Protein AF-A0A512AXD7-F1 (afdb_monomer_lite)

pLDDT: mean 88.67, std 12.05, range [33.72, 98.62]

Radius of gyration: 40.45 Å; chains: 1; bounding box: 97×64×118 Å

Foldseek 3Di:
DADDQDADQDPDDPPDDDDPVNVLRNVSNVLSVQLNVQLVPDDLQQWWFEFDPDDPDFQWDWDWDADPQQKIKIKTQHHFTAFNNRDTDGHHVQDDIAMDIDHLVVPPAQKKWKKKFWASSDWDAHAAFDPPDVPTGRPDIDTDIHIDIGHPPDDDDPVRRRRMWGDWMWGDDPSDIDTPPLFDTRYSALNSGPVSVVLLVLLLVLLVLLLVLLVLLLVVLVPDPDHDLLSVLSNLLSVLSNVLCVVPNCCSVPPRRGHGVVVVLVSLLVNLVSNVVSLVPRDPVSSVVNQVVLCVQLVQHSVNSVVLSVCSPPDDARSSRNSVSSVSSSVSSVSSSVSSNSSSPDDDPPDPDPPQPFQFWKWWQAPPDDTDIDTRRDFKWFEFDDDDPDQLTRHHDPDFPQTHRRAKIWGWDCPPVDIKIKMAGCVGQQAKDWPLDLDGQPHRDIDIDDAQIWMDGRQIIIGIHGPVNDPDPVRVSVVSVPDDGHHRRDRDGPPD

Structure (mmCIF, N/CA/C/O backbone):
data_AF-A0A512AXD7-F1
#
_entry.id   AF-A0A512AXD7-F1
#
loop_
_atom_site.group_PDB
_atom_site.id
_atom_site.type_symbol
_atom_site.label_atom_id
_atom_site.label_alt_id
_atom_site.label_comp_id
_atom_site.label_asym_id
_atom_site.label_entity_id
_atom_site.label_seq_id
_atom_site.pdbx_PDB_ins_code
_atom_site.Cartn_x
_atom_site.Cartn_y
_atom_site.Cartn_z
_atom_site.occupancy
_atom_site.B_iso_or_equiv
_atom_site.auth_seq_id
_atom_site.auth_comp_id
_atom_site.auth_asym_id
_atom_site.auth_atom_id
_atom_site.pdbx_PDB_model_num
ATOM 1 N N . MET A 1 1 ? -20.561 3.925 4.580 1.00 61.31 1 MET A N 1
ATOM 2 C CA . MET A 1 1 ? -21.852 4.645 4.592 1.00 61.31 1 MET A CA 1
ATOM 3 C C . MET A 1 1 ? -22.059 5.139 6.011 1.00 61.31 1 MET A C 1
ATOM 5 O O . MET A 1 1 ? -21.901 4.333 6.920 1.00 61.31 1 MET A O 1
ATOM 9 N N . LEU A 1 2 ? -22.296 6.437 6.208 1.00 80.25 2 LEU A N 1
ATOM 10 C CA . LEU A 1 2 ? -22.497 7.000 7.546 1.00 80.25 2 LEU A CA 1
ATOM 11 C C . LEU A 1 2 ? -23.827 6.469 8.116 1.00 80.25 2 LEU A C 1
ATOM 13 O O . LEU A 1 2 ? -24.845 6.591 7.430 1.00 80.25 2 LEU A O 1
ATOM 17 N N . PRO A 1 3 ? -23.845 5.834 9.302 1.00 84.19 3 PRO A N 1
ATOM 18 C CA . PRO A 1 3 ? -25.083 5.328 9.882 1.00 84.19 3 PRO A CA 1
ATOM 19 C C . PRO A 1 3 ? -26.011 6.475 10.299 1.00 84.19 3 PRO A C 1
ATOM 21 O O . PRO A 1 3 ? -25.555 7.503 10.793 1.00 84.19 3 PRO A O 1
ATOM 24 N N . HIS A 1 4 ? -27.324 6.275 10.158 1.00 89.12 4 HIS A N 1
ATOM 25 C CA . HIS A 1 4 ? -28.316 7.221 10.674 1.00 89.12 4 HIS A CA 1
ATOM 26 C C . HIS A 1 4 ? -28.171 7.420 12.188 1.00 89.12 4 HIS A C 1
ATOM 28 O O . HIS A 1 4 ? -27.853 6.477 12.920 1.00 89.12 4 HIS A O 1
ATOM 34 N N . LEU A 1 5 ? -28.473 8.634 12.653 1.00 92.38 5 LEU A N 1
ATOM 35 C CA . LEU A 1 5 ? -28.642 8.920 14.075 1.00 92.38 5 LEU A CA 1
ATOM 36 C C . LEU A 1 5 ? -29.781 8.065 14.648 1.00 92.38 5 LEU A C 1
ATOM 38 O O . LEU A 1 5 ? -30.867 7.977 14.070 1.00 92.38 5 LEU A O 1
ATOM 42 N N . LYS A 1 6 ? -29.517 7.435 15.789 1.00 92.31 6 LYS A N 1
ATOM 43 C CA . LYS A 1 6 ? -30.456 6.596 16.544 1.00 92.31 6 LYS A CA 1
ATOM 44 C C . LYS A 1 6 ? -30.822 7.212 17.894 1.00 92.31 6 LYS A C 1
ATOM 46 O O . LYS A 1 6 ? -31.881 6.891 18.431 1.00 92.31 6 LYS A O 1
ATOM 51 N N . HIS A 1 7 ? -29.978 8.083 18.443 1.00 94.69 7 HIS A N 1
ATOM 52 C CA . HIS A 1 7 ? -30.179 8.715 19.741 1.00 94.69 7 HIS A CA 1
ATOM 53 C C . HIS A 1 7 ? -30.354 10.229 19.598 1.00 94.69 7 HIS A C 1
ATOM 55 O O . HIS A 1 7 ? -29.548 10.910 18.971 1.00 94.69 7 HIS A O 1
ATOM 61 N N . PHE A 1 8 ? -31.412 10.760 20.218 1.00 96.88 8 PHE A N 1
ATOM 62 C CA . PHE A 1 8 ? -31.794 12.170 20.125 1.00 96.88 8 PHE A CA 1
ATOM 63 C C . PHE A 1 8 ? -31.766 12.854 21.495 1.00 96.88 8 PHE A C 1
ATOM 65 O O . PHE A 1 8 ? -32.092 12.197 22.495 1.00 96.88 8 PHE A O 1
ATOM 72 N N . PRO A 1 9 ? -31.409 14.154 21.549 1.00 97.25 9 PRO A N 1
ATOM 73 C CA . PRO A 1 9 ? -31.379 14.914 22.792 1.00 97.25 9 PRO A CA 1
ATOM 74 C C . PRO A 1 9 ? -32.709 14.858 23.544 1.00 97.25 9 PRO A C 1
ATOM 76 O O . PRO A 1 9 ? -33.785 14.781 22.946 1.00 97.25 9 PRO A O 1
ATOM 79 N N . VAL A 1 10 ? -32.632 14.927 24.870 1.00 97.44 10 VAL A N 1
ATOM 80 C CA . VAL A 1 10 ? -33.811 15.040 25.727 1.00 97.44 10 VAL A CA 1
ATOM 81 C C . VAL A 1 10 ? -34.444 16.414 25.522 1.00 97.44 10 VAL A C 1
ATOM 83 O O . VAL A 1 10 ? -33.772 17.441 25.600 1.00 97.44 10 VAL A O 1
ATOM 86 N N . ASN A 1 11 ? -35.755 16.431 25.294 1.00 97.12 11 ASN A N 1
ATOM 87 C CA . ASN A 1 11 ? -36.539 17.659 25.269 1.00 97.12 11 ASN A CA 1
ATOM 88 C C . ASN A 1 11 ? -36.861 18.100 26.707 1.00 97.12 11 ASN A C 1
ATOM 90 O O . ASN A 1 11 ? -37.827 17.621 27.303 1.00 97.12 11 ASN A O 1
ATOM 94 N N . TRP A 1 12 ? -36.026 18.967 27.277 1.00 96.88 12 TRP A N 1
ATOM 95 C CA . TRP A 1 12 ? -36.195 19.476 28.638 1.00 96.88 12 TRP A CA 1
ATOM 96 C C . TRP A 1 12 ? -37.320 20.512 28.712 1.00 96.88 12 TRP A C 1
ATOM 98 O O . TRP A 1 12 ? -37.347 21.458 27.929 1.00 96.88 12 TRP A O 1
ATOM 108 N N . ILE A 1 13 ? -38.220 20.351 29.684 1.00 96.69 13 ILE A N 1
ATOM 109 C CA . ILE A 1 13 ? -39.308 21.295 29.969 1.00 96.69 13 ILE A CA 1
ATOM 110 C C . ILE A 1 13 ? -39.348 21.624 31.464 1.00 96.69 13 ILE A C 1
ATOM 112 O O . ILE A 1 13 ? -39.035 20.775 32.305 1.00 96.69 13 ILE A O 1
ATOM 116 N N . ASP A 1 14 ? -39.754 22.8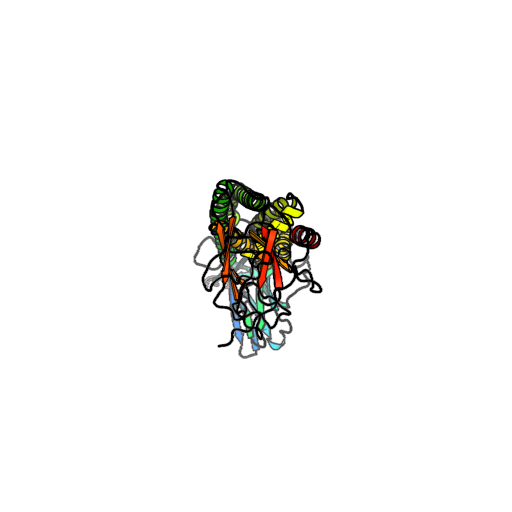46 31.804 1.00 95.75 14 ASP A N 1
ATOM 117 C CA . ASP A 1 14 ? -39.869 23.275 33.198 1.00 95.75 14 ASP A CA 1
ATOM 118 C C . ASP A 1 14 ? -40.850 22.387 33.979 1.00 95.75 14 ASP A C 1
ATOM 120 O O . ASP A 1 14 ? -41.923 22.018 33.498 1.00 95.75 14 ASP A O 1
ATOM 124 N N . GLY A 1 15 ? -40.469 22.015 35.204 1.00 94.50 15 GLY A N 1
ATOM 125 C CA . GLY A 1 15 ? -41.264 21.132 36.066 1.00 94.50 15 GLY A CA 1
ATOM 126 C C . GLY A 1 15 ? -41.181 19.635 35.726 1.00 94.50 15 GLY A C 1
ATOM 127 O O . GLY A 1 15 ? -41.822 18.823 36.399 1.00 94.50 15 GLY A O 1
ATOM 128 N N . MET A 1 16 ? -40.383 19.235 34.729 1.00 96.00 16 MET A N 1
ATOM 129 C CA . MET A 1 16 ? -40.157 17.828 34.383 1.00 96.00 16 MET A CA 1
ATOM 130 C C . MET A 1 16 ? -39.444 17.060 35.509 1.00 96.00 16 MET A C 1
ATOM 132 O O . MET A 1 16 ? -38.424 17.496 36.041 1.00 96.00 16 MET A O 1
ATOM 136 N N . LYS A 1 17 ? -39.936 15.858 35.845 1.00 96.19 17 LYS A N 1
ATOM 137 C CA . LYS A 1 17 ? -39.259 14.960 36.797 1.00 96.19 17 LYS A CA 1
ATOM 138 C C . LYS A 1 17 ? -38.036 14.307 36.146 1.00 96.19 17 LYS A C 1
ATOM 140 O O . LYS A 1 17 ? -38.161 13.564 35.173 1.00 96.19 17 LYS A O 1
ATOM 145 N N . ILE A 1 18 ? -36.857 14.547 36.714 1.00 96.44 18 ILE A N 1
ATOM 146 C CA . ILE A 1 18 ? -35.578 14.052 36.191 1.00 96.44 18 ILE A CA 1
ATOM 147 C C . ILE A 1 18 ? -35.299 12.633 36.706 1.00 96.44 18 ILE A C 1
ATOM 149 O O . ILE A 1 18 ? -35.611 12.295 37.846 1.00 96.44 18 ILE A O 1
ATOM 153 N N . SER A 1 19 ? -34.709 11.787 35.859 1.00 96.88 19 SER A N 1
ATOM 154 C CA . SER A 1 19 ? -34.346 10.408 36.193 1.00 96.88 19 SER A CA 1
ATOM 155 C C . SER A 1 19 ? -33.035 10.018 35.512 1.00 96.88 19 SER A C 1
ATOM 157 O O . SER A 1 19 ? -32.609 10.670 34.556 1.00 96.88 19 SER A O 1
ATOM 159 N N . LYS A 1 20 ? -32.426 8.910 35.955 1.00 95.56 20 LYS A N 1
ATOM 160 C CA . LYS A 1 20 ? -31.241 8.311 35.315 1.00 95.56 20 LYS A CA 1
ATOM 161 C C . LYS A 1 20 ? -31.429 8.108 33.804 1.00 95.56 20 LYS A C 1
ATOM 163 O O . LYS A 1 20 ? -30.480 8.288 33.049 1.00 95.56 20 LYS A O 1
ATOM 168 N N . ALA A 1 21 ? -32.639 7.754 33.366 1.00 96.25 21 ALA A N 1
ATOM 169 C CA . ALA A 1 21 ? -32.921 7.495 31.957 1.00 96.25 21 ALA A CA 1
ATOM 170 C C . ALA A 1 21 ? -32.713 8.743 31.085 1.00 96.25 21 ALA A C 1
ATOM 172 O O . ALA A 1 21 ? -32.139 8.627 30.007 1.00 96.25 21 ALA A O 1
ATOM 173 N N . HIS A 1 22 ? -33.088 9.931 31.575 1.00 97.44 22 HIS A N 1
ATOM 174 C CA . HIS A 1 22 ? -32.878 11.182 30.839 1.00 97.44 22 HIS A CA 1
ATOM 175 C C . HIS A 1 22 ? -31.386 11.491 30.666 1.00 97.44 22 HIS A C 1
ATOM 177 O O . HIS A 1 22 ? -30.959 11.867 29.579 1.00 97.44 22 HIS A O 1
ATOM 183 N N . PHE A 1 23 ? -30.567 11.259 31.696 1.00 96.50 23 PHE A N 1
ATOM 184 C CA . PHE A 1 23 ? -29.117 11.444 31.583 1.00 96.50 23 PHE A CA 1
ATOM 185 C C . PHE A 1 23 ? -28.489 10.471 30.581 1.00 96.50 23 PHE A C 1
ATOM 187 O O . PHE A 1 23 ? -27.745 10.903 29.708 1.00 96.50 23 PHE A O 1
ATOM 194 N N . LEU A 1 24 ? -28.851 9.184 30.641 1.00 95.62 24 LEU A N 1
ATOM 195 C CA . LEU A 1 24 ? -28.360 8.184 29.687 1.00 95.62 24 LEU A CA 1
ATOM 196 C C . LEU A 1 24 ? -28.785 8.494 28.247 1.00 95.62 24 LEU A C 1
ATOM 198 O O . LEU A 1 24 ? -27.988 8.336 27.327 1.00 95.62 24 LEU A O 1
ATOM 202 N N . GLN A 1 25 ? -30.027 8.942 28.042 1.00 96.75 25 GLN A N 1
ATOM 203 C CA . GLN A 1 25 ? -30.511 9.339 26.723 1.00 96.75 25 GLN A CA 1
ATOM 204 C C . GLN A 1 25 ? -29.730 10.541 26.187 1.00 96.75 25 GLN A C 1
ATOM 206 O O . GLN A 1 25 ? -29.267 10.498 25.049 1.00 96.75 25 GLN A O 1
ATOM 211 N N . GLN A 1 26 ? -29.568 11.588 27.001 1.00 97.38 26 GLN A N 1
ATOM 212 C CA . GLN A 1 26 ? -28.834 12.786 26.605 1.00 97.38 26 GLN A CA 1
ATOM 213 C C . GLN A 1 26 ? -27.373 12.463 26.275 1.00 97.38 26 GLN A C 1
ATOM 215 O O . GLN A 1 26 ? -26.835 12.960 25.290 1.00 97.38 26 GLN A O 1
ATOM 220 N N . GLU A 1 27 ? -26.738 11.607 27.073 1.00 95.69 27 GLU A N 1
ATOM 221 C CA . GLU A 1 27 ? -25.357 11.192 26.857 1.00 95.69 27 GLU A CA 1
ATOM 222 C C . GLU A 1 27 ? -25.215 10.311 25.608 1.00 95.69 27 GLU A C 1
ATOM 224 O O . GLU A 1 27 ? -24.300 10.517 24.820 1.00 95.69 27 GLU A O 1
ATOM 229 N N . ASN A 1 28 ? -26.143 9.378 25.364 1.00 96.38 28 ASN A N 1
ATOM 230 C CA . ASN A 1 28 ? -26.153 8.595 24.125 1.00 96.38 28 ASN A CA 1
ATOM 231 C C . ASN A 1 28 ? -26.373 9.477 22.892 1.00 96.38 28 ASN A C 1
ATOM 233 O O . ASN A 1 28 ? -25.729 9.244 21.877 1.00 96.38 28 ASN A O 1
ATOM 237 N N . ALA A 1 29 ? -27.238 10.492 22.977 1.00 97.31 29 ALA A N 1
ATOM 238 C CA . ALA A 1 29 ? -27.436 11.454 21.896 1.00 97.31 29 ALA A CA 1
ATOM 239 C C . ALA A 1 29 ? -26.158 12.252 21.605 1.00 97.31 29 ALA A C 1
ATOM 241 O O . ALA A 1 29 ? -25.799 12.431 20.444 1.00 97.31 29 ALA A O 1
ATOM 242 N N . LEU A 1 30 ? -25.437 12.672 22.650 1.00 95.75 30 LEU A N 1
ATOM 243 C CA . LEU A 1 30 ? -24.142 13.333 22.505 1.00 95.75 30 LEU A CA 1
ATOM 244 C C . LEU A 1 30 ? -23.094 12.399 21.876 1.00 95.75 30 LEU A C 1
ATOM 246 O O . LEU A 1 30 ? -22.414 12.803 20.935 1.00 95.75 30 LEU A O 1
ATOM 250 N N . SER A 1 31 ? -22.982 11.150 22.344 1.00 94.06 31 SER A N 1
ATOM 251 C CA . SER A 1 31 ? -22.078 10.152 21.751 1.00 94.06 31 SER A CA 1
ATOM 252 C C . SER A 1 31 ? -22.400 9.889 20.279 1.00 94.06 31 SER A C 1
ATOM 254 O O . SER A 1 31 ? -21.484 9.807 19.461 1.00 94.06 31 SER A O 1
ATOM 256 N N . ASP A 1 32 ? -23.687 9.788 19.931 1.00 94.94 32 ASP A N 1
ATOM 257 C CA . ASP A 1 32 ? -24.149 9.585 18.556 1.00 94.94 32 ASP A CA 1
ATOM 258 C C . ASP A 1 32 ? -23.757 10.772 17.668 1.00 94.94 32 ASP A C 1
ATOM 260 O O . ASP A 1 32 ? -23.173 10.571 16.609 1.00 94.94 32 ASP A O 1
ATOM 264 N N . GLN A 1 33 ? -23.961 12.007 18.143 1.00 95.19 33 GLN A N 1
ATOM 265 C CA . GLN A 1 33 ? -23.557 13.232 17.444 1.00 95.19 33 GLN A CA 1
ATOM 266 C C . GLN A 1 33 ? -22.036 13.348 17.265 1.00 95.19 33 GLN A C 1
ATOM 268 O O . GLN A 1 33 ? -21.578 13.678 16.174 1.00 95.19 33 GLN A O 1
ATOM 273 N N . ILE A 1 34 ? -21.237 13.064 18.301 1.00 93.69 34 ILE A N 1
ATOM 274 C CA . ILE A 1 34 ? -19.765 13.109 18.214 1.00 93.69 34 ILE A CA 1
ATOM 275 C C . ILE A 1 34 ? -19.264 12.092 17.188 1.00 93.69 34 ILE A C 1
ATOM 277 O O . ILE A 1 34 ? -18.444 12.421 16.327 1.00 93.69 34 ILE A O 1
ATOM 281 N N . ARG A 1 35 ? -19.782 10.863 17.262 1.00 93.12 35 ARG A N 1
ATOM 282 C CA . ARG A 1 35 ? -19.491 9.811 16.292 1.00 93.12 35 ARG A CA 1
ATOM 283 C C . ARG A 1 35 ? -19.891 10.242 14.881 1.00 93.12 35 ARG A C 1
ATOM 285 O O . ARG A 1 35 ? -19.129 10.027 13.945 1.00 93.12 35 ARG A O 1
ATOM 292 N N . ASP A 1 36 ? -21.067 10.841 14.722 1.00 94.06 36 ASP A N 1
ATOM 293 C CA . ASP A 1 36 ? -21.571 11.319 13.435 1.00 94.06 36 ASP A CA 1
ATOM 294 C C . ASP A 1 36 ? -20.646 12.368 12.812 1.00 94.06 36 ASP A C 1
ATOM 296 O O . ASP A 1 36 ? -20.211 12.196 11.678 1.00 94.06 36 ASP A O 1
ATOM 300 N N . VAL A 1 37 ? -20.240 13.385 13.580 1.00 94.06 37 VAL A N 1
ATOM 301 C CA . VAL A 1 37 ? -19.286 14.415 13.133 1.00 94.06 37 VAL A CA 1
ATOM 302 C C . VAL A 1 37 ? -17.955 13.796 12.700 1.00 94.06 37 VAL A C 1
ATOM 304 O O . VAL A 1 37 ? -17.414 14.174 11.660 1.00 94.06 37 VAL A O 1
ATOM 307 N N . ALA A 1 38 ? -17.431 12.829 13.460 1.00 92.50 38 ALA A N 1
ATOM 308 C CA . ALA A 1 38 ? -16.214 12.115 13.083 1.00 92.50 38 ALA A CA 1
ATOM 309 C C . ALA A 1 38 ? -16.408 11.309 11.788 1.00 92.50 38 ALA A C 1
ATOM 311 O O . ALA A 1 38 ? -15.573 11.379 10.887 1.00 92.50 38 ALA A O 1
ATOM 312 N N . GLY A 1 39 ? -17.525 10.589 11.667 1.00 91.00 39 GLY A N 1
ATOM 313 C CA . GLY A 1 39 ? -17.859 9.795 10.490 1.00 91.00 39 GLY A CA 1
ATOM 314 C C . GLY A 1 39 ? -18.123 10.634 9.234 1.00 91.00 39 GLY A C 1
ATOM 315 O O . GLY A 1 39 ? -17.824 10.175 8.135 1.00 91.00 39 GLY A O 1
ATOM 316 N N . MET A 1 40 ? -18.620 11.872 9.358 1.00 90.69 40 MET A N 1
ATOM 317 C CA . MET A 1 40 ? -18.810 12.787 8.219 1.00 90.69 40 MET A CA 1
ATOM 318 C C . MET A 1 40 ? -17.498 13.121 7.500 1.00 90.69 40 MET A C 1
ATOM 320 O O . MET A 1 40 ? -17.506 13.390 6.302 1.00 90.69 40 MET A O 1
ATOM 324 N N . GLN A 1 41 ? -16.374 13.107 8.220 1.00 87.94 41 GLN A N 1
ATOM 325 C CA . GLN A 1 41 ? -15.044 13.356 7.655 1.00 87.94 41 GLN A CA 1
ATOM 326 C C . GLN A 1 41 ? -14.403 12.084 7.076 1.00 87.94 41 GLN A C 1
ATOM 328 O O . GLN A 1 41 ? -13.290 12.124 6.544 1.00 87.94 41 GLN A O 1
ATOM 333 N N . MET A 1 42 ? -15.086 10.940 7.179 1.00 88.75 42 MET A N 1
ATOM 334 C CA . MET A 1 42 ? -14.576 9.657 6.720 1.00 88.75 42 MET A CA 1
ATOM 335 C C . MET A 1 42 ? -15.075 9.291 5.333 1.00 88.75 42 MET A C 1
ATOM 337 O O . MET A 1 42 ? -16.210 9.548 4.941 1.00 88.75 42 MET A O 1
ATOM 341 N N . ASN A 1 43 ? -14.213 8.601 4.601 1.00 88.44 43 ASN A N 1
ATOM 342 C CA . ASN A 1 43 ? -14.538 7.913 3.367 1.00 88.44 43 ASN A CA 1
ATOM 343 C C . ASN A 1 43 ? -14.112 6.440 3.478 1.00 88.44 43 ASN A C 1
ATOM 345 O O . ASN A 1 43 ? -13.685 5.975 4.535 1.00 88.44 43 ASN A O 1
ATOM 349 N N . ALA A 1 44 ? -14.225 5.692 2.380 1.00 89.12 44 ALA A N 1
ATOM 350 C CA . ALA A 1 44 ? -13.900 4.264 2.341 1.00 89.12 44 ALA A CA 1
ATOM 351 C C . ALA A 1 44 ? -12.430 3.925 2.680 1.00 89.12 44 ALA A C 1
ATOM 353 O O . ALA A 1 44 ? -12.098 2.750 2.809 1.00 89.12 44 ALA A O 1
ATOM 354 N N . TYR A 1 45 ? -11.556 4.926 2.816 1.00 91.06 45 TYR A N 1
ATOM 355 C CA . TYR A 1 45 ? -10.110 4.759 2.946 1.00 91.06 45 TYR A CA 1
ATOM 356 C C . TYR A 1 45 ? -9.487 5.618 4.059 1.00 91.06 45 TYR A C 1
ATOM 358 O O . TYR A 1 45 ? -8.266 5.644 4.173 1.00 91.06 45 TYR A O 1
ATOM 366 N N . SER A 1 46 ? -10.286 6.345 4.849 1.00 90.81 46 SER A N 1
ATOM 367 C CA . SER A 1 46 ? -9.802 7.256 5.902 1.00 90.81 46 SER A CA 1
ATOM 368 C C . SER A 1 46 ? -10.239 6.842 7.312 1.00 90.81 46 SER A C 1
ATOM 370 O O . SER A 1 46 ? -10.490 7.689 8.170 1.00 90.81 46 SER A O 1
ATOM 372 N N . TYR A 1 47 ? -10.308 5.531 7.557 1.00 94.62 47 TYR A N 1
ATOM 373 C CA . TYR A 1 47 ? -10.558 4.931 8.871 1.00 94.62 47 TYR A CA 1
ATOM 374 C C . TYR A 1 47 ? -9.399 4.011 9.284 1.00 94.62 47 TYR A C 1
ATOM 376 O O . TYR A 1 47 ? -8.461 3.786 8.526 1.00 94.62 47 TYR A O 1
ATOM 384 N N . GLY A 1 48 ? -9.451 3.462 10.495 1.00 95.88 48 GLY A N 1
ATOM 385 C CA . GLY A 1 48 ? -8.469 2.505 10.993 1.00 95.88 48 GLY A CA 1
ATOM 386 C C . GLY A 1 48 ? -7.521 3.093 12.025 1.00 95.88 48 GLY A C 1
ATOM 387 O O . GLY A 1 48 ? -7.907 3.969 12.800 1.00 95.88 48 GLY A O 1
ATOM 388 N N . LEU A 1 49 ? -6.299 2.563 12.086 1.00 96.81 49 LEU A N 1
ATOM 389 C CA . LEU A 1 49 ? -5.285 2.989 13.051 1.00 96.81 49 LEU A CA 1
ATOM 390 C C . LEU A 1 49 ? -4.976 4.481 12.891 1.00 96.81 49 LEU A C 1
ATOM 392 O O . LEU A 1 49 ? -4.928 4.991 11.769 1.00 96.81 49 LEU A O 1
ATOM 396 N N . LEU A 1 50 ? -4.771 5.164 14.018 1.00 94.56 50 LEU A N 1
ATOM 397 C CA . LEU A 1 50 ? -4.447 6.589 14.065 1.00 94.56 50 LEU A CA 1
ATOM 398 C C . LEU A 1 50 ? -2.934 6.833 14.171 1.00 94.56 50 LEU A C 1
ATOM 400 O O . LEU A 1 50 ? -2.219 6.008 14.748 1.00 94.56 50 LEU A O 1
ATOM 404 N N . PRO A 1 51 ? -2.437 7.988 13.685 1.00 90.31 51 PRO A N 1
ATOM 405 C CA . PRO A 1 51 ? -1.045 8.375 13.875 1.00 90.31 51 PRO A CA 1
ATOM 406 C C . PRO A 1 51 ? -0.735 8.558 15.361 1.00 90.31 51 PRO A C 1
ATOM 408 O O . PRO A 1 51 ? -1.566 9.011 16.155 1.00 90.31 51 PRO A O 1
ATOM 411 N N . GLN A 1 52 ? 0.490 8.222 15.746 1.00 77.56 52 GLN A N 1
ATOM 412 C CA . GLN A 1 52 ? 0.932 8.358 17.125 1.00 77.56 52 GLN A CA 1
ATOM 413 C C . GLN A 1 52 ? 1.620 9.693 17.367 1.00 77.56 52 GLN A C 1
ATOM 415 O O . GLN A 1 52 ? 2.369 10.190 16.533 1.00 77.56 52 GLN A O 1
ATOM 420 N N . SER A 1 53 ? 1.414 10.241 18.562 1.00 64.81 53 SER A N 1
ATOM 421 C CA . SER A 1 53 ? 2.096 11.448 19.030 1.00 64.81 53 SER A CA 1
ATOM 422 C C . SER A 1 53 ? 3.504 11.184 19.582 1.00 64.81 53 SER A C 1
ATOM 424 O O . SER A 1 53 ? 4.253 12.130 19.805 1.00 64.81 53 SER A O 1
ATOM 426 N N . SER A 1 54 ? 3.876 9.922 19.827 1.00 62.41 54 SER A N 1
ATOM 427 C CA . SER A 1 54 ? 5.163 9.525 20.409 1.00 62.41 54 SER A CA 1
ATOM 428 C C . SER A 1 54 ? 5.706 8.280 19.712 1.00 62.41 54 SER A C 1
ATOM 430 O O . SER A 1 54 ? 4.969 7.323 19.495 1.00 62.41 54 SER A O 1
ATOM 432 N N . SER A 1 55 ? 6.998 8.292 19.383 1.00 57.38 55 SER A N 1
ATOM 433 C CA . SER A 1 55 ? 7.684 7.274 18.579 1.00 57.38 55 SER A CA 1
ATOM 434 C C . SER A 1 55 ? 7.969 5.947 19.297 1.00 57.38 55 SER A C 1
ATOM 436 O O . SER A 1 55 ? 8.497 5.031 18.672 1.00 57.38 55 SER A O 1
ATOM 438 N N . THR A 1 56 ? 7.672 5.822 20.596 1.00 56.53 56 THR A N 1
ATOM 439 C CA . THR A 1 56 ? 8.145 4.694 21.424 1.00 56.53 56 THR A CA 1
ATOM 440 C C . THR A 1 56 ? 7.117 3.598 21.696 1.00 56.53 56 THR A C 1
ATOM 442 O O . THR A 1 56 ? 7.493 2.549 22.213 1.00 56.53 56 THR A O 1
ATOM 445 N N . LYS A 1 57 ? 5.836 3.789 21.366 1.00 68.31 57 LYS A N 1
ATOM 446 C CA . LYS A 1 57 ? 4.782 2.778 21.584 1.00 68.31 57 LYS A CA 1
ATOM 447 C C . LYS A 1 57 ? 4.254 2.289 20.246 1.00 68.31 57 LYS A C 1
ATOM 449 O O . LYS A 1 57 ? 4.218 3.078 19.324 1.00 68.31 57 LYS A O 1
ATOM 454 N N . GLN A 1 58 ? 3.815 1.040 20.107 1.00 81.56 58 GLN A N 1
ATOM 455 C CA . GLN A 1 58 ? 3.152 0.590 18.872 1.00 81.56 58 GLN A CA 1
ATOM 456 C C . GLN A 1 58 ? 1.661 0.985 18.883 1.00 81.56 58 GLN A C 1
ATOM 458 O O . GLN A 1 58 ? 1.059 0.991 19.951 1.00 81.56 58 GLN A O 1
ATOM 463 N N . PRO A 1 59 ? 1.048 1.359 17.742 1.00 87.06 59 PRO A N 1
ATOM 464 C CA . PRO A 1 59 ? -0.349 1.835 17.688 1.00 87.06 59 PRO A CA 1
ATOM 465 C C . PRO A 1 59 ? -1.370 0.708 17.870 1.00 87.06 59 PRO A C 1
ATOM 467 O O . PRO A 1 59 ? -2.561 0.959 18.075 1.00 87.06 59 PRO A O 1
ATOM 470 N N . LEU A 1 60 ? -0.879 -0.523 17.769 1.00 94.56 60 LEU A N 1
ATOM 471 C CA . LEU A 1 60 ? -1.602 -1.761 17.926 1.00 94.56 60 LEU A CA 1
ATOM 472 C C . LEU A 1 60 ? -0.648 -2.792 18.544 1.00 94.56 60 LEU A C 1
ATOM 474 O O . LEU A 1 60 ? 0.420 -3.030 17.982 1.00 94.56 60 LEU A O 1
ATOM 478 N N . ASP A 1 61 ? -1.050 -3.400 19.656 1.00 94.44 61 ASP A N 1
ATOM 479 C CA . ASP A 1 61 ? -0.353 -4.509 20.316 1.00 94.44 61 ASP A CA 1
ATOM 480 C C . ASP A 1 61 ? -1.339 -5.664 20.541 1.00 94.44 61 ASP A C 1
ATOM 482 O O . ASP A 1 61 ? -2.335 -5.523 21.264 1.00 94.44 61 ASP A O 1
ATOM 486 N N . ILE A 1 62 ? -1.067 -6.791 19.878 1.00 96.56 62 ILE A N 1
ATOM 487 C CA . ILE A 1 62 ? -1.859 -8.021 19.934 1.00 96.56 62 ILE A CA 1
ATOM 488 C C . ILE A 1 62 ? -0.965 -9.147 20.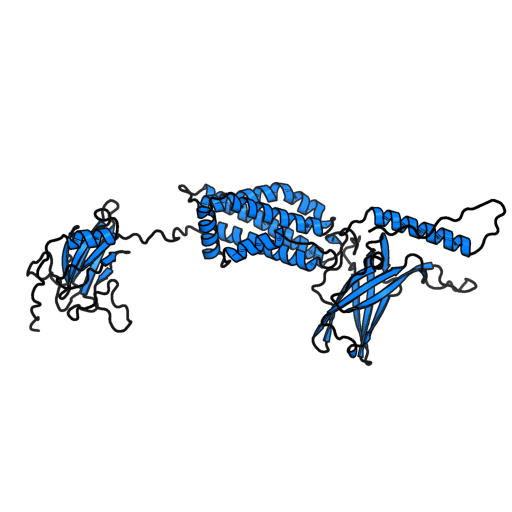446 1.00 96.56 62 ILE A C 1
ATOM 490 O O . ILE A 1 62 ? 0.025 -9.509 19.812 1.00 96.56 62 ILE A O 1
ATOM 494 N N . GLN A 1 63 ? -1.374 -9.763 21.551 1.00 95.81 63 GLN A N 1
ATOM 495 C CA . GLN A 1 63 ? -0.717 -10.924 22.133 1.00 95.81 63 GLN A CA 1
ATOM 496 C C . GLN A 1 63 ? -1.511 -12.199 21.861 1.00 95.81 63 GLN A C 1
ATOM 498 O O . GLN A 1 63 ? -2.731 -12.246 22.032 1.00 95.81 63 GLN A O 1
ATOM 503 N N . LEU A 1 64 ? -0.793 -13.249 21.469 1.00 95.31 64 LEU A N 1
ATOM 504 C CA . LEU A 1 64 ? -1.310 -14.604 21.304 1.00 95.31 64 LEU A CA 1
ATOM 505 C C . LEU A 1 64 ? -0.785 -15.484 22.432 1.00 95.31 64 LEU A C 1
ATOM 507 O O . LEU A 1 64 ? 0.424 -15.613 22.601 1.00 95.31 64 LEU A O 1
ATOM 511 N N . ASN A 1 65 ? -1.699 -16.117 23.160 1.00 94.00 65 ASN A N 1
ATOM 512 C CA . ASN A 1 65 ? -1.397 -17.083 24.208 1.00 94.00 65 ASN A CA 1
ATOM 513 C C . ASN A 1 65 ? -2.110 -18.406 23.925 1.00 94.00 65 ASN A C 1
ATOM 515 O O . ASN A 1 65 ? -3.227 -18.425 23.408 1.00 94.00 65 ASN A O 1
ATOM 519 N N . PHE A 1 66 ? -1.481 -19.509 24.317 1.00 91.25 66 PHE A N 1
ATOM 520 C CA . PHE A 1 66 ? -2.031 -20.853 24.175 1.00 91.25 66 PHE A CA 1
ATOM 521 C C . PHE A 1 66 ? -2.318 -21.436 25.550 1.00 91.25 66 PHE A C 1
ATOM 523 O O . PHE A 1 66 ? -1.490 -21.374 26.457 1.00 91.25 66 PHE A O 1
ATOM 530 N N . ASP A 1 67 ? -3.516 -21.976 25.703 1.00 84.38 67 ASP A N 1
ATOM 531 C CA . ASP A 1 67 ? -3.983 -22.637 26.915 1.00 84.38 67 ASP A CA 1
ATOM 532 C C . ASP A 1 67 ? -3.711 -24.150 26.822 1.00 84.38 67 ASP A C 1
ATOM 534 O O . ASP A 1 67 ? -3.874 -24.739 25.752 1.00 84.38 67 ASP A O 1
ATOM 538 N N . HIS A 1 68 ? -3.360 -24.799 27.939 1.00 80.12 68 HIS A N 1
ATOM 539 C CA . HIS A 1 68 ? -3.205 -26.261 28.032 1.00 80.12 68 HIS A CA 1
ATOM 540 C C . HIS A 1 68 ? -4.461 -27.057 27.615 1.00 80.12 68 HIS A C 1
ATOM 542 O O . HIS A 1 68 ? -4.370 -28.242 27.313 1.00 80.12 68 HIS A O 1
ATOM 548 N N . SER A 1 69 ? -5.618 -26.402 27.563 1.00 84.12 69 SER A N 1
ATOM 549 C CA . SER A 1 69 ? -6.927 -26.922 27.159 1.00 84.12 69 SER A CA 1
ATOM 550 C C . SER A 1 69 ? -7.183 -26.815 25.647 1.00 84.12 69 SER A C 1
ATOM 552 O O . SER A 1 69 ? -8.302 -27.058 25.204 1.00 84.12 69 SER A O 1
ATOM 554 N N . GLY A 1 70 ? -6.187 -26.412 24.845 1.00 88.69 70 GLY A N 1
ATOM 555 C CA . GLY A 1 70 ? -6.293 -26.359 23.379 1.00 88.69 70 GLY A CA 1
ATOM 556 C C . GLY A 1 70 ? -6.993 -25.113 22.824 1.00 88.69 70 GLY A C 1
ATOM 557 O O . GLY A 1 70 ? -7.496 -25.139 21.700 1.00 88.69 70 GLY A O 1
ATOM 558 N N . TYR A 1 71 ? -7.033 -24.022 23.593 1.00 92.81 71 TYR A N 1
ATOM 559 C CA . TYR A 1 71 ? -7.551 -22.732 23.130 1.00 92.81 71 TYR A CA 1
ATOM 560 C C . TYR A 1 71 ? -6.424 -21.815 22.671 1.00 92.81 71 TYR A C 1
ATOM 562 O O . TYR A 1 71 ? -5.401 -21.680 23.348 1.00 92.81 71 TYR A O 1
ATOM 570 N N . VAL A 1 72 ? -6.674 -21.102 21.575 1.00 94.12 72 VAL A N 1
ATOM 571 C CA . VAL A 1 72 ? -5.943 -19.881 21.246 1.00 94.12 72 VAL A CA 1
ATOM 572 C C . VAL A 1 72 ? -6.640 -18.703 21.926 1.00 94.12 72 VAL A C 1
ATOM 574 O O . VAL A 1 72 ? -7.839 -18.499 21.743 1.00 94.12 72 VAL A O 1
ATOM 577 N N . LYS A 1 73 ? -5.904 -17.944 22.742 1.00 96.00 73 LYS A N 1
ATOM 578 C CA . LYS A 1 73 ? -6.362 -16.713 23.399 1.00 96.00 73 LYS A CA 1
ATOM 579 C C . LYS A 1 73 ? -5.669 -15.523 22.754 1.00 96.00 73 LYS A C 1
ATOM 581 O O . LYS A 1 73 ? -4.443 -15.438 22.754 1.00 96.00 73 LYS A O 1
ATOM 586 N N . VAL A 1 74 ? -6.460 -14.603 22.223 1.00 97.25 74 VAL A N 1
ATOM 587 C CA . VAL A 1 74 ? -5.987 -13.356 21.623 1.00 97.25 74 VAL A CA 1
ATOM 588 C C . VAL A 1 74 ? -6.307 -12.219 22.579 1.00 97.25 74 VAL A C 1
ATOM 590 O O . VAL A 1 74 ? -7.447 -12.094 23.019 1.00 97.25 74 VAL A O 1
ATOM 593 N N . LYS A 1 75 ? -5.310 -11.391 22.889 1.00 97.31 75 LYS A N 1
ATOM 594 C CA . LYS A 1 75 ? -5.433 -10.217 23.754 1.00 97.31 75 LYS A CA 1
ATOM 595 C C . LYS A 1 75 ? -4.985 -8.964 23.007 1.00 97.31 75 LYS A C 1
ATOM 597 O O . LYS A 1 75 ? -3.868 -8.923 22.506 1.00 97.31 75 LYS A O 1
ATOM 602 N N . VAL A 1 76 ? -5.820 -7.931 22.991 1.00 97.50 76 VAL A N 1
ATOM 603 C CA . VAL A 1 76 ? -5.485 -6.591 22.487 1.00 97.50 76 VAL A CA 1
ATOM 604 C C . VAL A 1 76 ? -5.158 -5.698 23.678 1.00 97.50 76 VAL A C 1
ATOM 606 O O . VAL A 1 76 ? -6.012 -5.488 24.541 1.00 97.50 76 VAL A O 1
ATOM 609 N N . ILE A 1 77 ? -3.924 -5.198 23.739 1.00 95.62 77 ILE A N 1
ATOM 610 C CA . ILE A 1 77 ? -3.410 -4.408 24.876 1.00 95.62 77 ILE A CA 1
ATOM 611 C C . ILE A 1 77 ? -3.358 -2.922 24.552 1.00 95.62 77 ILE A C 1
ATOM 613 O O . ILE A 1 77 ? -3.630 -2.082 25.406 1.00 95.62 77 ILE A O 1
ATOM 617 N N . GLU A 1 78 ? -3.026 -2.607 23.310 1.00 94.44 78 GLU A N 1
ATOM 618 C CA . GLU A 1 78 ? -2.988 -1.250 22.796 1.00 94.44 78 GLU A CA 1
ATOM 619 C C . GLU A 1 78 ? -3.692 -1.271 21.440 1.00 94.44 78 GLU A C 1
ATOM 621 O O . GLU A 1 78 ? -3.427 -2.134 20.605 1.00 94.44 78 GLU A O 1
ATOM 626 N N . CYS A 1 79 ? -4.629 -0.358 21.226 1.00 95.75 79 CYS A N 1
ATOM 627 C CA . CYS A 1 79 ? -5.243 -0.113 19.932 1.00 95.75 79 CYS A CA 1
ATOM 628 C C . CYS A 1 79 ? -5.821 1.295 19.943 1.00 95.75 79 CYS A C 1
ATOM 630 O O . CYS A 1 79 ? -6.773 1.591 20.672 1.00 95.75 79 CYS A O 1
ATOM 632 N N . ARG A 1 80 ? -5.246 2.167 19.117 1.00 94.88 80 ARG A N 1
ATOM 633 C CA . ARG A 1 80 ? -5.744 3.527 18.921 1.00 94.88 80 ARG A CA 1
ATOM 634 C C . ARG A 1 80 ? -6.193 3.668 17.483 1.00 94.88 80 ARG A C 1
ATOM 636 O O . ARG A 1 80 ? -5.382 3.785 16.567 1.00 94.88 80 ARG A O 1
ATOM 643 N N . ALA A 1 81 ? -7.502 3.630 17.297 1.00 95.75 81 ALA A N 1
ATOM 644 C CA . ALA A 1 81 ? -8.096 3.587 15.976 1.00 95.75 81 ALA A CA 1
ATOM 645 C C . ALA A 1 81 ? -9.401 4.374 15.918 1.00 95.75 81 ALA A C 1
ATOM 647 O O . ALA A 1 81 ? -9.887 4.907 16.924 1.00 95.75 81 ALA A O 1
ATOM 648 N N . VAL A 1 82 ? -9.973 4.423 14.725 1.00 95.38 82 VAL A N 1
ATOM 649 C CA . VAL A 1 82 ? -11.329 4.885 14.494 1.00 95.38 82 VAL A CA 1
ATOM 650 C C . VAL A 1 82 ? -12.029 3.955 13.502 1.00 95.38 82 VAL A C 1
ATOM 652 O O . VAL A 1 82 ? -11.437 3.531 12.509 1.00 95.38 82 VAL A O 1
ATOM 655 N N . THR A 1 83 ? -13.264 3.566 13.798 1.00 94.38 83 THR A N 1
ATOM 656 C CA . THR A 1 83 ? -14.048 2.667 12.935 1.00 94.38 83 THR A CA 1
ATOM 657 C C . THR A 1 83 ? -14.603 3.414 11.714 1.00 94.38 83 THR A C 1
ATOM 659 O O . THR A 1 83 ? -14.678 4.644 11.751 1.00 94.38 83 THR A O 1
ATOM 662 N N . PRO A 1 84 ? -15.058 2.720 10.648 1.00 91.69 84 PRO A N 1
ATOM 663 C CA . PRO A 1 84 ? -15.668 3.367 9.477 1.00 91.69 84 PRO A CA 1
ATOM 664 C C . PRO A 1 84 ? -16.888 4.246 9.792 1.00 91.69 84 PRO A C 1
ATOM 666 O O . PRO A 1 84 ? -17.246 5.125 9.014 1.00 91.69 84 PRO A O 1
ATOM 669 N N . GLY A 1 85 ? -17.564 3.977 10.909 1.00 91.12 85 GLY A N 1
ATOM 670 C CA . GLY A 1 85 ? -18.714 4.724 11.399 1.00 91.12 85 GLY A CA 1
ATOM 671 C C . GLY A 1 85 ? -18.359 5.907 12.293 1.00 91.12 85 GLY A C 1
ATOM 672 O O . GLY A 1 85 ? -19.283 6.518 12.813 1.00 91.12 85 GLY A O 1
ATOM 673 N N . GLY A 1 86 ? -17.073 6.211 12.511 1.00 93.31 86 GLY A N 1
ATOM 674 C CA . GLY A 1 86 ? -16.626 7.354 13.315 1.00 93.31 86 GLY A CA 1
ATOM 675 C C . GLY A 1 86 ? -16.452 7.078 14.812 1.00 93.31 86 GLY A C 1
ATOM 676 O O . GLY A 1 86 ? -16.274 8.017 15.585 1.00 93.31 86 GLY A O 1
ATOM 677 N N . VAL A 1 87 ? -16.495 5.816 15.260 1.00 94.19 87 VAL A N 1
ATOM 678 C CA . VAL A 1 87 ? -16.293 5.482 16.683 1.00 94.19 87 VAL A CA 1
ATOM 679 C C . VAL A 1 87 ? -14.802 5.462 17.000 1.00 94.19 87 VAL A C 1
ATOM 681 O O . VAL A 1 87 ? -14.043 4.703 16.398 1.00 94.19 87 VAL A O 1
ATOM 684 N N . ARG A 1 88 ? -14.380 6.269 17.978 1.00 93.88 88 ARG A N 1
ATOM 685 C CA . ARG A 1 88 ? -13.008 6.263 18.496 1.00 93.88 88 ARG A CA 1
ATOM 686 C C . ARG A 1 88 ? -12.766 5.014 19.345 1.00 93.88 88 ARG A C 1
ATOM 688 O O . ARG A 1 88 ? -13.494 4.764 20.301 1.00 93.88 88 ARG A O 1
ATOM 695 N N . ILE A 1 89 ? -11.710 4.278 19.019 1.00 95.25 89 ILE A N 1
ATOM 696 C CA . ILE A 1 89 ? -11.186 3.165 19.812 1.00 95.25 89 ILE A CA 1
ATOM 697 C C . ILE A 1 89 ? -9.958 3.660 20.570 1.00 95.25 89 ILE A C 1
ATOM 699 O O . ILE A 1 89 ? -8.979 4.074 19.950 1.00 95.25 89 ILE A O 1
ATOM 703 N N . GLU A 1 90 ? -10.014 3.602 21.894 1.00 93.31 90 GLU A N 1
ATOM 704 C CA . GLU A 1 90 ? -8.908 3.937 22.793 1.00 93.31 90 GLU A CA 1
ATOM 705 C C . GLU A 1 90 ? -8.705 2.787 23.785 1.00 93.31 90 GLU A C 1
ATOM 707 O O . GLU A 1 90 ? -9.272 2.778 24.879 1.00 93.31 90 GLU A O 1
ATOM 712 N N . ILE A 1 91 ? -7.924 1.793 23.362 1.00 94.50 91 ILE A N 1
ATOM 713 C CA . ILE A 1 91 ? -7.426 0.708 24.210 1.00 94.50 91 ILE A CA 1
ATOM 714 C C . ILE A 1 91 ? -5.959 1.017 24.484 1.00 94.50 91 ILE A C 1
ATOM 716 O O . ILE A 1 91 ? -5.178 1.191 23.550 1.00 94.50 91 ILE A O 1
ATOM 720 N N . THR A 1 92 ? -5.597 1.104 25.757 1.00 91.06 92 THR A N 1
ATOM 721 C CA . THR A 1 92 ? -4.227 1.370 26.207 1.00 91.06 92 THR A CA 1
ATOM 722 C C . THR A 1 92 ? -3.849 0.445 27.358 1.00 91.06 92 THR A C 1
ATOM 724 O O . THR A 1 92 ? -4.718 -0.148 27.998 1.00 91.06 92 THR A O 1
ATOM 727 N N . HIS A 1 93 ? -2.570 0.420 27.735 1.00 87.38 93 HIS A N 1
ATOM 728 C CA . HIS A 1 93 ? -2.112 -0.285 28.943 1.00 87.38 93 HIS A CA 1
ATOM 729 C C . HIS A 1 93 ? -2.814 0.134 30.256 1.00 87.38 93 HIS A C 1
ATOM 731 O O . HIS A 1 93 ? -2.694 -0.571 31.255 1.00 87.38 93 HIS A O 1
ATOM 737 N N . GLN A 1 94 ? -3.508 1.280 30.292 1.00 85.25 94 GLN A N 1
ATOM 738 C CA . GLN A 1 94 ? -4.292 1.727 31.455 1.00 85.25 94 GLN A CA 1
ATOM 739 C C . GLN A 1 94 ? -5.728 1.176 31.455 1.00 85.25 94 GLN A C 1
ATOM 741 O O . GLN A 1 94 ? -6.407 1.216 32.480 1.00 85.25 94 GLN A O 1
ATOM 746 N N . THR A 1 95 ? -6.199 0.679 30.312 1.00 87.69 95 THR A N 1
ATOM 747 C CA . THR A 1 95 ? -7.516 0.052 30.160 1.00 87.69 95 THR A CA 1
ATOM 748 C C . THR A 1 95 ? -7.417 -1.463 30.321 1.00 87.69 95 THR A C 1
ATOM 750 O O . THR A 1 95 ? -6.342 -2.045 30.182 1.00 87.69 95 THR A O 1
ATOM 753 N N . GLN A 1 96 ? -8.541 -2.122 30.611 1.00 88.44 96 GLN A N 1
ATOM 754 C CA . GLN A 1 96 ? -8.574 -3.583 30.589 1.00 88.44 96 GLN A CA 1
ATOM 755 C C . GLN A 1 96 ? -8.360 -4.083 29.150 1.00 88.44 96 GLN A C 1
ATOM 757 O O . GLN A 1 96 ? -9.005 -3.558 28.239 1.00 88.44 96 GLN A O 1
ATOM 762 N N . PRO A 1 97 ? -7.484 -5.080 28.930 1.00 93.25 97 PRO A N 1
ATOM 763 C CA . PRO A 1 97 ? -7.293 -5.655 27.607 1.00 93.25 97 PRO A CA 1
ATOM 764 C C . PRO A 1 97 ? -8.577 -6.293 27.073 1.00 93.25 97 PRO A C 1
ATOM 766 O O . PRO A 1 97 ? -9.362 -6.857 27.836 1.00 93.25 97 PRO A O 1
ATOM 769 N N . VAL A 1 98 ? -8.753 -6.259 25.754 1.00 96.44 98 VAL A N 1
ATOM 770 C CA . VAL A 1 98 ? -9.890 -6.904 25.084 1.00 96.44 98 VAL A CA 1
ATOM 771 C C . VAL A 1 98 ? -9.454 -8.284 24.616 1.00 96.44 98 VAL A C 1
ATOM 773 O O . VAL A 1 98 ? -8.444 -8.411 23.923 1.00 96.44 98 VAL A O 1
ATOM 776 N N . GLU A 1 99 ? -10.190 -9.320 25.005 1.00 96.94 99 GLU A N 1
ATOM 777 C CA . GLU A 1 99 ? -9.792 -10.710 24.791 1.00 96.94 99 GLU A CA 1
ATOM 778 C C . GLU A 1 99 ? -10.853 -11.501 24.018 1.00 96.94 99 GLU A C 1
ATOM 780 O O . GLU A 1 99 ? -12.052 -11.254 24.145 1.00 96.94 99 GLU A O 1
ATOM 785 N N . ALA A 1 100 ? -10.400 -12.482 23.240 1.00 96.69 100 ALA A N 1
ATOM 786 C CA . ALA A 1 100 ? -11.234 -13.510 22.629 1.00 96.69 100 ALA A CA 1
ATOM 787 C C . ALA A 1 100 ? -10.494 -14.847 22.645 1.00 96.69 100 ALA A C 1
ATOM 789 O O . ALA A 1 100 ? -9.262 -14.890 22.599 1.00 96.69 100 ALA A O 1
ATOM 790 N N . SER A 1 101 ? -11.242 -15.945 22.683 1.00 95.88 101 SER A N 1
ATOM 791 C CA . SER A 1 101 ? -10.677 -17.290 22.640 1.00 95.88 101 SER A CA 1
ATOM 792 C C . SER A 1 101 ? -11.451 -18.188 21.693 1.00 95.88 101 SER A C 1
ATOM 794 O O . SER A 1 101 ? -12.678 -18.123 21.664 1.00 95.88 101 SER A O 1
ATOM 796 N N . LEU A 1 102 ? -10.741 -19.058 20.982 1.00 94.56 102 LEU A N 1
ATOM 797 C CA . LEU A 1 102 ? -11.314 -20.056 20.081 1.00 94.56 102 LEU A CA 1
ATOM 798 C C . LEU A 1 102 ? -10.608 -21.397 20.309 1.00 94.56 102 LEU A C 1
ATOM 800 O O . LEU A 1 102 ? -9.400 -21.420 20.563 1.00 94.56 102 LEU A O 1
ATOM 804 N N . GLN A 1 103 ? -11.337 -22.512 20.248 1.00 93.00 103 GLN A N 1
ATOM 805 C CA . GLN A 1 103 ? -10.700 -23.828 20.302 1.00 93.00 103 GLN A CA 1
ATOM 806 C C . GLN A 1 103 ? -9.946 -24.090 19.001 1.00 93.00 103 GLN A C 1
ATOM 808 O O . GLN A 1 103 ? -10.508 -23.946 17.918 1.00 93.00 103 GLN A O 1
ATOM 813 N N . ILE A 1 104 ? -8.698 -24.550 19.091 1.00 90.06 104 ILE A N 1
ATOM 814 C CA . ILE A 1 104 ? -7.881 -24.861 17.906 1.00 90.06 104 ILE A CA 1
ATOM 815 C C . ILE A 1 104 ? -8.561 -25.943 17.048 1.00 90.06 104 ILE A C 1
ATOM 817 O O . ILE A 1 104 ? -8.527 -25.875 15.825 1.00 90.06 104 ILE A O 1
ATOM 821 N N . GLN A 1 105 ? -9.269 -26.891 17.668 1.00 88.75 105 GLN A N 1
ATOM 822 C CA . GLN A 1 105 ? -10.018 -27.942 16.962 1.00 88.75 105 GLN A CA 1
ATOM 823 C C . GLN A 1 105 ? -11.216 -27.410 16.154 1.00 88.75 105 GLN A C 1
ATOM 825 O O . GLN A 1 105 ? -11.631 -28.027 15.172 1.00 88.75 105 GLN A O 1
ATOM 830 N N . GLU A 1 106 ? -11.774 -26.259 16.537 1.00 89.69 106 GLU A N 1
ATOM 831 C CA . GLU A 1 106 ? -12.840 -25.588 15.784 1.00 89.69 106 GLU A CA 1
ATOM 832 C C . GLU A 1 106 ? -12.278 -24.800 14.591 1.00 89.69 106 GLU A C 1
ATOM 834 O O . GLU A 1 106 ? -13.034 -24.396 13.701 1.00 89.69 106 GLU A O 1
ATOM 839 N N . MET A 1 107 ? -10.952 -24.619 14.521 1.00 90.62 107 MET A N 1
ATOM 840 C CA . MET A 1 107 ? -10.304 -23.844 13.472 1.00 90.62 107 MET A CA 1
ATOM 841 C C . MET A 1 107 ? -10.190 -24.633 12.157 1.00 90.62 107 MET A C 1
ATOM 843 O O . MET A 1 107 ? -9.157 -25.207 11.836 1.00 90.62 107 MET A O 1
ATOM 847 N N . ARG A 1 108 ? -11.259 -24.623 11.350 1.00 90.75 108 ARG A N 1
ATOM 848 C CA . ARG A 1 108 ? -11.330 -25.326 10.050 1.00 90.75 108 ARG A CA 1
ATOM 849 C C . ARG A 1 108 ? -10.766 -24.552 8.850 1.00 90.75 108 ARG A C 1
ATOM 851 O O . ARG A 1 108 ? -10.373 -25.169 7.865 1.00 90.75 108 ARG A O 1
ATOM 858 N N . ALA A 1 109 ? -10.767 -23.220 8.892 1.00 91.62 109 ALA A N 1
ATOM 859 C CA . ALA A 1 109 ? -10.188 -22.377 7.846 1.00 91.62 109 ALA A CA 1
ATOM 860 C C . ALA A 1 109 ? -8.659 -22.238 7.973 1.00 91.62 109 ALA A C 1
ATOM 862 O O . ALA A 1 109 ? -8.101 -22.337 9.062 1.00 91.62 109 ALA A O 1
ATOM 863 N N . GLN A 1 110 ? -7.989 -21.934 6.858 1.00 92.50 110 GLN A N 1
ATOM 864 C CA . GLN A 1 110 ? -6.538 -21.681 6.828 1.00 92.50 110 GLN A CA 1
ATOM 865 C C . GLN A 1 110 ? -6.151 -20.332 7.456 1.00 92.50 110 GLN A C 1
ATOM 867 O O . GLN A 1 110 ? -5.001 -20.120 7.841 1.00 92.50 110 GLN A O 1
ATOM 872 N N . ALA A 1 111 ? -7.104 -19.403 7.552 1.00 94.50 111 ALA A N 1
ATOM 873 C CA . ALA A 1 111 ? -6.899 -18.087 8.131 1.00 94.50 111 ALA A CA 1
ATOM 874 C C . ALA A 1 111 ? -8.144 -17.617 8.889 1.00 94.50 111 ALA A C 1
ATOM 876 O O . ALA A 1 111 ? -9.271 -17.969 8.534 1.00 94.50 111 ALA A O 1
ATOM 877 N N . TYR A 1 112 ? -7.917 -16.798 9.915 1.00 95.38 112 TYR A N 1
ATOM 878 C CA . TYR A 1 112 ? -8.959 -16.147 10.708 1.00 95.38 112 TYR A CA 1
ATOM 879 C C . TYR A 1 112 ? -8.668 -14.659 10.816 1.00 95.38 112 TYR A C 1
ATOM 881 O O . TYR A 1 112 ? -7.515 -14.249 10.914 1.00 95.38 112 TYR A O 1
ATOM 889 N N . GLU A 1 113 ? -9.703 -13.844 10.815 1.00 94.56 113 GLU A N 1
ATOM 890 C CA . GLU A 1 113 ? -9.620 -12.406 10.990 1.00 94.56 113 GLU A CA 1
ATOM 891 C C . GLU A 1 113 ? -9.943 -12.027 12.433 1.00 94.56 113 GLU A C 1
ATOM 893 O O . GLU A 1 113 ? -10.832 -12.602 13.064 1.00 94.56 113 GLU A O 1
ATOM 898 N N . LEU A 1 114 ? -9.190 -11.061 12.951 1.00 96.31 114 LEU A N 1
ATOM 899 C CA . LEU A 1 114 ? -9.403 -10.465 14.260 1.00 96.31 114 LEU A CA 1
ATOM 900 C C . LEU A 1 114 ? -10.193 -9.174 14.074 1.00 96.31 114 LEU A C 1
ATOM 902 O O . LEU A 1 114 ? -9.651 -8.186 13.569 1.00 96.31 114 LEU A O 1
ATOM 906 N N . ILE A 1 115 ? -11.461 -9.184 14.479 1.00 95.44 115 ILE A N 1
ATOM 907 C CA . ILE A 1 115 ? -12.359 -8.036 14.357 1.00 95.44 115 ILE A CA 1
ATOM 908 C C . ILE A 1 115 ? -12.595 -7.424 15.730 1.00 95.44 115 ILE A C 1
ATOM 910 O O . ILE A 1 115 ? -13.113 -8.070 16.638 1.00 95.44 115 ILE A O 1
ATOM 914 N N . LEU A 1 116 ? -12.236 -6.152 15.869 1.00 96.69 116 LEU A N 1
ATOM 915 C CA . LEU A 1 116 ? -12.540 -5.354 17.042 1.00 96.69 116 LEU A CA 1
ATOM 916 C C . LEU A 1 116 ? -13.849 -4.596 16.823 1.00 96.69 116 LEU A C 1
ATOM 918 O O . LEU A 1 116 ? -13.969 -3.804 15.889 1.00 96.69 116 LEU A O 1
ATOM 922 N N . VAL A 1 117 ? -14.821 -4.829 17.696 1.00 95.31 117 VAL A N 1
ATOM 923 C CA . VAL A 1 117 ? -16.128 -4.170 17.703 1.00 95.31 117 VAL A CA 1
ATOM 924 C C . VAL A 1 117 ? -16.149 -3.133 18.820 1.00 95.31 117 VAL A C 1
ATOM 926 O O . VAL A 1 117 ? -15.828 -3.457 19.963 1.00 95.31 117 VAL A O 1
ATOM 929 N N . ALA A 1 118 ? -16.541 -1.901 18.504 1.00 94.69 118 ALA A N 1
ATOM 930 C CA . ALA A 1 118 ? -16.665 -0.811 19.467 1.00 94.69 118 ALA A CA 1
ATOM 931 C C . ALA A 1 118 ? -18.113 -0.323 19.543 1.00 94.69 118 ALA A C 1
ATOM 933 O O . ALA A 1 118 ? -18.607 0.290 18.601 1.00 94.69 118 ALA A O 1
ATOM 934 N N . ASP A 1 119 ? -18.790 -0.572 20.661 1.00 92.88 119 ASP A N 1
ATOM 935 C CA . ASP A 1 119 ? -20.164 -0.115 20.877 1.00 92.88 119 ASP A CA 1
ATOM 936 C C . ASP A 1 119 ? -20.179 1.233 21.622 1.00 92.88 119 ASP A C 1
ATOM 938 O O . ASP A 1 119 ? -19.960 1.252 22.837 1.00 92.88 119 ASP A O 1
ATOM 942 N N . PRO A 1 120 ? -20.459 2.361 20.934 1.00 91.25 120 PRO A N 1
ATOM 943 C CA . PRO A 1 120 ? -20.404 3.699 21.528 1.00 91.25 120 PRO A CA 1
ATOM 944 C C . PRO A 1 120 ? -21.536 3.984 22.529 1.00 91.25 120 PRO A C 1
ATOM 946 O O . PRO A 1 120 ? -21.510 5.024 23.190 1.00 91.25 120 PRO A O 1
ATOM 949 N N . PHE A 1 121 ? -22.539 3.107 22.635 1.00 93.12 121 PHE A N 1
ATOM 950 C CA . PHE A 1 121 ? -23.727 3.325 23.467 1.00 93.12 121 PHE A CA 1
ATOM 951 C C . PHE A 1 121 ? -23.733 2.474 24.739 1.00 93.12 121 PHE A C 1
ATOM 953 O O . PHE A 1 121 ? -24.473 2.777 25.683 1.00 93.12 121 PHE A O 1
ATOM 960 N N . THR A 1 122 ? -22.877 1.450 24.798 1.00 93.25 122 THR A N 1
ATOM 961 C CA . THR A 1 122 ? -22.685 0.608 25.982 1.00 93.25 122 THR A CA 1
ATOM 962 C C . THR A 1 122 ? -21.429 1.027 26.736 1.00 93.25 122 THR A C 1
ATOM 964 O O . THR A 1 122 ? -20.332 1.081 26.184 1.00 93.25 122 THR A O 1
ATOM 967 N N . ARG A 1 123 ? -21.593 1.303 28.033 1.00 90.31 123 ARG A N 1
ATOM 968 C CA . ARG A 1 123 ? -20.527 1.778 28.920 1.00 90.31 123 ARG A CA 1
ATOM 969 C C . ARG A 1 123 ? -20.071 0.665 29.852 1.00 90.31 123 ARG A C 1
ATOM 971 O O . ARG A 1 123 ? -20.903 0.010 30.478 1.00 90.31 123 ARG A O 1
ATOM 978 N N . VAL A 1 124 ? -18.762 0.510 29.996 1.00 92.88 124 VAL A N 1
ATOM 979 C CA . VAL A 1 124 ? -18.131 -0.425 30.933 1.00 92.88 124 VAL A CA 1
ATOM 980 C C . VAL A 1 124 ? -17.463 0.372 32.060 1.00 92.88 124 VAL A C 1
ATOM 982 O O . VAL A 1 124 ? -16.722 1.310 31.761 1.00 92.88 124 VAL A O 1
ATOM 985 N N . PRO A 1 125 ? -17.712 0.055 33.346 1.00 92.62 125 PRO A N 1
ATOM 986 C CA . PRO A 1 125 ? -17.048 0.714 34.473 1.00 92.62 125 PRO A CA 1
ATOM 987 C C . PRO A 1 125 ? -15.520 0.570 34.421 1.00 92.62 125 PRO A C 1
ATOM 989 O O . PRO A 1 125 ? -15.005 -0.503 34.119 1.00 92.62 125 PRO A O 1
ATOM 992 N N . MET A 1 126 ? -14.793 1.638 34.749 1.00 91.31 126 MET A N 1
ATOM 993 C CA . MET A 1 126 ? -13.331 1.695 34.696 1.00 91.31 126 MET A CA 1
ATOM 994 C C . MET A 1 126 ? -12.760 2.542 35.841 1.00 91.31 126 MET A C 1
ATOM 996 O O . MET A 1 126 ? -13.399 3.473 36.334 1.00 91.31 126 MET A O 1
ATOM 1000 N N . GLY A 1 127 ? -11.538 2.211 36.252 1.00 88.62 127 GLY A N 1
ATOM 1001 C CA . GLY A 1 127 ? -10.804 2.899 37.310 1.00 88.62 127 GLY A CA 1
ATOM 1002 C C . GLY A 1 127 ? -10.878 2.169 38.649 1.00 88.62 127 GLY A C 1
ATOM 1003 O O . GLY A 1 127 ? -11.773 1.359 38.893 1.00 88.62 127 GLY A O 1
ATOM 1004 N N . GLN A 1 128 ? -9.903 2.442 39.513 1.00 89.50 128 GLN A N 1
ATOM 1005 C CA . GLN A 1 128 ? -9.883 1.886 40.862 1.00 89.50 128 GLN A CA 1
ATOM 1006 C C . GLN A 1 128 ? -10.948 2.589 41.718 1.00 89.50 128 GLN A C 1
ATOM 1008 O O . GLN A 1 128 ? -10.977 3.820 41.718 1.00 89.50 128 GLN A O 1
ATOM 1013 N N . PRO A 1 129 ? -11.828 1.847 42.417 1.00 91.88 129 PRO A N 1
ATOM 1014 C CA . PRO A 1 129 ? -12.790 2.449 43.331 1.00 91.88 129 PRO A CA 1
ATOM 1015 C C . PRO A 1 129 ? -12.098 3.240 44.437 1.00 91.88 129 PRO A C 1
ATOM 1017 O O . PRO A 1 129 ? -11.155 2.737 45.051 1.00 91.88 129 PRO A O 1
ATOM 1020 N N . ASP A 1 130 ? -12.595 4.443 44.714 1.00 91.69 130 ASP A N 1
ATOM 1021 C CA . ASP A 1 130 ? -12.120 5.251 45.834 1.00 91.69 130 ASP A CA 1
ATOM 1022 C C . ASP A 1 130 ? -12.501 4.558 47.161 1.00 91.69 130 ASP A C 1
ATOM 1024 O O . ASP A 1 130 ? -13.685 4.264 47.376 1.00 91.69 130 ASP A O 1
ATOM 1028 N N . PRO A 1 131 ? -11.534 4.239 48.047 1.00 91.25 131 PRO A N 1
ATOM 1029 C CA . PRO A 1 131 ? -11.820 3.635 49.344 1.00 91.25 131 PRO A CA 1
ATOM 1030 C C . PRO A 1 131 ? -12.770 4.455 50.223 1.00 91.25 131 PRO A C 1
ATOM 1032 O O . PRO A 1 131 ? -13.479 3.839 51.024 1.00 91.25 131 PRO A O 1
ATOM 1035 N N . GLU A 1 132 ? -12.796 5.782 50.053 1.00 94.56 132 GLU A N 1
ATOM 1036 C CA . GLU A 1 132 ? -13.623 6.723 50.817 1.00 94.56 132 GLU A CA 1
ATOM 1037 C C . GLU A 1 132 ? -15.024 6.922 50.204 1.00 94.56 132 GLU A C 1
ATOM 1039 O O . GLU A 1 132 ? -15.937 7.419 50.867 1.00 94.56 132 GLU A O 1
ATOM 1044 N N . GLU A 1 133 ? -15.247 6.506 48.950 1.00 93.44 133 GLU A N 1
ATOM 1045 C CA . GLU A 1 133 ? -16.561 6.604 48.307 1.00 93.44 133 GLU A CA 1
ATOM 1046 C C . GLU A 1 133 ? -17.516 5.513 48.822 1.00 93.44 133 GLU A C 1
ATOM 1048 O O . GLU A 1 133 ? -17.182 4.328 48.895 1.00 93.44 133 GLU A O 1
ATOM 1053 N N . THR A 1 134 ? -18.755 5.900 49.146 1.00 90.81 134 THR A N 1
ATOM 1054 C CA . THR A 1 134 ? -19.821 4.968 49.542 1.00 90.81 134 THR A CA 1
ATOM 1055 C C . THR A 1 134 ? -21.087 5.196 48.701 1.00 90.81 134 THR A C 1
ATOM 1057 O O . THR A 1 134 ? -21.662 6.282 48.772 1.00 90.81 134 THR A O 1
ATOM 1060 N N . PRO A 1 135 ? -21.578 4.189 47.947 1.00 90.69 135 PRO A N 1
ATOM 1061 C CA . PRO A 1 135 ? -20.993 2.860 47.767 1.00 90.69 135 PRO A CA 1
ATOM 1062 C C . PRO A 1 135 ? -19.738 2.901 46.884 1.00 90.69 135 PRO A C 1
ATOM 1064 O O . PRO A 1 135 ? -19.682 3.650 45.912 1.00 90.69 135 PRO A O 1
ATOM 1067 N N . LYS A 1 136 ? -18.767 2.032 47.184 1.00 91.56 136 LYS A N 1
ATOM 1068 C CA . LYS A 1 136 ? -17.555 1.884 46.369 1.00 91.56 136 LYS A CA 1
ATOM 1069 C C . LYS A 1 136 ? -17.927 1.509 44.939 1.00 91.56 136 LYS A C 1
ATOM 1071 O O . LYS A 1 136 ? -18.593 0.496 44.715 1.00 91.56 136 LYS A O 1
ATOM 1076 N N . ARG A 1 137 ? -17.465 2.293 43.970 1.00 91.06 137 ARG A N 1
ATOM 1077 C CA . ARG A 1 137 ? -17.665 2.035 42.540 1.00 91.06 137 ARG A CA 1
ATOM 1078 C C . ARG A 1 137 ? -16.464 2.515 41.731 1.00 91.06 137 ARG A C 1
ATOM 1080 O O . ARG A 1 137 ? -15.744 3.398 42.185 1.00 91.06 137 ARG A O 1
ATOM 1087 N N . PRO A 1 138 ? -16.252 1.982 40.520 1.00 91.38 138 PRO A N 1
ATOM 1088 C CA . PRO A 1 138 ? -15.307 2.578 39.589 1.00 91.38 138 PRO A CA 1
ATOM 1089 C C . PRO A 1 138 ? -15.725 4.025 39.245 1.00 91.38 138 PRO A C 1
ATOM 1091 O O . PRO A 1 138 ? -16.910 4.267 38.973 1.00 91.38 138 PRO A O 1
ATOM 1094 N N . PRO A 1 139 ? -14.790 4.992 39.257 1.00 92.19 139 PRO A N 1
ATOM 1095 C CA . PRO A 1 139 ? -15.100 6.409 39.060 1.00 92.19 139 PRO A CA 1
ATOM 1096 C C . PRO A 1 139 ? -15.392 6.780 37.599 1.00 92.19 139 PRO A C 1
ATOM 1098 O O . PRO A 1 139 ? -16.019 7.810 37.344 1.00 92.19 139 PRO A O 1
ATOM 1101 N N . HIS A 1 140 ? -14.958 5.965 36.635 1.00 92.50 140 HIS A N 1
ATOM 1102 C CA . HIS A 1 140 ? -15.038 6.265 35.207 1.00 92.50 140 HIS A CA 1
ATOM 1103 C C . HIS A 1 140 ? -15.801 5.187 34.436 1.00 92.50 140 HIS A C 1
ATOM 1105 O O . HIS A 1 140 ? -16.118 4.114 34.953 1.00 92.50 140 HIS A O 1
ATOM 1111 N N . THR A 1 141 ? -16.089 5.471 33.168 1.00 92.44 141 THR A N 1
ATOM 1112 C CA . THR A 1 141 ? -16.570 4.471 32.213 1.00 92.44 141 THR A CA 1
ATOM 1113 C C . THR A 1 141 ? -15.803 4.582 30.903 1.00 92.44 141 THR A C 1
ATOM 1115 O O . THR A 1 141 ? -15.247 5.637 30.596 1.00 92.44 141 THR A O 1
ATOM 1118 N N . ILE A 1 142 ? -15.764 3.489 30.148 1.00 92.12 142 ILE A N 1
ATOM 1119 C CA . ILE A 1 142 ? -15.218 3.423 28.792 1.00 92.12 142 ILE A CA 1
ATOM 1120 C C . ILE A 1 142 ? -16.236 2.783 27.846 1.00 92.12 142 ILE A C 1
ATOM 1122 O O . ILE A 1 142 ? -17.180 2.122 28.286 1.00 92.12 142 ILE A O 1
ATOM 1126 N N . THR A 1 143 ? -16.024 2.960 26.546 1.00 92.19 143 THR A N 1
ATOM 1127 C CA . THR A 1 143 ? -16.742 2.246 25.484 1.00 92.19 143 THR A CA 1
ATOM 1128 C C . THR A 1 143 ? -16.604 0.734 25.661 1.00 92.19 143 THR A C 1
ATOM 1130 O O . THR A 1 143 ? -15.525 0.238 25.986 1.00 92.19 143 THR A O 1
ATOM 1133 N N . ASN A 1 144 ? -17.683 -0.008 25.423 1.00 94.12 144 ASN A N 1
ATOM 1134 C CA . ASN A 1 144 ? -17.630 -1.462 25.390 1.00 94.12 144 ASN A CA 1
ATOM 1135 C C . ASN A 1 144 ? -16.924 -1.949 24.117 1.00 94.12 144 ASN A C 1
ATOM 1137 O O . ASN A 1 144 ? -17.389 -1.695 23.002 1.00 94.12 144 ASN A O 1
ATOM 1141 N N . TYR A 1 145 ? -15.827 -2.682 24.292 1.00 96.06 145 TYR A N 1
ATOM 1142 C CA . TYR A 1 145 ? -15.082 -3.299 23.202 1.00 96.06 145 TYR A CA 1
ATOM 1143 C C . TYR A 1 145 ? -15.234 -4.817 23.246 1.00 96.06 145 TYR A C 1
ATOM 1145 O O . TYR A 1 145 ? -15.133 -5.429 24.309 1.00 96.06 145 TYR A O 1
ATOM 1153 N N . ARG A 1 146 ? -15.422 -5.434 22.080 1.00 95.69 146 ARG A N 1
ATOM 1154 C CA . ARG A 1 146 ? -15.455 -6.891 21.921 1.00 95.69 146 ARG A CA 1
ATOM 1155 C C . ARG A 1 146 ? -14.505 -7.308 20.813 1.00 95.69 146 ARG A C 1
ATOM 1157 O O . ARG A 1 146 ? -14.480 -6.680 19.760 1.00 95.69 146 ARG A O 1
ATOM 1164 N N . LEU A 1 147 ? -13.750 -8.375 21.046 1.00 97.25 147 LEU A N 1
ATOM 1165 C CA . LEU A 1 147 ? -12.920 -9.001 20.027 1.00 97.25 147 LEU A CA 1
ATOM 1166 C C . LEU A 1 147 ? -13.627 -10.246 19.488 1.00 97.25 147 LEU A C 1
ATOM 1168 O O . LEU A 1 147 ? -14.176 -11.038 20.252 1.00 97.25 147 LEU A O 1
ATOM 1172 N N . GLU A 1 148 ? -13.603 -10.415 18.173 1.00 95.31 148 GLU A N 1
ATOM 1173 C CA . GLU A 1 148 ? -14.151 -11.573 17.475 1.00 95.31 148 GLU A CA 1
ATOM 1174 C C . GLU A 1 148 ? -13.055 -12.230 16.630 1.00 95.31 148 GLU A C 1
ATOM 1176 O O . GLU A 1 148 ? -12.237 -11.546 16.011 1.00 95.31 148 GLU A O 1
ATOM 1181 N N . ILE A 1 149 ? -13.033 -13.566 16.628 1.00 95.31 149 ILE A N 1
ATOM 1182 C CA . ILE A 1 149 ? -12.133 -14.387 15.811 1.00 95.31 149 ILE A CA 1
ATOM 1183 C C . ILE A 1 149 ? -13.010 -15.121 14.804 1.00 95.31 149 ILE A C 1
ATOM 1185 O O . ILE A 1 149 ? -13.760 -16.020 15.182 1.00 95.31 149 ILE A O 1
ATOM 1189 N N . LEU A 1 150 ? -12.939 -14.731 13.536 1.00 93.56 150 LEU A N 1
ATOM 1190 C CA . LEU A 1 150 ? -13.860 -15.211 12.504 1.00 93.56 150 LEU A CA 1
ATOM 1191 C C . LEU A 1 150 ? -13.097 -15.821 11.316 1.00 93.56 150 LEU A C 1
ATOM 1193 O O . LEU A 1 150 ? -12.024 -15.322 10.980 1.00 93.56 150 LEU A O 1
ATOM 1197 N N . PRO A 1 151 ? -13.594 -16.896 10.674 1.00 93.44 151 PRO A N 1
ATOM 1198 C CA . PRO A 1 151 ? -12.936 -17.497 9.510 1.00 93.44 151 PRO A CA 1
ATOM 1199 C C . PRO A 1 151 ? -12.751 -16.499 8.359 1.00 93.44 151 PRO A C 1
ATOM 1201 O O . PRO A 1 151 ? -13.634 -15.689 8.106 1.00 93.44 151 PRO A O 1
ATOM 1204 N N . TYR A 1 152 ? -11.642 -16.591 7.624 1.00 90.44 152 TYR A N 1
ATOM 1205 C CA . TYR A 1 152 ? -11.372 -15.771 6.437 1.00 90.44 152 TYR A CA 1
ATOM 1206 C C . TYR A 1 152 ? -11.381 -16.624 5.150 1.00 90.44 152 TYR A C 1
ATOM 1208 O O . TYR A 1 152 ? -10.789 -17.710 5.161 1.00 90.44 152 TYR A O 1
ATOM 1216 N N . PRO A 1 153 ? -11.970 -16.151 4.027 1.00 84.38 153 PRO A N 1
ATOM 1217 C CA . PRO A 1 153 ? -12.635 -14.854 3.830 1.00 84.38 153 PRO A CA 1
ATOM 1218 C C . PRO A 1 153 ? -14.064 -14.807 4.395 1.00 84.38 153 PRO A C 1
ATOM 1220 O O . PRO A 1 153 ? -14.769 -15.814 4.401 1.00 84.38 153 PRO A O 1
ATOM 1223 N N . GLN A 1 154 ? -14.508 -13.621 4.825 1.00 73.69 154 GLN A N 1
ATOM 1224 C CA . GLN A 1 154 ? -15.876 -13.394 5.307 1.00 73.69 154 GLN A CA 1
ATOM 1225 C C . GLN A 1 154 ? -16.789 -12.801 4.234 1.00 73.69 154 GLN A C 1
ATOM 1227 O O . GLN A 1 154 ? -16.362 -12.016 3.388 1.00 73.69 154 GLN A O 1
ATOM 1232 N N . THR A 1 155 ? -18.084 -13.110 4.319 1.00 61.28 155 THR A N 1
ATOM 1233 C CA . THR A 1 155 ? -19.126 -12.364 3.607 1.00 61.28 155 THR A CA 1
ATOM 1234 C C . THR A 1 155 ? -19.455 -11.107 4.415 1.00 61.28 155 THR A C 1
ATOM 1236 O O . THR A 1 155 ? -20.151 -11.178 5.425 1.00 61.28 155 THR A O 1
ATOM 1239 N N . TYR A 1 156 ? -18.921 -9.951 4.014 1.00 58.66 156 TYR A N 1
ATOM 1240 C CA . TYR A 1 156 ? -19.190 -8.687 4.705 1.00 58.66 156 TYR A CA 1
ATOM 1241 C C . TYR A 1 156 ? -20.678 -8.315 4.627 1.00 58.66 156 TYR A C 1
ATOM 1243 O O . TYR A 1 156 ? -21.237 -8.198 3.537 1.00 58.66 156 TYR A O 1
ATOM 1251 N N . HIS A 1 157 ? -21.296 -8.049 5.781 1.00 55.28 157 HIS A N 1
ATOM 1252 C CA . HIS A 1 157 ? -22.605 -7.400 5.867 1.00 55.28 157 HIS A CA 1
ATOM 1253 C C . HIS A 1 157 ? -22.417 -5.895 6.142 1.00 55.28 157 HIS A C 1
ATOM 1255 O O . HIS A 1 157 ? -22.022 -5.529 7.253 1.00 55.28 157 HIS A O 1
ATOM 1261 N N . PRO A 1 158 ? -22.709 -5.005 5.171 1.00 54.91 158 PRO A N 1
ATOM 1262 C CA . PRO A 1 158 ? -22.417 -3.569 5.277 1.00 54.91 158 PRO A CA 1
ATOM 1263 C C . PRO A 1 158 ? -23.092 -2.855 6.459 1.00 54.91 158 PRO A C 1
ATOM 1265 O O . PRO A 1 158 ? -22.587 -1.844 6.940 1.00 54.91 158 PRO A O 1
ATOM 1268 N N . GLU A 1 159 ? -24.233 -3.361 6.935 1.00 49.44 159 GLU A N 1
ATOM 1269 C CA . GLU A 1 159 ? -25.010 -2.728 8.011 1.00 49.44 159 GLU A CA 1
ATOM 1270 C C . GLU A 1 159 ? -24.401 -2.923 9.408 1.00 49.44 159 GLU A C 1
ATOM 1272 O O . GLU A 1 159 ? -24.603 -2.089 10.290 1.00 49.44 159 GLU A O 1
ATOM 1277 N N . PHE A 1 160 ? -23.613 -3.986 9.608 1.00 54.38 160 PHE A N 1
ATOM 1278 C CA . PHE A 1 160 ? -22.965 -4.294 10.889 1.00 54.38 160 PHE A CA 1
ATOM 1279 C C . PHE A 1 160 ? -21.489 -3.877 10.928 1.00 54.38 160 PHE A C 1
ATOM 1281 O O . PHE A 1 160 ? -20.890 -3.832 12.000 1.00 54.38 160 PHE A O 1
ATOM 1288 N N . SER A 1 161 ? -20.909 -3.498 9.784 1.00 68.81 161 SER A N 1
ATOM 1289 C CA . SER A 1 161 ? -19.471 -3.238 9.653 1.00 68.81 161 SER A CA 1
ATOM 1290 C C . SER A 1 161 ? -19.027 -1.843 10.108 1.00 68.81 161 SER A C 1
ATOM 1292 O O . SER A 1 161 ? -17.831 -1.586 10.212 1.00 68.81 161 SER A O 1
ATOM 1294 N N . VAL A 1 162 ? -19.948 -0.906 10.365 1.00 86.62 162 VAL A N 1
ATOM 1295 C CA . VAL A 1 162 ? -19.583 0.498 10.649 1.00 86.62 162 VAL A CA 1
ATOM 1296 C C . VAL A 1 162 ? -18.899 0.684 12.006 1.00 86.62 162 VAL A C 1
ATOM 1298 O O . VAL A 1 162 ? -18.111 1.607 12.174 1.00 86.62 162 VAL A O 1
ATOM 1301 N N . PHE A 1 163 ? -19.149 -0.195 12.976 1.00 91.25 163 PHE A N 1
ATOM 1302 C CA . PHE A 1 163 ? -18.535 -0.146 14.313 1.00 91.25 163 PHE A CA 1
ATOM 1303 C C . PHE A 1 163 ? -17.455 -1.207 14.519 1.00 91.25 163 PHE A C 1
ATOM 1305 O O . PHE A 1 163 ? -17.045 -1.477 15.647 1.00 91.25 163 PHE A O 1
ATOM 1312 N N . GLN A 1 164 ? -17.001 -1.810 13.426 1.00 92.12 164 GLN A N 1
ATOM 1313 C CA . GLN A 1 164 ? -16.053 -2.908 13.429 1.00 92.12 164 GLN A CA 1
ATOM 1314 C C . GLN A 1 164 ? -14.761 -2.482 12.736 1.00 92.12 164 GLN A C 1
ATOM 1316 O O . GLN A 1 164 ? -14.772 -1.653 11.824 1.00 92.12 164 GLN A O 1
ATOM 1321 N N . LEU A 1 165 ? -13.644 -3.055 13.170 1.00 94.06 165 LEU A N 1
ATOM 1322 C CA . LEU A 1 165 ? -12.340 -2.837 12.568 1.00 94.06 165 LEU A CA 1
ATOM 1323 C C . LEU A 1 165 ? -11.536 -4.135 12.547 1.00 94.06 165 LEU A C 1
ATOM 1325 O O . LEU A 1 165 ? -11.309 -4.748 13.588 1.00 94.06 165 LEU A O 1
ATOM 1329 N N . SER A 1 166 ? -11.053 -4.515 11.368 1.00 94.50 166 SER A N 1
ATOM 1330 C CA . SER A 1 166 ? -10.138 -5.643 11.200 1.00 94.50 166 SER A CA 1
ATOM 1331 C C . SER A 1 166 ? -8.734 -5.264 11.664 1.00 94.50 166 SER A C 1
ATOM 1333 O O . SER A 1 166 ? -8.023 -4.517 10.990 1.00 94.50 166 SER A O 1
ATOM 1335 N N . ILE A 1 167 ? -8.308 -5.779 12.813 1.00 96.44 167 ILE A N 1
ATOM 1336 C CA . ILE A 1 167 ? -7.036 -5.397 13.445 1.00 96.44 167 ILE A CA 1
ATOM 1337 C C . ILE A 1 167 ? -5.922 -6.427 13.249 1.00 96.44 167 ILE A C 1
ATOM 1339 O O . ILE A 1 167 ? -4.761 -6.123 13.487 1.00 96.44 167 ILE A O 1
ATOM 1343 N N . GLY A 1 168 ? -6.226 -7.635 12.781 1.00 95.69 168 GLY A N 1
ATOM 1344 C CA . GLY A 1 168 ? -5.210 -8.668 12.599 1.00 95.69 168 GLY A CA 1
ATOM 1345 C C . GLY A 1 168 ? -5.710 -9.872 11.816 1.00 95.69 168 GLY A C 1
ATOM 1346 O O . GLY A 1 168 ? -6.908 -10.036 11.596 1.00 95.69 168 GLY A O 1
ATOM 1347 N N . ARG A 1 169 ? -4.779 -10.747 11.428 1.00 95.75 169 ARG A N 1
ATOM 1348 C CA . ARG A 1 169 ? -5.080 -12.030 10.782 1.00 95.75 169 ARG A CA 1
ATOM 1349 C C . ARG A 1 169 ? -4.273 -13.138 11.437 1.00 95.75 169 ARG A C 1
ATOM 1351 O O . ARG A 1 169 ? -3.062 -13.005 11.568 1.00 95.75 169 ARG A O 1
ATOM 1358 N N . LEU A 1 170 ? -4.925 -14.225 11.819 1.00 96.38 170 LEU A N 1
ATOM 1359 C CA . LEU A 1 170 ? -4.282 -15.468 12.221 1.00 96.38 170 LEU A CA 1
ATOM 1360 C C . LEU A 1 170 ? -4.106 -16.374 10.999 1.00 96.38 170 LEU A C 1
ATOM 1362 O O . LEU A 1 170 ? -4.976 -16.416 10.127 1.00 96.38 170 LEU A O 1
ATOM 1366 N N . ARG A 1 171 ? -3.003 -17.118 10.952 1.00 95.56 171 ARG A N 1
ATOM 1367 C CA . ARG A 1 171 ? -2.766 -18.218 10.009 1.00 95.56 171 ARG A CA 1
ATOM 1368 C C . ARG A 1 171 ? -2.705 -19.533 10.763 1.00 95.56 171 ARG A C 1
ATOM 1370 O O . ARG A 1 171 ? -2.146 -19.579 11.858 1.00 95.56 171 ARG A O 1
ATOM 1377 N N . VAL A 1 172 ? -3.274 -20.567 10.157 1.00 93.00 172 VAL A N 1
ATOM 1378 C CA . VAL A 1 172 ? -3.290 -21.934 10.676 1.00 93.00 172 VAL A CA 1
ATOM 1379 C C . VAL A 1 172 ? -2.415 -22.797 9.770 1.00 93.00 172 VAL A C 1
ATOM 1381 O O . VAL A 1 172 ? -2.727 -22.999 8.598 1.00 93.00 172 VAL A O 1
ATOM 1384 N N . GLU A 1 173 ? -1.300 -23.281 10.309 1.00 89.12 173 GLU A N 1
ATOM 1385 C CA . GLU A 1 173 ? -0.315 -24.127 9.630 1.00 89.12 173 GLU A CA 1
ATOM 1386 C C . GLU A 1 173 ? -0.251 -25.481 10.354 1.00 89.12 173 GLU A C 1
ATOM 1388 O O . GLU A 1 173 ? 0.533 -25.681 11.284 1.00 89.12 173 GLU A O 1
ATOM 1393 N N . GLY A 1 174 ? -1.128 -26.414 9.971 1.00 81.94 174 GLY A N 1
ATOM 1394 C CA . GLY A 1 174 ? -1.335 -27.648 10.736 1.00 81.94 174 GLY A CA 1
ATOM 1395 C C . GLY A 1 174 ? -1.980 -27.339 12.090 1.00 81.94 174 GLY A C 1
ATOM 1396 O O . GLY A 1 174 ? -3.057 -26.755 12.130 1.00 81.94 174 GLY A O 1
ATOM 1397 N N . GLU A 1 175 ? -1.318 -27.700 13.191 1.00 78.62 175 GLU A N 1
ATOM 1398 C CA . GLU A 1 175 ? -1.763 -27.361 14.557 1.00 78.62 175 GLU A CA 1
ATOM 1399 C C . GLU A 1 175 ? -1.221 -26.008 15.053 1.00 78.62 175 GLU A C 1
ATOM 1401 O O . GLU A 1 175 ? -1.570 -25.543 16.139 1.00 78.62 175 GLU A O 1
ATOM 1406 N N . LEU A 1 176 ? -0.354 -25.360 14.271 1.00 87.69 176 LEU A N 1
ATOM 1407 C CA . LEU A 1 176 ? 0.302 -24.122 14.662 1.00 87.69 176 LEU A CA 1
ATOM 1408 C C . LEU A 1 176 ? -0.529 -22.912 14.231 1.00 87.69 176 LEU A C 1
ATOM 1410 O O . LEU A 1 176 ? -0.747 -22.686 13.042 1.00 87.69 176 LEU A O 1
ATOM 1414 N N . VAL A 1 177 ? -0.946 -22.096 15.199 1.00 93.75 177 VAL A N 1
ATOM 1415 C CA . VAL A 1 177 ? -1.640 -20.826 14.947 1.00 93.75 177 VAL A CA 1
ATOM 1416 C C . VAL A 1 177 ? -0.667 -19.672 15.172 1.00 93.75 177 VAL A C 1
ATOM 1418 O O . VAL A 1 177 ? 0.011 -19.620 16.195 1.00 93.75 177 VAL A O 1
ATOM 1421 N N . LYS A 1 178 ? -0.580 -18.728 14.233 1.00 95.19 178 LYS A N 1
ATOM 1422 C CA . LYS A 1 178 ? 0.305 -17.553 14.338 1.00 95.19 178 LYS A CA 1
ATOM 1423 C C . LYS A 1 178 ? -0.386 -16.281 13.883 1.00 95.19 178 LYS A C 1
ATOM 1425 O O . LYS A 1 178 ? -1.233 -16.322 12.993 1.00 95.19 178 LYS A O 1
ATOM 1430 N N . LEU A 1 179 ? 0.027 -15.140 14.434 1.00 95.38 179 LEU A N 1
ATOM 1431 C CA . LEU A 1 179 ? -0.335 -13.840 13.876 1.00 95.38 179 LEU A CA 1
ATOM 1432 C C . LEU A 1 179 ? 0.401 -13.649 12.543 1.00 95.38 179 LEU A C 1
ATOM 1434 O O . LEU A 1 179 ? 1.606 -13.868 12.442 1.00 95.38 179 LEU A O 1
ATOM 1438 N N . SER A 1 180 ? -0.327 -13.252 11.508 1.00 94.00 180 SER A N 1
ATOM 1439 C CA . SER A 1 180 ? 0.221 -12.975 10.187 1.00 94.00 180 SER A CA 1
ATOM 1440 C C . SER A 1 180 ? 0.999 -11.668 10.214 1.00 94.00 180 SER A C 1
ATOM 1442 O O . SER A 1 180 ? 0.405 -10.595 10.135 1.00 94.00 180 SER A O 1
ATOM 1444 N N . GLU A 1 181 ? 2.326 -11.748 10.196 1.00 90.19 181 GLU A N 1
ATOM 1445 C CA . GLU A 1 181 ? 3.191 -10.567 10.093 1.00 90.19 181 GLU A CA 1
ATOM 1446 C C . GLU A 1 181 ? 2.931 -9.759 8.816 1.00 90.19 181 GLU A C 1
ATOM 1448 O O . GLU A 1 181 ? 3.141 -8.549 8.793 1.00 90.19 181 GLU A O 1
ATOM 1453 N N . HIS A 1 182 ? 2.451 -10.418 7.754 1.00 90.44 182 HIS A N 1
ATOM 1454 C CA . HIS A 1 182 ? 2.135 -9.798 6.465 1.00 90.44 182 HIS A CA 1
ATOM 1455 C C . HIS A 1 182 ? 0.856 -8.965 6.456 1.00 90.44 182 HIS A C 1
ATOM 1457 O O . HIS A 1 182 ? 0.632 -8.232 5.498 1.00 90.44 182 HIS A O 1
ATOM 1463 N N . TYR A 1 183 ? -0.003 -9.106 7.464 1.00 93.94 183 TYR A N 1
ATOM 1464 C CA . TYR A 1 183 ? -1.255 -8.366 7.485 1.00 93.94 183 TYR A CA 1
ATOM 1465 C C . TYR A 1 183 ? -0.988 -6.912 7.879 1.00 93.94 183 TYR A C 1
ATOM 1467 O O . TYR A 1 183 ? -0.297 -6.648 8.861 1.00 93.94 183 TYR A O 1
ATOM 1475 N N . ILE A 1 184 ? -1.545 -5.974 7.112 1.00 95.38 184 ILE A N 1
ATOM 1476 C CA . ILE A 1 184 ? -1.533 -4.552 7.452 1.00 95.38 184 ILE A CA 1
ATOM 1477 C C . ILE A 1 184 ? -2.974 -4.130 7.749 1.00 95.38 184 ILE A C 1
ATOM 1479 O O . ILE A 1 184 ? -3.793 -4.149 6.826 1.00 95.38 184 ILE A O 1
ATOM 1483 N N . PRO A 1 185 ? -3.289 -3.740 8.998 1.00 95.56 185 PRO A N 1
ATOM 1484 C CA . PRO A 1 185 ? -4.604 -3.214 9.339 1.00 95.56 185 PRO A CA 1
ATOM 1485 C C . PRO A 1 185 ? -4.943 -1.948 8.535 1.00 95.56 185 PRO A C 1
ATOM 1487 O O . PRO A 1 185 ? -4.030 -1.237 8.096 1.00 95.56 185 PRO A O 1
ATOM 1490 N N . PRO A 1 186 ? -6.233 -1.595 8.400 1.00 96.00 186 PRO A N 1
ATOM 1491 C CA . PRO A 1 186 ? -6.642 -0.284 7.911 1.00 96.00 186 PRO A CA 1
ATOM 1492 C C . PRO A 1 186 ? -5.933 0.824 8.687 1.00 96.00 186 PRO A C 1
ATOM 1494 O O . PRO A 1 186 ? -5.828 0.772 9.916 1.00 96.00 186 PRO A O 1
ATOM 1497 N N . CYS A 1 187 ? -5.446 1.824 7.969 1.00 96.25 187 CYS A N 1
ATOM 1498 C CA . CYS A 1 187 ? -4.677 2.930 8.520 1.00 96.25 187 CYS A CA 1
ATOM 1499 C C . CYS A 1 187 ? -5.258 4.237 8.001 1.00 96.25 187 CYS A C 1
ATOM 1501 O O . CYS A 1 187 ? -5.308 4.440 6.788 1.00 96.25 187 CYS A O 1
ATOM 1503 N N . MET A 1 188 ? -5.601 5.152 8.908 1.00 95.31 188 MET A N 1
ATOM 1504 C CA . MET A 1 188 ? -6.098 6.471 8.521 1.00 95.31 188 MET A CA 1
ATOM 1505 C C . MET A 1 188 ? -5.015 7.275 7.790 1.00 95.31 188 MET A C 1
ATOM 1507 O O . MET A 1 188 ? -5.311 8.038 6.871 1.00 95.31 188 MET A O 1
ATOM 1511 N N . GLN A 1 189 ? -3.755 7.084 8.190 1.00 95.75 189 GLN A N 1
ATOM 1512 C CA . GLN A 1 189 ? -2.585 7.676 7.550 1.00 95.75 189 GLN A CA 1
ATOM 1513 C C . GLN A 1 189 ? -1.495 6.626 7.339 1.00 95.75 189 GLN A C 1
ATOM 1515 O O . GLN A 1 189 ? -1.361 5.696 8.132 1.00 95.75 189 GLN A O 1
ATOM 1520 N N . VAL A 1 190 ? -0.645 6.807 6.331 1.00 96.50 190 VAL A N 1
ATOM 1521 C CA . VAL A 1 190 ? 0.531 5.949 6.089 1.00 96.50 190 VAL A CA 1
ATOM 1522 C C . VAL A 1 190 ? 1.426 5.812 7.333 1.00 96.50 190 VAL A C 1
ATOM 1524 O O . VAL A 1 190 ? 1.916 4.727 7.635 1.00 96.50 190 VAL A O 1
ATOM 1527 N N . SER A 1 191 ? 1.592 6.888 8.104 1.00 94.56 191 SER A N 1
ATOM 1528 C CA . SER A 1 191 ? 2.365 6.906 9.355 1.00 94.56 191 SER A CA 1
ATOM 1529 C C . SER A 1 191 ? 1.677 6.234 10.552 1.00 94.56 191 SER A C 1
ATOM 1531 O O . SER A 1 191 ? 2.290 6.103 11.609 1.00 94.56 191 SER A O 1
ATOM 1533 N N . SER A 1 192 ? 0.426 5.781 10.414 1.00 94.62 192 SER A N 1
ATOM 1534 C CA . SER A 1 192 ? -0.349 5.192 11.519 1.00 94.62 192 SER A CA 1
ATOM 1535 C C . SER A 1 192 ? 0.068 3.771 11.892 1.00 94.62 192 SER A C 1
ATOM 1537 O O . SER A 1 192 ? -0.403 3.256 12.900 1.00 94.62 192 SER A O 1
ATOM 1539 N N . TYR A 1 193 ? 0.930 3.120 11.105 1.00 94.31 193 TYR A N 1
ATOM 1540 C CA . TYR A 1 193 ? 1.418 1.774 11.401 1.00 94.31 193 TYR A CA 1
ATOM 1541 C C . TYR A 1 193 ? 2.881 1.598 10.961 1.00 94.31 193 TYR A C 1
ATOM 1543 O O . TYR A 1 193 ? 3.206 1.929 9.817 1.00 94.31 193 TYR A O 1
ATOM 1551 N N . PRO A 1 194 ? 3.779 1.043 11.804 1.00 92.31 194 PRO A N 1
ATOM 1552 C CA . PRO A 1 194 ? 5.211 0.972 11.498 1.00 92.31 194 PRO A CA 1
ATOM 1553 C C . PRO A 1 194 ? 5.546 0.274 10.175 1.00 92.31 194 PRO A C 1
ATOM 1555 O O . PRO A 1 194 ? 6.387 0.753 9.419 1.00 92.31 194 PRO A O 1
ATOM 1558 N N . ARG A 1 195 ? 4.862 -0.833 9.854 1.00 92.94 195 ARG A N 1
ATOM 1559 C CA . ARG A 1 195 ? 5.073 -1.565 8.594 1.00 92.94 195 ARG A CA 1
ATOM 1560 C C . ARG A 1 195 ? 4.654 -0.740 7.373 1.00 92.94 195 ARG A C 1
ATOM 1562 O O . ARG A 1 195 ? 5.355 -0.756 6.367 1.00 92.94 195 ARG A O 1
ATOM 1569 N N . MET A 1 196 ? 3.553 0.006 7.476 1.00 94.62 196 MET A N 1
ATOM 1570 C CA . MET A 1 196 ? 3.086 0.907 6.417 1.00 94.62 196 MET A CA 1
ATOM 1571 C C . MET A 1 196 ? 4.094 2.042 6.184 1.00 94.62 196 MET A C 1
ATOM 1573 O O . MET A 1 196 ? 4.472 2.318 5.046 1.00 94.62 196 MET A O 1
ATOM 1577 N N . LEU A 1 197 ? 4.609 2.634 7.266 1.00 94.81 197 LEU A N 1
ATOM 1578 C CA . LEU A 1 197 ? 5.647 3.662 7.201 1.00 94.81 197 LEU A CA 1
ATOM 1579 C C . LEU A 1 197 ? 6.966 3.123 6.619 1.00 94.81 197 LEU A C 1
ATOM 1581 O O . LEU A 1 197 ? 7.632 3.814 5.850 1.00 94.81 197 LEU A O 1
ATOM 1585 N N . ALA A 1 198 ? 7.339 1.882 6.939 1.00 95.38 198 ALA A N 1
ATOM 1586 C CA . ALA A 1 198 ? 8.513 1.233 6.360 1.00 95.38 198 ALA A CA 1
ATOM 1587 C C . ALA A 1 198 ? 8.376 1.038 4.839 1.00 95.38 198 ALA A C 1
ATOM 1589 O O . ALA A 1 198 ? 9.330 1.307 4.107 1.00 95.38 198 ALA A O 1
ATOM 1590 N N . ILE A 1 199 ? 7.194 0.630 4.359 1.00 97.44 199 ILE A N 1
ATOM 1591 C CA . ILE A 1 199 ? 6.899 0.532 2.920 1.00 97.44 199 ILE A CA 1
ATOM 1592 C C . ILE A 1 199 ? 6.995 1.912 2.266 1.00 97.44 199 ILE A C 1
ATOM 1594 O O . ILE A 1 199 ? 7.675 2.054 1.254 1.00 97.44 199 ILE A O 1
ATOM 1598 N N . TYR A 1 200 ? 6.403 2.947 2.868 1.00 98.12 200 TYR A N 1
ATOM 1599 C CA . TYR A 1 200 ? 6.530 4.324 2.383 1.00 98.12 200 TYR A CA 1
ATOM 1600 C C . TYR A 1 200 ? 7.991 4.768 2.238 1.00 98.12 200 TYR A C 1
ATOM 1602 O O . TYR A 1 200 ? 8.372 5.280 1.188 1.00 98.12 200 TYR A O 1
ATOM 1610 N N . ASN A 1 201 ? 8.827 4.528 3.251 1.00 97.88 201 ASN A N 1
ATOM 1611 C CA . ASN A 1 201 ? 10.242 4.903 3.209 1.00 97.88 201 ASN A CA 1
ATOM 1612 C C . ASN A 1 201 ? 11.001 4.153 2.105 1.00 97.88 201 ASN A C 1
ATOM 1614 O O . ASN A 1 201 ? 11.815 4.750 1.401 1.00 97.88 201 ASN A O 1
ATOM 1618 N N . ARG A 1 202 ? 10.706 2.861 1.912 1.00 98.25 202 ARG A N 1
ATOM 1619 C CA . ARG A 1 202 ? 11.270 2.065 0.814 1.00 98.25 202 ARG A CA 1
ATOM 1620 C C . ARG A 1 202 ? 10.841 2.613 -0.544 1.00 98.25 202 ARG A C 1
ATOM 1622 O O . ARG A 1 202 ? 11.676 2.767 -1.426 1.00 98.25 202 ARG A O 1
ATOM 1629 N N . LEU A 1 203 ? 9.563 2.936 -0.709 1.00 98.62 203 LEU A N 1
ATOM 1630 C CA . LEU A 1 203 ? 9.029 3.510 -1.940 1.00 98.62 203 LEU A CA 1
ATOM 1631 C C . LEU A 1 203 ? 9.633 4.887 -2.234 1.00 98.62 203 LEU A C 1
ATOM 1633 O O . LEU A 1 203 ? 10.026 5.139 -3.367 1.00 98.62 203 LEU A O 1
ATOM 1637 N N . LEU A 1 204 ? 9.799 5.742 -1.222 1.00 98.31 204 LEU A N 1
ATOM 1638 C CA . LEU A 1 204 ? 10.496 7.022 -1.361 1.00 98.31 204 LEU A CA 1
ATOM 1639 C C . LEU A 1 204 ? 11.947 6.825 -1.824 1.00 98.31 204 LEU A C 1
ATOM 1641 O O . LEU A 1 204 ? 12.414 7.532 -2.714 1.00 98.31 204 LEU A O 1
ATOM 1645 N N . GLN A 1 205 ? 12.653 5.840 -1.262 1.00 98.06 205 GLN A N 1
ATOM 1646 C CA . GLN A 1 205 ? 13.994 5.479 -1.718 1.00 98.06 205 GLN A CA 1
ATOM 1647 C C . GLN A 1 205 ? 13.990 5.019 -3.183 1.00 98.06 205 GLN A C 1
ATOM 1649 O O . GLN A 1 205 ? 14.849 5.448 -3.948 1.00 98.06 205 GLN A O 1
ATOM 1654 N N . GLN A 1 206 ? 13.015 4.203 -3.597 1.00 98.31 206 GLN A N 1
ATOM 1655 C CA . GLN A 1 206 ? 12.883 3.791 -4.998 1.00 98.31 206 GLN A CA 1
ATOM 1656 C C . GLN A 1 206 ? 12.621 4.984 -5.927 1.00 98.31 206 GLN A C 1
ATOM 1658 O O . GLN A 1 206 ? 13.203 5.044 -7.003 1.00 98.31 206 GLN A O 1
ATOM 1663 N N . LEU A 1 207 ? 11.819 5.970 -5.514 1.00 98.44 207 LEU A N 1
ATOM 1664 C CA . LEU A 1 207 ? 11.608 7.191 -6.302 1.00 98.44 207 LEU A CA 1
ATOM 1665 C C . LEU A 1 207 ? 12.902 8.006 -6.464 1.00 98.44 207 LEU A C 1
ATOM 1667 O O . LEU A 1 207 ? 13.205 8.426 -7.577 1.00 98.44 207 LEU A O 1
ATOM 1671 N N . ASN A 1 208 ? 13.700 8.158 -5.400 1.00 97.75 208 ASN A N 1
ATOM 1672 C CA . ASN A 1 208 ? 15.020 8.802 -5.490 1.00 97.75 208 ASN A CA 1
ATOM 1673 C C . ASN A 1 208 ? 15.956 8.038 -6.444 1.00 97.75 208 ASN A C 1
ATOM 1675 O O . ASN A 1 208 ? 16.627 8.633 -7.285 1.00 97.75 208 ASN A O 1
ATOM 1679 N N . ASN A 1 209 ? 15.984 6.706 -6.344 1.00 97.88 209 ASN A N 1
ATOM 1680 C CA . ASN A 1 209 ? 16.794 5.870 -7.231 1.00 97.88 209 ASN A CA 1
ATOM 1681 C C . ASN A 1 209 ? 16.330 5.981 -8.691 1.00 97.88 209 ASN A C 1
ATOM 1683 O O . ASN A 1 209 ? 17.162 6.012 -9.596 1.00 97.88 209 ASN A O 1
ATOM 1687 N N . ALA A 1 210 ? 15.016 6.065 -8.926 1.00 98.06 210 ALA A N 1
ATOM 1688 C CA . ALA A 1 210 ? 14.443 6.266 -10.251 1.00 98.06 210 ALA A CA 1
ATOM 1689 C C . ALA A 1 210 ? 14.860 7.615 -10.850 1.00 98.06 210 ALA A C 1
ATOM 1691 O O . ALA A 1 210 ? 15.150 7.674 -12.040 1.00 98.06 210 ALA A O 1
ATOM 1692 N N . GLU A 1 211 ? 14.914 8.681 -10.047 1.00 96.88 211 GLU A N 1
ATOM 1693 C CA . GLU A 1 211 ? 15.346 10.013 -10.487 1.00 96.88 211 GLU A CA 1
ATOM 1694 C C . GLU A 1 211 ? 16.806 10.010 -10.963 1.00 96.88 211 GLU A C 1
ATOM 1696 O O . GLU A 1 211 ? 17.107 10.480 -12.065 1.00 96.88 211 GLU A O 1
ATOM 1701 N N . ILE A 1 212 ? 17.701 9.413 -10.169 1.00 96.50 212 ILE A N 1
ATOM 1702 C CA . ILE A 1 212 ? 19.121 9.267 -10.513 1.00 96.50 212 ILE A CA 1
ATOM 1703 C C . ILE A 1 212 ? 19.264 8.430 -11.790 1.00 96.50 212 ILE A C 1
ATOM 1705 O O . ILE A 1 212 ? 19.848 8.888 -12.773 1.00 96.50 212 ILE A O 1
ATOM 1709 N N . ALA A 1 213 ? 18.655 7.241 -11.817 1.00 96.75 213 ALA A N 1
ATOM 1710 C CA . ALA A 1 213 ? 18.767 6.323 -12.944 1.00 96.75 213 ALA A CA 1
ATOM 1711 C C . ALA A 1 213 ? 18.164 6.902 -14.238 1.00 96.75 213 ALA A C 1
ATOM 1713 O O . ALA A 1 213 ? 18.759 6.791 -15.308 1.00 96.75 213 ALA A O 1
ATOM 1714 N N . ALA A 1 214 ? 17.012 7.578 -14.164 1.00 97.56 214 ALA A N 1
ATOM 1715 C CA . ALA A 1 214 ? 16.419 8.246 -15.322 1.00 97.56 214 ALA A CA 1
ATOM 1716 C C . ALA A 1 214 ? 17.328 9.361 -15.860 1.00 97.56 214 ALA A C 1
ATOM 1718 O O . ALA A 1 214 ? 17.453 9.508 -17.076 1.00 97.56 214 ALA A O 1
ATOM 1719 N N . THR A 1 215 ? 17.997 10.114 -14.982 1.00 96.44 215 THR A N 1
ATOM 1720 C CA . THR A 1 215 ? 18.952 11.160 -15.381 1.00 96.44 215 THR A CA 1
ATOM 1721 C C . THR A 1 215 ? 20.127 10.581 -16.161 1.00 96.44 215 THR A C 1
ATOM 1723 O O . THR A 1 215 ? 20.450 11.078 -17.242 1.00 96.44 215 THR A O 1
ATOM 1726 N N . GLU A 1 216 ? 20.728 9.504 -15.658 1.00 95.69 216 GLU A N 1
ATOM 1727 C CA . GLU A 1 216 ? 21.834 8.810 -16.324 1.00 95.69 216 GLU A CA 1
ATOM 1728 C C . GLU A 1 216 ? 21.416 8.269 -17.696 1.00 95.69 216 GLU A C 1
ATOM 1730 O O . GLU A 1 216 ? 22.113 8.481 -18.693 1.00 95.69 216 GLU A O 1
ATOM 1735 N N . VAL A 1 217 ? 20.239 7.637 -17.779 1.00 95.62 217 VAL A N 1
ATOM 1736 C CA . VAL A 1 217 ? 19.679 7.145 -19.046 1.00 95.62 217 VAL A CA 1
ATOM 1737 C C . VAL A 1 217 ? 19.487 8.286 -20.044 1.00 95.62 217 VAL A C 1
ATOM 1739 O O . VAL A 1 217 ? 19.888 8.153 -21.200 1.00 95.62 217 VAL A O 1
ATOM 1742 N N . ILE A 1 218 ? 18.920 9.420 -19.622 1.00 97.00 218 ILE A N 1
ATOM 1743 C CA . ILE A 1 218 ? 18.689 10.574 -20.503 1.00 97.00 218 ILE A CA 1
ATOM 1744 C C . ILE A 1 218 ? 20.012 11.137 -21.027 1.00 97.00 218 ILE A C 1
ATOM 1746 O O . ILE A 1 218 ? 20.163 11.287 -22.239 1.00 97.00 218 ILE A O 1
ATOM 1750 N N . GLN A 1 219 ? 20.983 11.416 -20.151 1.00 95.06 219 GLN A N 1
ATOM 1751 C CA . GLN A 1 219 ? 22.297 11.943 -20.554 1.00 95.06 219 GLN A CA 1
ATOM 1752 C C . GLN A 1 219 ? 22.987 11.016 -21.560 1.00 95.06 219 GLN A C 1
ATOM 1754 O O . GLN A 1 219 ? 23.558 11.450 -22.564 1.00 95.06 219 GLN A O 1
ATOM 1759 N N . LYS A 1 220 ? 22.878 9.711 -21.325 1.00 91.88 220 LYS A N 1
ATOM 1760 C CA . LYS A 1 220 ? 23.439 8.691 -22.197 1.00 91.88 220 LYS A CA 1
ATOM 1761 C C . LYS A 1 220 ? 22.739 8.618 -23.549 1.00 91.88 220 LYS A C 1
ATOM 1763 O O . LYS A 1 220 ? 23.418 8.541 -24.565 1.00 91.88 220 LYS A O 1
ATOM 1768 N N . MET A 1 221 ? 21.409 8.650 -23.595 1.00 93.44 221 MET A N 1
ATOM 1769 C CA . MET A 1 221 ? 20.685 8.619 -24.870 1.00 93.44 221 MET A CA 1
ATOM 1770 C C . MET A 1 221 ? 20.923 9.896 -25.683 1.00 93.44 221 MET A C 1
ATOM 1772 O O . MET A 1 221 ? 21.121 9.811 -26.891 1.00 93.44 221 MET A O 1
ATOM 1776 N N . LEU A 1 222 ? 20.997 11.061 -25.031 1.00 93.38 222 LEU A N 1
ATOM 1777 C CA . LEU A 1 222 ? 21.276 12.340 -25.696 1.00 93.38 222 LEU A CA 1
ATOM 1778 C C . LEU A 1 222 ? 22.713 12.464 -26.224 1.00 93.38 222 LEU A C 1
ATOM 1780 O O . LEU A 1 222 ? 22.952 13.230 -27.153 1.00 93.38 222 LEU A O 1
ATOM 1784 N N . SER A 1 223 ? 23.673 11.728 -25.658 1.00 90.94 223 SER A N 1
ATOM 1785 C CA . SER A 1 223 ? 25.067 11.735 -26.131 1.00 90.94 223 SER A CA 1
ATOM 1786 C C . SER A 1 223 ? 25.325 10.802 -27.323 1.00 90.94 223 SER A C 1
ATOM 1788 O O . SER A 1 223 ? 26.425 10.813 -27.878 1.00 90.94 223 SER A O 1
ATOM 1790 N N . LYS A 1 224 ? 24.331 10.012 -27.759 1.00 88.19 224 LYS A N 1
ATOM 1791 C CA . LYS A 1 224 ? 24.464 9.136 -28.931 1.00 88.19 224 LYS A CA 1
ATOM 1792 C C . LYS A 1 224 ? 24.379 9.949 -30.235 1.00 88.19 224 LYS A C 1
ATOM 1794 O O . LYS A 1 224 ? 23.364 10.600 -30.463 1.00 88.19 224 LYS A O 1
ATOM 1799 N N . PRO A 1 225 ? 25.381 9.867 -31.136 1.00 86.00 225 PRO A N 1
ATOM 1800 C CA . PRO A 1 225 ? 25.382 10.648 -32.376 1.00 86.00 225 PRO A CA 1
ATOM 1801 C C . PRO A 1 225 ? 24.311 10.197 -33.381 1.00 86.00 225 PRO A C 1
ATOM 1803 O O . PRO A 1 225 ? 23.801 11.023 -34.129 1.00 86.00 225 PRO A O 1
ATOM 1806 N N . ASN A 1 226 ? 23.956 8.907 -33.389 1.00 88.19 226 ASN A N 1
ATOM 1807 C CA . ASN A 1 226 ? 22.959 8.321 -34.290 1.00 88.19 226 ASN A CA 1
ATOM 1808 C C . ASN A 1 226 ? 21.975 7.449 -33.483 1.00 88.19 226 ASN A C 1
ATOM 1810 O O . ASN A 1 226 ? 22.174 6.235 -33.402 1.00 88.19 226 ASN A O 1
ATOM 1814 N N . PRO A 1 227 ? 20.962 8.040 -32.822 1.00 88.25 227 PRO A N 1
ATOM 1815 C CA . PRO A 1 227 ? 20.019 7.286 -32.002 1.00 88.25 227 PRO A CA 1
ATOM 1816 C C . PRO A 1 227 ? 19.098 6.418 -32.868 1.00 88.25 227 PRO A C 1
ATOM 1818 O O . PRO A 1 227 ? 18.522 6.876 -33.855 1.00 88.25 227 PRO A O 1
ATOM 1821 N N . THR A 1 228 ? 18.935 5.158 -32.475 1.00 90.56 228 THR A N 1
ATOM 1822 C CA . THR A 1 228 ? 17.961 4.237 -33.078 1.00 90.56 228 THR A CA 1
ATOM 1823 C C . THR A 1 228 ? 16.533 4.536 -32.599 1.00 90.56 228 THR A C 1
ATOM 1825 O O . THR A 1 228 ? 16.325 5.256 -31.621 1.00 90.56 228 THR A O 1
ATOM 1828 N N . ASN A 1 229 ? 15.517 3.935 -33.229 1.00 91.00 229 ASN A N 1
ATOM 1829 C CA . ASN A 1 229 ? 14.133 4.036 -32.741 1.00 91.00 229 ASN A CA 1
ATOM 1830 C C . ASN A 1 229 ? 13.975 3.483 -31.313 1.00 91.00 229 ASN A C 1
ATOM 1832 O O . ASN A 1 229 ? 13.216 4.039 -30.520 1.00 91.00 229 ASN A O 1
ATOM 1836 N N . VAL A 1 230 ? 14.731 2.437 -30.962 1.00 91.00 230 VAL A N 1
ATOM 1837 C CA . VAL A 1 230 ? 14.767 1.881 -29.601 1.00 91.00 230 VAL A CA 1
ATOM 1838 C C . VAL A 1 230 ? 15.384 2.882 -28.624 1.00 91.00 230 VAL A C 1
ATOM 1840 O O . VAL A 1 230 ? 14.819 3.103 -27.556 1.00 91.00 230 VAL A O 1
ATOM 1843 N N . ASP A 1 231 ? 16.480 3.548 -29.002 1.00 92.00 231 ASP A N 1
ATOM 1844 C CA . ASP A 1 231 ? 17.095 4.601 -28.179 1.00 92.00 231 ASP A CA 1
ATOM 1845 C C . ASP A 1 231 ? 16.128 5.760 -27.927 1.00 92.00 231 ASP A C 1
ATOM 1847 O O . ASP A 1 231 ? 16.003 6.234 -26.798 1.00 92.00 231 ASP A O 1
ATOM 1851 N N . ASN A 1 232 ? 15.392 6.176 -28.960 1.00 93.25 232 ASN A N 1
ATOM 1852 C CA . ASN A 1 232 ? 14.365 7.208 -28.840 1.00 93.25 232 ASN A CA 1
ATOM 1853 C C . ASN A 1 232 ? 13.207 6.760 -27.932 1.00 93.25 232 ASN A C 1
ATOM 1855 O O . ASN A 1 232 ? 12.703 7.557 -27.143 1.00 93.25 232 ASN A O 1
ATOM 1859 N N . GLY A 1 233 ? 12.813 5.484 -27.988 1.00 94.19 233 GLY A N 1
ATOM 1860 C CA . GLY A 1 233 ? 11.819 4.902 -27.083 1.00 94.19 233 GLY A CA 1
ATOM 1861 C C . GLY A 1 233 ? 12.284 4.868 -25.622 1.00 94.19 233 GLY A C 1
ATOM 1862 O O . GLY A 1 233 ? 11.532 5.254 -24.726 1.00 94.19 233 GLY A O 1
ATOM 1863 N N . ILE A 1 234 ? 13.540 4.479 -25.376 1.00 94.94 234 ILE A N 1
ATOM 1864 C CA . ILE A 1 234 ? 14.169 4.512 -24.045 1.00 94.94 234 ILE A CA 1
ATOM 1865 C C . ILE A 1 234 ? 14.228 5.947 -23.516 1.00 94.94 234 ILE A C 1
ATOM 1867 O O . ILE A 1 234 ? 13.835 6.203 -22.375 1.00 94.94 234 ILE A O 1
ATOM 1871 N N . LEU A 1 235 ? 14.682 6.888 -24.349 1.00 95.94 235 LEU A N 1
ATOM 1872 C CA . LEU A 1 235 ? 14.746 8.304 -24.005 1.00 95.94 235 LEU A CA 1
ATOM 1873 C C . LEU A 1 235 ? 13.360 8.841 -23.632 1.00 95.94 235 LEU A C 1
ATOM 1875 O O . LEU A 1 235 ? 13.228 9.492 -22.598 1.00 95.94 235 LEU A O 1
ATOM 1879 N N . ALA A 1 236 ? 12.326 8.522 -24.417 1.00 96.75 236 ALA A N 1
ATOM 1880 C CA . ALA A 1 236 ? 10.956 8.941 -24.137 1.00 96.75 236 ALA A CA 1
ATOM 1881 C C . ALA A 1 236 ? 10.465 8.417 -22.777 1.00 96.75 236 ALA A C 1
ATOM 1883 O O . ALA A 1 236 ? 9.941 9.187 -21.973 1.00 96.75 236 ALA A O 1
ATOM 1884 N N . VAL A 1 237 ? 10.684 7.132 -22.477 1.00 96.56 237 VAL A N 1
ATOM 1885 C CA . VAL A 1 237 ? 10.322 6.524 -21.184 1.00 96.56 237 VAL A CA 1
ATOM 1886 C C . VAL A 1 237 ? 11.042 7.202 -20.013 1.00 96.56 237 VAL A C 1
ATOM 1888 O O . VAL A 1 237 ? 10.411 7.522 -19.000 1.00 96.56 237 VAL A O 1
ATOM 1891 N N . ALA A 1 238 ? 12.346 7.456 -20.145 1.00 97.75 238 ALA A N 1
ATOM 1892 C CA . ALA A 1 238 ? 13.139 8.084 -19.093 1.00 97.75 238 ALA A CA 1
ATOM 1893 C C . ALA A 1 238 ? 12.742 9.555 -18.873 1.00 97.75 238 ALA A C 1
ATOM 1895 O O . ALA A 1 238 ? 12.542 9.972 -17.732 1.00 97.75 238 ALA A O 1
ATOM 1896 N N . GLN A 1 239 ? 12.535 10.324 -19.946 1.00 98.06 239 GLN A N 1
ATOM 1897 C CA . GLN A 1 239 ? 12.076 11.715 -19.866 1.00 98.06 239 GLN A CA 1
ATOM 1898 C C . GLN A 1 239 ? 10.689 11.827 -19.230 1.00 98.06 239 GLN A C 1
ATOM 1900 O O . GLN A 1 239 ? 10.485 12.651 -18.341 1.00 98.06 239 GLN A O 1
ATOM 1905 N N . GLN A 1 240 ? 9.739 10.982 -19.638 1.00 98.06 240 GLN A N 1
ATOM 1906 C CA . GLN A 1 240 ? 8.394 10.992 -19.059 1.00 98.06 240 GLN A CA 1
ATOM 1907 C C . GLN A 1 240 ? 8.401 10.561 -17.587 1.00 98.06 240 GLN A C 1
ATOM 1909 O O . GLN A 1 240 ? 7.658 11.120 -16.781 1.00 98.06 240 GLN A O 1
ATOM 1914 N N . THR A 1 241 ? 9.292 9.641 -17.207 1.00 98.06 241 THR A N 1
ATOM 1915 C CA . THR A 1 241 ? 9.536 9.311 -15.795 1.00 98.06 241 THR A CA 1
ATOM 1916 C C . THR A 1 241 ? 10.063 10.518 -15.023 1.00 98.06 241 THR A C 1
ATOM 1918 O O . THR A 1 241 ? 9.507 10.857 -13.984 1.00 98.06 241 THR A O 1
ATOM 1921 N N . MET A 1 242 ? 11.081 11.212 -15.536 1.00 97.88 242 MET A N 1
ATOM 1922 C CA . MET A 1 242 ? 11.652 12.395 -14.886 1.00 97.88 242 MET A CA 1
ATOM 1923 C C . MET A 1 242 ? 10.617 13.514 -14.705 1.00 97.88 242 MET A C 1
ATOM 1925 O O . MET A 1 242 ? 10.515 14.086 -13.622 1.00 97.88 242 MET A O 1
ATOM 1929 N N . ILE A 1 243 ? 9.799 13.789 -15.726 1.00 97.88 243 ILE A N 1
ATOM 1930 C CA . ILE A 1 243 ? 8.714 14.781 -15.645 1.00 97.88 243 ILE A CA 1
ATOM 1931 C C . ILE A 1 243 ? 7.671 14.364 -14.602 1.00 97.88 243 ILE A C 1
ATOM 1933 O O . ILE A 1 243 ? 7.202 15.193 -13.822 1.00 97.88 243 ILE A O 1
ATOM 1937 N N . PHE A 1 244 ? 7.294 13.083 -14.570 1.00 98.19 244 PHE A N 1
ATOM 1938 C CA . PHE A 1 244 ? 6.379 12.562 -13.558 1.00 98.19 244 PHE A CA 1
ATOM 1939 C C . PHE A 1 244 ? 6.930 12.770 -12.139 1.00 98.19 244 PHE A C 1
ATOM 1941 O O . PHE A 1 244 ? 6.213 13.298 -11.287 1.00 98.19 244 PHE A O 1
ATOM 1948 N N . LEU A 1 245 ? 8.197 12.410 -11.905 1.00 97.81 245 LEU A N 1
ATOM 1949 C CA . LEU A 1 245 ? 8.858 12.564 -10.608 1.00 97.81 245 LEU A CA 1
ATOM 1950 C C . LEU A 1 245 ? 8.916 14.038 -10.188 1.00 97.81 245 LEU A C 1
ATOM 1952 O O . LEU A 1 245 ? 8.461 14.368 -9.095 1.00 97.81 245 LEU A O 1
ATOM 1956 N N . ALA A 1 246 ? 9.358 14.935 -11.074 1.00 96.88 246 ALA A N 1
ATOM 1957 C CA . ALA A 1 246 ? 9.451 16.370 -10.793 1.00 96.88 246 ALA A CA 1
ATOM 1958 C C . ALA A 1 246 ? 8.109 16.992 -10.359 1.00 96.88 246 ALA A C 1
ATOM 1960 O O . ALA A 1 246 ? 8.074 17.867 -9.499 1.00 96.88 246 ALA A O 1
ATOM 1961 N N . ASN A 1 247 ? 6.990 16.516 -10.912 1.00 96.62 247 ASN A N 1
ATOM 1962 C CA . ASN A 1 247 ? 5.657 17.028 -10.585 1.00 96.62 247 ASN A CA 1
ATOM 1963 C C . ASN A 1 247 ? 5.081 16.490 -9.266 1.00 96.62 247 ASN A C 1
ATOM 1965 O O . ASN A 1 247 ? 4.087 17.021 -8.769 1.00 96.62 247 ASN A O 1
ATOM 1969 N N . GLY A 1 248 ? 5.630 15.397 -8.735 1.00 95.50 248 GLY A N 1
ATOM 1970 C CA . GLY A 1 248 ? 4.985 14.614 -7.683 1.00 95.50 248 GLY A CA 1
ATOM 1971 C C . GLY A 1 248 ? 5.828 14.369 -6.433 1.00 95.50 248 GLY A C 1
ATOM 1972 O O . GLY A 1 248 ? 5.266 14.163 -5.353 1.00 95.50 248 GLY A O 1
ATOM 1973 N N . MET A 1 249 ? 7.154 14.422 -6.553 1.00 95.75 249 MET A N 1
ATOM 1974 C CA . MET A 1 249 ? 8.084 13.951 -5.528 1.00 95.75 249 MET A CA 1
ATOM 1975 C C . MET A 1 249 ? 7.963 14.717 -4.208 1.00 95.75 249 MET A C 1
ATOM 1977 O O . MET A 1 249 ? 7.924 14.109 -3.138 1.00 95.75 249 MET A O 1
ATOM 1981 N N . ASP A 1 250 ? 7.822 16.043 -4.257 1.00 96.94 250 ASP A N 1
ATOM 1982 C CA . ASP A 1 250 ? 7.658 16.846 -3.041 1.00 96.94 250 ASP A CA 1
ATOM 1983 C C . ASP A 1 250 ? 6.333 16.571 -2.332 1.00 96.94 250 ASP A C 1
ATOM 1985 O O . ASP A 1 250 ? 6.298 16.487 -1.106 1.00 96.94 250 ASP A O 1
ATOM 1989 N N . THR A 1 251 ? 5.249 16.357 -3.083 1.00 97.50 251 THR A N 1
ATOM 1990 C CA . THR A 1 251 ? 3.961 15.963 -2.494 1.00 97.50 251 THR A CA 1
ATOM 1991 C C . THR A 1 251 ? 4.089 14.597 -1.824 1.00 97.50 251 THR A C 1
ATOM 1993 O O . THR A 1 251 ? 3.655 14.426 -0.683 1.00 97.50 251 THR A O 1
ATOM 1996 N N . PHE A 1 252 ? 4.743 13.641 -2.491 1.00 97.81 252 PHE A N 1
ATOM 1997 C CA . PHE A 1 252 ? 4.999 12.321 -1.925 1.00 97.81 252 PHE A CA 1
ATOM 1998 C C . PHE A 1 252 ? 5.767 12.431 -0.602 1.00 97.81 252 PHE A C 1
ATOM 2000 O O . PHE A 1 252 ? 5.301 11.940 0.425 1.00 97.81 252 PHE A O 1
ATOM 2007 N N . ARG A 1 253 ? 6.895 13.151 -0.611 1.00 97.12 253 ARG A N 1
ATOM 2008 C CA . ARG A 1 253 ? 7.807 13.309 0.529 1.00 97.12 253 ARG A CA 1
ATOM 2009 C C . ARG A 1 253 ? 7.195 14.080 1.700 1.00 97.12 253 ARG A C 1
ATOM 2011 O O . ARG A 1 253 ? 7.399 13.709 2.856 1.00 97.12 253 ARG A O 1
ATOM 2018 N N . LEU A 1 254 ? 6.492 15.174 1.419 1.00 96.81 254 LEU A N 1
ATOM 2019 C CA . LEU A 1 254 ? 6.027 16.114 2.441 1.00 96.81 254 LEU A CA 1
ATOM 2020 C C . LEU A 1 254 ? 4.626 15.790 2.959 1.00 96.81 254 LEU A C 1
ATOM 2022 O O . LEU A 1 254 ? 4.320 16.139 4.094 1.00 96.81 254 LEU A O 1
ATOM 2026 N N . ILE A 1 255 ? 3.780 15.137 2.155 1.00 97.25 255 ILE A N 1
ATOM 2027 C CA . ILE A 1 255 ? 2.345 15.032 2.447 1.00 97.25 255 ILE A CA 1
ATOM 2028 C C . ILE A 1 255 ? 1.906 13.581 2.654 1.00 97.25 255 ILE A C 1
ATOM 2030 O O . ILE A 1 255 ? 1.191 13.302 3.616 1.00 97.25 255 ILE A O 1
ATOM 2034 N N . TYR A 1 256 ? 2.319 12.632 1.809 1.00 97.00 256 TYR A N 1
ATOM 2035 C CA . TYR A 1 256 ? 1.667 11.311 1.779 1.00 97.00 256 TYR A CA 1
ATOM 2036 C C . TYR A 1 256 ? 1.837 10.460 3.036 1.00 97.00 256 TYR A C 1
ATOM 2038 O O . TYR A 1 256 ? 0.959 9.651 3.329 1.00 97.00 256 TYR A O 1
ATOM 2046 N N . HIS A 1 257 ? 2.875 10.686 3.843 1.00 95.44 257 HIS A N 1
ATOM 2047 C CA . HIS A 1 257 ? 3.000 10.022 5.144 1.00 95.44 257 HIS A CA 1
ATOM 2048 C C . HIS A 1 257 ? 1.839 10.357 6.114 1.00 95.44 257 HIS A C 1
ATOM 2050 O O . HIS A 1 257 ? 1.560 9.584 7.032 1.00 95.44 257 HIS A O 1
ATOM 2056 N N . GLN A 1 258 ? 1.134 11.474 5.900 1.00 95.69 258 GLN A N 1
ATOM 2057 C CA . GLN A 1 258 ? -0.030 11.920 6.684 1.00 95.69 258 GLN A CA 1
ATOM 2058 C C . GLN A 1 258 ? -1.364 11.693 5.962 1.00 95.69 258 GLN A C 1
ATOM 2060 O O . GLN A 1 258 ? -2.408 12.142 6.430 1.00 95.69 258 GLN A O 1
ATOM 2065 N N . GLN A 1 259 ? -1.345 11.024 4.811 1.00 96.44 259 GLN A N 1
ATOM 2066 C CA . GLN A 1 259 ? -2.531 10.768 3.998 1.00 96.44 259 GLN A CA 1
ATOM 2067 C C . GLN A 1 259 ? -2.938 9.294 4.044 1.00 96.44 259 GLN A C 1
ATOM 2069 O O . GLN A 1 259 ? -2.110 8.442 4.389 1.00 96.44 259 GLN A O 1
ATOM 2074 N N . PRO A 1 260 ? -4.186 8.970 3.656 1.00 96.38 260 PRO A N 1
ATOM 2075 C CA . PRO A 1 260 ? -4.612 7.598 3.426 1.00 96.38 260 PRO A CA 1
ATOM 2076 C C . PRO A 1 260 ? -3.655 6.825 2.505 1.00 96.38 260 PRO A C 1
ATOM 2078 O O . PRO A 1 260 ? -3.234 7.371 1.478 1.00 96.38 260 PRO A O 1
ATOM 2081 N N . PRO A 1 261 ? -3.374 5.534 2.777 1.00 97.19 261 PRO A N 1
ATOM 2082 C CA . PRO A 1 261 ? -2.470 4.732 1.948 1.00 97.19 261 PRO A CA 1
ATOM 2083 C C . PRO A 1 261 ? -2.901 4.614 0.479 1.00 97.19 261 PRO A C 1
ATOM 2085 O O . PRO A 1 261 ? -2.054 4.411 -0.388 1.00 97.19 261 PRO A O 1
ATOM 2088 N N . LEU A 1 262 ? -4.192 4.805 0.175 1.00 97.44 262 LEU A N 1
ATOM 2089 C CA . LEU A 1 262 ? -4.687 4.867 -1.202 1.00 97.44 262 LEU A CA 1
ATOM 2090 C C . LEU A 1 262 ? -3.961 5.937 -2.029 1.00 97.44 262 LEU A C 1
ATOM 2092 O O . LEU A 1 262 ? -3.615 5.660 -3.170 1.00 97.44 262 LEU A O 1
ATOM 2096 N N . LEU A 1 263 ? -3.712 7.134 -1.484 1.00 97.50 263 LEU A N 1
ATOM 2097 C CA . LEU A 1 263 ? -3.057 8.206 -2.248 1.00 97.50 263 LEU A CA 1
ATOM 2098 C C . LEU A 1 263 ? -1.594 7.869 -2.554 1.00 97.50 263 LEU A C 1
ATOM 2100 O O . LEU A 1 263 ? -1.094 8.176 -3.633 1.00 97.50 263 LEU A O 1
ATOM 2104 N N . MET A 1 264 ? -0.929 7.164 -1.637 1.00 97.44 264 MET A N 1
ATOM 2105 C CA . MET A 1 264 ? 0.403 6.621 -1.885 1.00 97.44 264 MET A CA 1
ATOM 2106 C C . MET A 1 264 ? 0.378 5.566 -3.001 1.00 97.44 264 MET A C 1
ATOM 2108 O O . MET A 1 264 ? 1.229 5.605 -3.881 1.00 97.44 264 MET A O 1
ATOM 2112 N N . VAL A 1 265 ? -0.598 4.649 -3.001 1.00 98.44 265 VAL A N 1
ATOM 2113 C CA . VAL A 1 265 ? -0.775 3.647 -4.072 1.00 98.44 265 VAL A CA 1
ATOM 2114 C C . VAL A 1 265 ? -1.078 4.319 -5.417 1.00 98.44 265 VAL A C 1
ATOM 2116 O O . VAL A 1 265 ? -0.475 3.979 -6.434 1.00 98.44 265 VAL A O 1
ATOM 2119 N N . GLU A 1 266 ? -1.978 5.302 -5.418 1.00 97.94 266 GLU A N 1
ATOM 2120 C CA . GLU A 1 266 ? -2.419 6.055 -6.597 1.00 97.94 266 GLU A CA 1
ATOM 2121 C C . GLU A 1 266 ? -1.252 6.735 -7.321 1.00 97.94 266 GLU A C 1
ATOM 2123 O O . GLU A 1 266 ? -1.178 6.681 -8.549 1.00 97.94 266 GLU A O 1
ATOM 2128 N N . TYR A 1 267 ? -0.279 7.260 -6.575 1.00 98.56 267 TYR A N 1
ATOM 2129 C CA . TYR A 1 267 ? 0.941 7.836 -7.136 1.00 98.56 267 TYR A CA 1
ATOM 2130 C C . TYR A 1 267 ? 1.685 6.867 -8.065 1.00 98.56 267 TYR A C 1
ATOM 2132 O O . TYR A 1 267 ? 2.072 7.222 -9.179 1.00 98.56 267 TYR A O 1
ATOM 2140 N N . PHE A 1 268 ? 1.839 5.609 -7.650 1.00 98.62 268 PHE A N 1
ATOM 2141 C CA . PHE A 1 268 ? 2.499 4.586 -8.463 1.00 98.62 268 PHE A CA 1
ATOM 2142 C C . PHE A 1 268 ? 1.610 4.086 -9.603 1.00 98.62 268 PHE A C 1
ATOM 2144 O O . PHE A 1 268 ? 2.118 3.782 -10.682 1.00 98.62 268 PHE A O 1
ATOM 2151 N N . VAL A 1 269 ? 0.285 4.079 -9.425 1.00 98.56 269 VAL A N 1
ATOM 2152 C CA . VAL A 1 269 ? -0.658 3.833 -10.529 1.00 98.56 269 VAL A CA 1
ATOM 2153 C C . VAL A 1 269 ? -0.522 4.916 -11.606 1.00 98.56 269 VAL A C 1
ATOM 2155 O O . VAL A 1 269 ? -0.521 4.599 -12.799 1.00 98.56 269 VAL A O 1
ATOM 2158 N N . ARG A 1 270 ? -0.348 6.188 -11.223 1.00 98.44 270 ARG A N 1
ATOM 2159 C CA . ARG A 1 270 ? -0.060 7.282 -12.165 1.00 98.44 270 ARG A CA 1
ATOM 2160 C C . ARG A 1 270 ? 1.268 7.082 -12.875 1.00 98.44 270 ARG A C 1
ATOM 2162 O O . ARG A 1 270 ? 1.309 7.261 -14.090 1.00 98.44 270 ARG A O 1
ATOM 2169 N N . TRP A 1 271 ? 2.316 6.664 -12.167 1.00 98.38 271 TRP A N 1
ATOM 2170 C CA . TRP A 1 271 ? 3.597 6.362 -12.804 1.00 98.38 271 TRP A CA 1
ATOM 2171 C C . TRP A 1 271 ? 3.454 5.244 -13.846 1.00 98.38 271 TRP A C 1
ATOM 2173 O O . TRP A 1 271 ? 3.809 5.441 -15.008 1.00 98.38 271 TRP A O 1
ATOM 2183 N N . ALA A 1 272 ? 2.834 4.116 -13.485 1.00 98.50 272 ALA A N 1
ATOM 2184 C CA . ALA A 1 272 ? 2.562 3.017 -14.413 1.00 98.50 272 ALA A CA 1
ATOM 2185 C C . ALA A 1 272 ? 1.740 3.476 -15.632 1.00 98.50 272 ALA A C 1
ATOM 2187 O O . ALA A 1 272 ? 1.994 3.047 -16.759 1.00 98.50 272 ALA A O 1
ATOM 2188 N N . ARG A 1 273 ? 0.787 4.396 -15.431 1.00 98.31 273 ARG A N 1
ATOM 2189 C CA . ARG A 1 273 ? -0.007 4.999 -16.511 1.00 98.31 273 ARG A CA 1
ATOM 2190 C C . ARG A 1 273 ? 0.838 5.848 -17.450 1.00 98.31 273 ARG A C 1
ATOM 2192 O O . ARG A 1 273 ? 0.675 5.712 -18.659 1.00 98.31 273 ARG A O 1
ATOM 2199 N N . VAL A 1 274 ? 1.743 6.675 -16.927 1.00 98.31 274 VAL A N 1
ATOM 2200 C CA . VAL A 1 274 ? 2.682 7.465 -17.740 1.00 98.31 274 VAL A CA 1
ATOM 2201 C C . VAL A 1 274 ? 3.525 6.543 -18.621 1.00 98.31 274 VAL A C 1
ATOM 2203 O O . VAL A 1 274 ? 3.584 6.750 -19.833 1.00 98.31 274 VAL A O 1
ATOM 2206 N N . ILE A 1 275 ? 4.092 5.477 -18.049 1.00 97.81 275 ILE A N 1
ATOM 2207 C CA . ILE A 1 275 ? 4.872 4.488 -18.808 1.00 97.81 275 ILE A CA 1
ATOM 2208 C C . ILE A 1 275 ? 4.014 3.811 -19.879 1.00 97.81 275 ILE A C 1
ATOM 2210 O O . ILE A 1 275 ? 4.387 3.784 -21.049 1.00 97.81 275 ILE A O 1
ATOM 2214 N N . SER A 1 276 ? 2.836 3.308 -19.504 1.00 97.19 276 SER A N 1
ATOM 2215 C CA . SER A 1 276 ? 1.938 2.619 -20.433 1.00 97.19 276 SER A CA 1
ATOM 2216 C C . SER A 1 276 ? 1.526 3.508 -21.608 1.00 97.19 276 SER A C 1
ATOM 2218 O O . SER A 1 276 ? 1.573 3.067 -22.755 1.00 97.19 276 SER A O 1
ATOM 2220 N N . LEU A 1 277 ? 1.169 4.768 -21.348 1.00 97.25 277 LEU A N 1
ATOM 2221 C CA . LEU A 1 277 ? 0.809 5.717 -22.400 1.00 97.25 277 LEU A CA 1
ATOM 2222 C C . LEU A 1 277 ? 2.004 6.060 -23.289 1.00 97.25 277 LEU A C 1
ATOM 2224 O O . LEU A 1 277 ? 1.840 6.097 -24.502 1.00 97.25 277 LEU A O 1
ATOM 2228 N N . THR A 1 278 ? 3.197 6.217 -22.714 1.00 97.25 278 THR A N 1
ATOM 2229 C CA . THR A 1 278 ? 4.430 6.475 -23.478 1.00 97.25 278 THR A CA 1
ATOM 2230 C C . THR A 1 278 ? 4.750 5.328 -24.435 1.00 97.25 278 THR A C 1
ATOM 2232 O O . THR A 1 278 ? 5.123 5.556 -25.578 1.00 97.25 278 THR A O 1
ATOM 2235 N N . LEU A 1 279 ? 4.553 4.078 -24.016 1.00 95.19 279 LEU A N 1
ATOM 2236 C CA . LEU A 1 279 ? 4.756 2.922 -24.896 1.00 95.19 279 LEU A CA 1
ATOM 2237 C C . LEU A 1 279 ? 3.682 2.828 -25.983 1.00 95.19 279 LEU A C 1
ATOM 2239 O O . LEU A 1 279 ? 3.961 2.387 -27.095 1.00 95.19 279 LEU A O 1
ATOM 2243 N N . ASN A 1 280 ? 2.450 3.232 -25.671 1.00 94.25 280 ASN A N 1
ATOM 2244 C CA . ASN A 1 280 ? 1.333 3.196 -26.613 1.00 94.25 280 ASN A CA 1
ATOM 2245 C C . ASN A 1 280 ? 1.402 4.294 -27.686 1.00 94.25 280 ASN A C 1
ATOM 2247 O O . ASN A 1 280 ? 0.716 4.167 -28.698 1.00 94.25 280 ASN A O 1
ATOM 2251 N N . THR A 1 281 ? 2.191 5.354 -27.487 1.00 93.94 281 THR A N 1
ATOM 2252 C CA . THR A 1 281 ? 2.403 6.399 -28.503 1.00 93.94 281 THR A CA 1
ATOM 2253 C C . THR A 1 281 ? 3.506 6.052 -29.502 1.00 93.94 281 THR A C 1
ATOM 2255 O O . THR A 1 281 ? 3.583 6.689 -30.552 1.00 93.94 281 THR A O 1
ATOM 2258 N N . LEU A 1 282 ? 4.340 5.047 -29.215 1.00 92.44 282 LEU A N 1
ATOM 2259 C CA . LEU A 1 282 ? 5.329 4.534 -30.162 1.00 92.44 282 LEU A CA 1
ATOM 2260 C C . LEU A 1 282 ? 4.643 3.808 -31.326 1.00 92.44 282 LEU A C 1
ATOM 2262 O O . LEU A 1 282 ? 3.588 3.186 -31.166 1.00 92.44 282 LEU A O 1
ATOM 2266 N N . LEU A 1 283 ? 5.275 3.829 -32.505 1.00 92.44 283 LEU A N 1
ATOM 2267 C CA . LEU A 1 283 ? 4.838 2.987 -33.616 1.00 92.44 283 LEU A CA 1
ATOM 2268 C C . LEU A 1 283 ? 4.895 1.517 -33.191 1.00 92.44 283 LEU A C 1
ATOM 2270 O O . LEU A 1 283 ? 5.793 1.106 -32.460 1.00 92.44 283 LEU A O 1
ATOM 2274 N N . ARG A 1 284 ? 3.953 0.704 -33.680 1.00 89.94 284 ARG A N 1
ATOM 2275 C CA . ARG A 1 284 ? 3.818 -0.702 -33.262 1.00 89.94 284 ARG A CA 1
ATOM 2276 C C . ARG A 1 284 ? 5.131 -1.483 -33.363 1.00 89.94 284 ARG A C 1
ATOM 2278 O O . ARG A 1 284 ? 5.479 -2.191 -32.427 1.00 89.94 284 ARG A O 1
ATOM 2285 N N . LYS A 1 285 ? 5.851 -1.315 -34.475 1.00 90.56 285 LYS A N 1
ATOM 2286 C CA . LYS A 1 285 ? 7.151 -1.954 -34.694 1.00 90.56 285 LYS A CA 1
ATOM 2287 C C . LYS A 1 285 ? 8.185 -1.491 -33.662 1.00 90.56 285 LYS A C 1
ATOM 2289 O O . LYS A 1 285 ? 8.790 -2.324 -33.005 1.00 90.56 285 LYS A O 1
ATOM 2294 N N . ASP A 1 286 ? 8.320 -0.182 -33.463 1.00 90.75 286 ASP A N 1
ATOM 2295 C CA . ASP A 1 286 ? 9.295 0.391 -32.525 1.00 90.75 286 ASP A CA 1
ATOM 2296 C C . ASP A 1 286 ? 9.005 -0.014 -31.073 1.00 90.75 286 ASP A C 1
ATOM 2298 O O . ASP A 1 286 ? 9.923 -0.245 -30.291 1.00 90.75 286 ASP A O 1
ATOM 2302 N N . ARG A 1 287 ? 7.723 -0.143 -30.713 1.00 92.12 287 ARG A N 1
ATOM 2303 C CA . ARG A 1 287 ? 7.298 -0.679 -29.417 1.00 92.12 287 ARG A CA 1
ATOM 2304 C C . ARG A 1 287 ? 7.707 -2.141 -29.248 1.00 92.12 287 ARG A C 1
ATOM 2306 O O . ARG A 1 2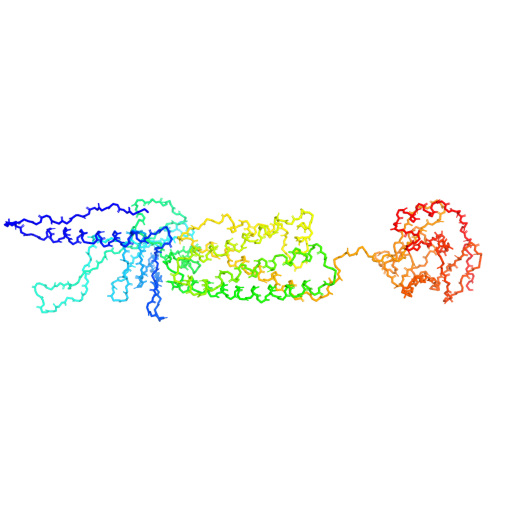87 ? 8.213 -2.497 -28.189 1.00 92.12 287 ARG A O 1
ATOM 2313 N N . GLU A 1 288 ? 7.446 -2.986 -30.244 1.00 91.38 288 GLU A N 1
ATOM 2314 C CA . GLU A 1 288 ? 7.830 -4.403 -30.208 1.00 91.38 288 GLU A CA 1
ATOM 2315 C C . GLU A 1 288 ? 9.359 -4.540 -30.110 1.00 91.38 288 GLU A C 1
ATOM 2317 O O . GLU A 1 288 ? 9.852 -5.261 -29.241 1.00 91.38 288 GLU A O 1
ATOM 2322 N N . ASP A 1 289 ? 10.106 -3.772 -30.907 1.00 90.00 289 ASP A N 1
ATOM 2323 C CA . ASP A 1 289 ? 11.572 -3.727 -30.881 1.00 90.00 289 ASP A CA 1
ATOM 2324 C C . ASP A 1 289 ? 12.100 -3.260 -29.512 1.00 90.00 289 ASP A C 1
ATOM 2326 O O . ASP A 1 289 ? 13.004 -3.883 -28.952 1.00 90.00 289 ASP A O 1
ATOM 2330 N N . LEU A 1 290 ? 11.497 -2.222 -28.918 1.00 90.75 290 LEU A N 1
ATOM 2331 C CA . LEU A 1 290 ? 11.840 -1.748 -27.575 1.00 90.75 290 LEU A CA 1
ATOM 2332 C C . LEU A 1 290 ? 11.577 -2.814 -26.507 1.00 90.75 290 LEU A C 1
ATOM 2334 O O . LEU A 1 290 ? 12.432 -3.058 -25.661 1.00 90.75 290 LEU A O 1
ATOM 2338 N N . LEU A 1 291 ? 10.412 -3.461 -26.518 1.00 90.50 291 LEU A N 1
ATOM 2339 C CA . LEU A 1 291 ? 10.089 -4.485 -25.523 1.00 90.50 291 LEU A CA 1
ATOM 2340 C C . LEU A 1 291 ? 10.996 -5.716 -25.656 1.00 90.50 291 LEU A C 1
ATOM 2342 O O . LEU A 1 291 ? 11.418 -6.272 -24.643 1.00 90.50 291 LEU A O 1
ATOM 2346 N N . ASN A 1 292 ? 11.340 -6.114 -26.882 1.00 88.50 292 ASN A N 1
ATOM 2347 C CA . ASN A 1 292 ? 12.303 -7.187 -27.135 1.00 88.50 292 ASN A CA 1
ATOM 2348 C C . ASN A 1 292 ? 13.706 -6.809 -26.647 1.00 88.50 292 ASN A C 1
ATOM 2350 O O . ASN A 1 292 ? 14.394 -7.633 -26.043 1.00 88.50 292 ASN A O 1
ATOM 2354 N N . TYR A 1 293 ? 14.109 -5.553 -26.849 1.00 87.12 293 TYR A N 1
ATOM 2355 C CA . TYR A 1 293 ? 15.357 -5.027 -26.310 1.00 87.12 293 TYR A CA 1
ATOM 2356 C C . TYR A 1 293 ? 15.374 -5.078 -24.777 1.00 87.12 293 TYR A C 1
ATOM 2358 O O . TYR A 1 293 ? 16.334 -5.564 -24.183 1.00 87.12 293 TYR A O 1
ATOM 2366 N N . LEU A 1 294 ? 14.297 -4.634 -24.120 1.00 85.56 294 LEU A N 1
ATOM 2367 C CA . LEU A 1 294 ? 14.175 -4.703 -22.661 1.00 85.56 294 LEU A CA 1
ATOM 2368 C C . LEU A 1 294 ? 14.232 -6.150 -22.157 1.00 85.56 294 LEU A C 1
ATOM 2370 O O . LEU A 1 294 ? 14.905 -6.418 -21.163 1.00 85.56 294 LEU A O 1
ATOM 2374 N N . HIS A 1 295 ? 13.596 -7.091 -22.857 1.00 86.69 295 HIS A N 1
ATOM 2375 C CA . HIS A 1 295 ? 13.624 -8.506 -22.493 1.00 86.69 295 HIS A CA 1
ATOM 2376 C C . HIS A 1 295 ? 15.040 -9.088 -22.474 1.00 86.69 295 HIS A C 1
ATOM 2378 O O . HIS A 1 295 ? 15.407 -9.766 -21.514 1.00 86.69 295 HIS A O 1
ATOM 2384 N N . ALA A 1 296 ? 15.847 -8.771 -23.489 1.00 82.56 296 ALA A N 1
ATOM 2385 C CA . ALA A 1 296 ? 17.200 -9.300 -23.621 1.00 82.56 296 ALA A CA 1
ATOM 2386 C C . ALA A 1 296 ? 18.140 -8.912 -22.464 1.00 82.56 296 ALA A C 1
ATOM 2388 O O . ALA A 1 296 ? 19.068 -9.656 -22.161 1.00 82.56 296 ALA A O 1
ATOM 2389 N N . TRP A 1 297 ? 17.898 -7.778 -21.799 1.00 75.00 297 TRP A N 1
ATOM 2390 C CA . TRP A 1 297 ? 18.741 -7.291 -20.695 1.00 75.00 297 TRP A CA 1
ATOM 2391 C C . TRP A 1 297 ? 18.117 -7.437 -19.311 1.00 75.00 297 TRP A C 1
ATOM 2393 O O . TRP A 1 297 ? 18.814 -7.467 -18.288 1.00 75.00 297 TRP A O 1
ATOM 2403 N N . PHE A 1 298 ? 16.789 -7.453 -19.256 1.00 75.06 298 PHE A N 1
ATOM 2404 C CA . PHE A 1 298 ? 16.045 -7.408 -18.007 1.00 75.06 298 PHE A CA 1
ATOM 2405 C C . PHE A 1 298 ? 15.475 -8.770 -17.596 1.00 75.06 298 PHE A C 1
ATOM 2407 O O . PHE A 1 298 ? 14.938 -8.867 -16.498 1.00 75.06 298 PHE A O 1
ATOM 2414 N N . GLU A 1 299 ? 15.607 -9.804 -18.442 1.00 77.62 299 GLU A N 1
ATOM 2415 C CA . GLU A 1 299 ? 15.020 -11.149 -18.259 1.00 77.62 299 GLU A CA 1
ATOM 2416 C C . GLU A 1 299 ? 13.504 -11.128 -18.003 1.00 77.62 299 GLU A C 1
ATOM 2418 O O . GLU A 1 299 ? 12.918 -12.096 -17.534 1.00 77.62 299 GLU A O 1
ATOM 2423 N N . LEU A 1 300 ? 12.848 -10.018 -18.336 1.00 79.56 300 LEU A N 1
ATOM 2424 C CA . LEU A 1 300 ? 11.415 -9.836 -18.171 1.00 79.56 300 LEU A CA 1
ATOM 2425 C C . LEU A 1 300 ? 10.776 -9.934 -19.544 1.00 79.56 300 LEU A C 1
ATOM 2427 O O . LEU A 1 300 ? 11.109 -9.151 -20.436 1.00 79.56 300 LEU A O 1
ATOM 2431 N N . ALA A 1 301 ? 9.899 -10.910 -19.752 1.00 87.19 301 ALA A N 1
ATOM 2432 C CA . ALA A 1 301 ? 9.269 -11.071 -21.057 1.00 87.19 301 ALA A CA 1
ATOM 2433 C C . ALA A 1 301 ? 8.418 -9.831 -21.405 1.00 87.19 301 ALA A C 1
ATOM 2435 O O . ALA A 1 301 ? 7.798 -9.249 -20.509 1.00 87.19 301 ALA A O 1
ATOM 2436 N N . PRO A 1 302 ? 8.284 -9.447 -22.692 1.00 87.75 302 PRO A N 1
ATOM 2437 C CA . PRO A 1 302 ? 7.451 -8.309 -23.105 1.00 87.75 302 PRO A CA 1
ATOM 2438 C C . PRO A 1 302 ? 6.043 -8.349 -22.501 1.00 87.75 302 PRO A C 1
ATOM 2440 O O . PRO A 1 302 ? 5.534 -7.364 -21.968 1.00 87.75 302 PRO A O 1
ATOM 2443 N N . ARG A 1 303 ? 5.439 -9.542 -22.505 1.00 89.38 303 ARG A N 1
ATOM 2444 C CA . ARG A 1 303 ? 4.111 -9.784 -21.940 1.00 89.38 303 ARG A CA 1
ATOM 2445 C C . ARG A 1 303 ? 4.079 -9.638 -20.418 1.00 89.38 303 ARG A C 1
ATOM 2447 O O . ARG A 1 303 ? 3.081 -9.173 -19.880 1.00 89.38 303 ARG A O 1
ATOM 2454 N N . GLU A 1 304 ? 5.140 -10.033 -19.723 1.00 89.38 304 GLU A N 1
ATOM 2455 C CA . GLU A 1 304 ? 5.243 -9.876 -18.269 1.00 89.38 304 GLU A CA 1
ATOM 2456 C C . GLU A 1 304 ? 5.343 -8.402 -17.882 1.00 89.38 304 GLU A C 1
ATOM 2458 O O . GLU A 1 304 ? 4.664 -7.978 -16.951 1.00 89.38 304 GLU A O 1
ATOM 2463 N N . PHE A 1 305 ? 6.097 -7.600 -18.638 1.00 91.44 305 PHE A N 1
ATOM 2464 C CA . PHE A 1 305 ? 6.169 -6.153 -18.431 1.00 91.44 305 PHE A CA 1
ATOM 2465 C C . PHE A 1 305 ? 4.819 -5.461 -18.663 1.00 91.44 305 PHE A C 1
ATOM 2467 O O . PHE A 1 305 ? 4.376 -4.640 -17.861 1.00 91.44 305 PHE A O 1
ATOM 2474 N N . GLU A 1 306 ? 4.105 -5.828 -19.726 1.00 91.88 306 GLU A N 1
ATOM 2475 C CA . GLU A 1 306 ? 2.760 -5.302 -19.964 1.00 91.88 306 GLU A CA 1
ATOM 2476 C C . GLU A 1 306 ? 1.762 -5.7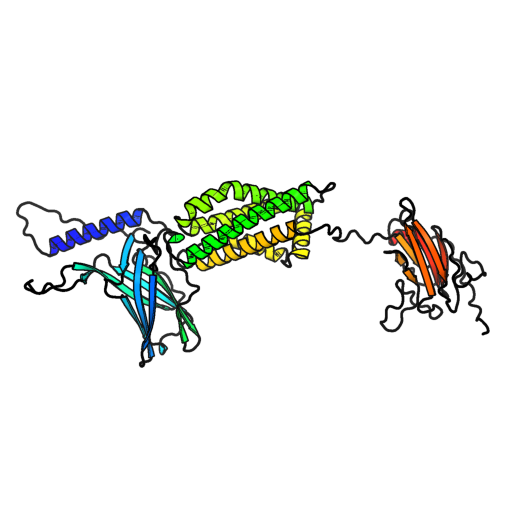33 -18.883 1.00 91.88 306 GLU A C 1
ATOM 2478 O O . GLU A 1 306 ? 0.908 -4.941 -18.477 1.00 91.88 306 GLU A O 1
ATOM 2483 N N . ASN A 1 307 ? 1.872 -6.971 -18.393 1.00 93.44 307 ASN A N 1
ATOM 2484 C CA . ASN A 1 307 ? 1.059 -7.468 -17.287 1.00 93.44 307 ASN A CA 1
ATOM 2485 C C . ASN A 1 307 ? 1.378 -6.740 -15.978 1.00 93.44 307 ASN A C 1
ATOM 2487 O O . ASN A 1 307 ? 0.452 -6.442 -15.225 1.00 93.44 307 ASN A O 1
ATOM 2491 N N . LEU A 1 308 ? 2.649 -6.413 -15.729 1.00 94.81 308 LEU A N 1
ATOM 2492 C CA . LEU A 1 308 ? 3.073 -5.602 -14.591 1.00 94.81 308 LEU A CA 1
ATOM 2493 C C . LEU A 1 308 ? 2.359 -4.244 -14.604 1.00 94.81 308 LEU A C 1
ATOM 2495 O O . LEU A 1 308 ? 1.708 -3.887 -13.625 1.00 94.81 308 LEU A O 1
ATOM 2499 N N . LEU A 1 309 ? 2.415 -3.520 -15.728 1.00 96.81 309 LEU A N 1
ATOM 2500 C CA . LEU A 1 309 ? 1.725 -2.233 -15.874 1.00 96.81 309 LEU A CA 1
ATOM 2501 C C . LEU A 1 309 ? 0.211 -2.393 -15.716 1.00 96.81 309 LEU A C 1
ATOM 2503 O O . LEU A 1 309 ? -0.423 -1.665 -14.950 1.00 96.81 309 LEU A O 1
ATOM 2507 N N . ARG A 1 310 ? -0.378 -3.373 -16.408 1.00 96.19 310 ARG A N 1
ATOM 2508 C CA . ARG A 1 310 ? -1.819 -3.638 -16.360 1.00 96.19 310 ARG A CA 1
ATOM 2509 C C . ARG A 1 310 ? -2.296 -3.941 -14.943 1.00 96.19 310 ARG A C 1
ATOM 2511 O O . ARG A 1 310 ? -3.337 -3.427 -14.557 1.00 96.19 310 ARG A O 1
ATOM 2518 N N . GLY A 1 311 ? -1.525 -4.706 -14.172 1.00 95.88 311 GLY A N 1
ATOM 2519 C CA . GLY A 1 311 ? -1.853 -5.067 -12.795 1.00 95.88 311 GLY A CA 1
ATOM 2520 C C . GLY A 1 311 ? -2.036 -3.861 -11.872 1.00 95.88 311 GLY A C 1
ATOM 2521 O O . GLY A 1 311 ? -2.877 -3.921 -10.977 1.00 95.88 311 GLY A O 1
ATOM 2522 N N . LEU A 1 312 ? -1.312 -2.758 -12.108 1.00 97.44 312 LEU A N 1
ATOM 2523 C CA . LEU A 1 312 ? -1.540 -1.490 -11.405 1.00 97.44 312 LEU A CA 1
ATOM 2524 C C . LEU A 1 312 ? -2.701 -0.692 -12.005 1.00 97.44 312 LEU A C 1
ATOM 2526 O O . LEU A 1 312 ? -3.470 -0.081 -11.271 1.00 97.44 312 LEU A O 1
ATOM 2530 N N . LEU A 1 313 ? -2.847 -0.682 -13.331 1.00 97.69 313 LEU A N 1
ATOM 2531 C CA . LEU A 1 313 ? -3.904 0.085 -14.002 1.00 97.69 313 LEU A CA 1
ATOM 2532 C C . LEU A 1 313 ? -5.315 -0.446 -13.730 1.00 97.69 313 LEU A C 1
ATOM 2534 O O . LEU A 1 313 ? -6.269 0.325 -13.824 1.00 97.69 313 LEU A O 1
ATOM 2538 N N . THR A 1 314 ? -5.440 -1.733 -13.409 1.00 97.00 314 THR A N 1
ATOM 2539 C CA . THR A 1 314 ? -6.695 -2.394 -13.024 1.00 97.00 314 THR A CA 1
ATOM 2540 C C . THR A 1 314 ? -6.758 -2.685 -11.524 1.00 97.00 314 THR A C 1
ATOM 2542 O O . THR A 1 314 ? -7.498 -3.571 -11.105 1.00 97.00 314 THR A O 1
ATOM 2545 N N . LEU A 1 315 ? -5.927 -2.021 -10.716 1.00 95.88 315 LEU A N 1
ATOM 2546 C CA . LEU A 1 315 ? -5.880 -2.241 -9.277 1.00 95.88 315 LEU A CA 1
ATOM 2547 C C . LEU A 1 315 ? -7.159 -1.722 -8.618 1.00 95.88 315 LEU A C 1
ATOM 2549 O O . LEU A 1 315 ? -7.505 -0.549 -8.746 1.00 95.88 315 LEU A O 1
ATOM 2553 N N . GLU A 1 316 ? -7.811 -2.590 -7.852 1.00 94.06 316 GLU A N 1
ATOM 2554 C CA . GLU A 1 316 ? -8.906 -2.230 -6.957 1.00 94.06 316 GLU A CA 1
ATOM 2555 C C . GLU A 1 316 ? -8.371 -2.194 -5.527 1.00 94.06 316 GLU A C 1
ATOM 2557 O O . GLU A 1 316 ? -7.852 -3.185 -5.011 1.00 94.06 316 GLU A O 1
ATOM 2562 N N . TYR A 1 317 ? -8.433 -1.025 -4.893 1.00 94.75 317 TYR A N 1
ATOM 2563 C CA . TYR A 1 317 ? -7.911 -0.859 -3.543 1.00 94.75 317 TYR A CA 1
ATOM 2564 C C . TYR A 1 317 ? -8.975 -1.227 -2.508 1.00 94.75 317 TYR A C 1
ATOM 2566 O O . TYR A 1 317 ? -10.002 -0.560 -2.387 1.00 94.75 317 TYR A O 1
ATOM 2574 N N . ALA A 1 318 ? -8.688 -2.251 -1.710 1.00 92.88 318 ALA A N 1
ATOM 2575 C CA . ALA A 1 318 ? -9.483 -2.628 -0.551 1.00 92.88 318 ALA A CA 1
ATOM 2576 C C . ALA A 1 318 ? -8.759 -2.197 0.730 1.00 92.88 318 ALA A C 1
ATOM 2578 O O . ALA A 1 318 ? -7.654 -2.656 1.013 1.00 92.88 318 ALA A O 1
ATOM 2579 N N . HIS A 1 319 ? -9.372 -1.321 1.532 1.00 93.75 319 HIS A N 1
ATOM 2580 C CA . HIS A 1 319 ? -8.682 -0.726 2.683 1.00 93.75 319 HIS A CA 1
ATOM 2581 C C . HIS A 1 319 ? -8.301 -1.744 3.770 1.00 93.75 319 HIS A C 1
ATOM 2583 O O . HIS A 1 319 ? -7.224 -1.638 4.353 1.00 93.75 319 HIS A O 1
ATOM 2589 N N . ASN A 1 320 ? -9.149 -2.758 3.978 1.00 91.50 320 ASN A N 1
ATOM 2590 C CA . ASN A 1 320 ? -8.886 -3.887 4.880 1.00 91.50 320 ASN A CA 1
ATOM 2591 C C . ASN A 1 320 ? -7.827 -4.866 4.336 1.00 91.50 320 ASN A C 1
ATOM 2593 O O . ASN A 1 320 ? -7.311 -5.678 5.092 1.00 91.50 320 ASN A O 1
ATOM 2597 N N . GLU A 1 321 ? -7.472 -4.772 3.051 1.00 91.62 321 GLU A N 1
ATOM 2598 C CA . GLU A 1 321 ? -6.503 -5.645 2.368 1.00 91.62 321 GLU A CA 1
ATOM 2599 C C . GLU A 1 321 ? -5.413 -4.821 1.666 1.00 91.62 321 GLU A C 1
ATOM 2601 O O . GLU A 1 321 ? -4.925 -5.166 0.587 1.00 91.62 321 GLU A O 1
ATOM 2606 N N . SER A 1 322 ? -5.008 -3.705 2.280 1.00 94.56 322 SER A N 1
ATOM 2607 C CA . SER A 1 322 ? -4.053 -2.767 1.671 1.00 94.56 322 SER A CA 1
ATOM 2608 C C . SER A 1 322 ? -2.732 -3.432 1.251 1.00 94.56 322 SER A C 1
ATOM 2610 O O . SER A 1 322 ? -2.115 -3.009 0.273 1.00 94.56 322 SER A O 1
ATOM 2612 N N . GLN A 1 323 ? -2.329 -4.514 1.929 1.00 94.38 323 GLN A N 1
ATOM 2613 C CA . GLN A 1 323 ? -1.124 -5.288 1.622 1.00 94.38 323 GLN A CA 1
ATOM 2614 C C . GLN A 1 323 ? -1.077 -5.777 0.164 1.00 94.38 323 GLN A C 1
ATOM 2616 O O . GLN A 1 323 ? 0.009 -5.771 -0.415 1.00 94.38 323 GLN A O 1
ATOM 2621 N N . GLU A 1 324 ? -2.201 -6.176 -0.445 1.00 93.75 324 GLU A N 1
ATOM 2622 C CA . GLU A 1 324 ? -2.205 -6.665 -1.834 1.00 93.75 324 GLU A CA 1
ATOM 2623 C C . GLU A 1 324 ? -1.806 -5.550 -2.811 1.00 93.75 324 GLU A C 1
ATOM 2625 O O . GLU A 1 324 ? -0.915 -5.722 -3.648 1.00 93.75 324 GLU A O 1
ATOM 2630 N N . ALA A 1 325 ? -2.428 -4.379 -2.660 1.00 97.19 325 ALA A N 1
ATOM 2631 C CA . ALA A 1 325 ? -2.128 -3.209 -3.472 1.00 97.19 325 ALA A CA 1
ATOM 2632 C C . ALA A 1 325 ? -0.684 -2.733 -3.263 1.00 97.19 325 ALA A C 1
ATOM 2634 O O . ALA A 1 325 ? 0.028 -2.457 -4.229 1.00 97.19 325 ALA A O 1
ATOM 2635 N N . LEU A 1 326 ? -0.229 -2.696 -2.009 1.00 97.50 326 LEU A N 1
ATOM 2636 C CA . LEU A 1 326 ? 1.132 -2.293 -1.657 1.00 97.50 326 LEU A CA 1
ATOM 2637 C C . LEU A 1 326 ? 2.177 -3.240 -2.248 1.00 97.50 326 LEU A C 1
ATOM 2639 O O . LEU A 1 326 ? 3.161 -2.771 -2.804 1.00 97.50 326 LEU A O 1
ATOM 2643 N N . SER A 1 327 ? 1.937 -4.554 -2.221 1.00 96.50 327 SER A N 1
ATOM 2644 C CA . SER A 1 327 ? 2.863 -5.532 -2.811 1.00 96.50 327 SER A CA 1
ATOM 2645 C C . SER A 1 327 ? 2.989 -5.366 -4.329 1.00 96.50 327 SER A C 1
ATOM 2647 O O . SER A 1 327 ? 4.093 -5.455 -4.863 1.00 96.50 327 SER A O 1
ATOM 2649 N N . LYS A 1 328 ? 1.886 -5.062 -5.031 1.00 97.44 328 LYS A N 1
ATOM 2650 C CA . LYS A 1 328 ? 1.912 -4.738 -6.471 1.00 97.44 328 LYS A CA 1
ATOM 2651 C C . LYS A 1 328 ? 2.713 -3.461 -6.746 1.00 97.44 328 LYS A C 1
ATOM 2653 O O . LYS A 1 328 ? 3.502 -3.426 -7.688 1.00 97.44 328 LYS A O 1
ATOM 2658 N N . VAL A 1 329 ? 2.536 -2.437 -5.912 1.00 98.44 329 VAL A N 1
ATOM 2659 C CA . VAL A 1 329 ? 3.263 -1.163 -6.005 1.00 98.44 329 VAL A CA 1
ATOM 2660 C C . VAL A 1 329 ? 4.759 -1.335 -5.742 1.00 98.44 329 VAL A C 1
ATOM 2662 O O . VAL A 1 329 ? 5.564 -0.853 -6.534 1.00 98.44 329 VAL A O 1
ATOM 2665 N N . GLU A 1 330 ? 5.140 -2.046 -4.680 1.00 97.81 330 GLU A N 1
ATOM 2666 C CA . GLU A 1 330 ? 6.542 -2.330 -4.358 1.00 97.81 330 GLU A CA 1
ATOM 2667 C C . GLU A 1 330 ? 7.224 -3.109 -5.484 1.00 97.81 330 GLU A C 1
ATOM 2669 O O . GLU A 1 330 ? 8.309 -2.727 -5.917 1.00 97.81 330 GLU A O 1
ATOM 2674 N N . TYR A 1 331 ? 6.564 -4.150 -6.002 1.00 96.31 331 TYR A N 1
ATOM 2675 C CA . TYR A 1 331 ? 7.087 -4.942 -7.114 1.00 96.31 331 TYR A CA 1
ATOM 2676 C C . TYR A 1 331 ? 7.278 -4.099 -8.382 1.00 96.31 331 TYR A C 1
ATOM 2678 O O . TYR A 1 331 ? 8.312 -4.191 -9.038 1.00 96.31 331 TYR A O 1
ATOM 2686 N N . PHE A 1 332 ? 6.317 -3.233 -8.713 1.00 97.88 332 PHE A N 1
ATOM 2687 C CA . PHE A 1 332 ? 6.448 -2.313 -9.842 1.00 97.88 332 PHE A CA 1
ATOM 2688 C C . PHE A 1 332 ? 7.587 -1.313 -9.665 1.00 97.88 332 PHE A C 1
ATOM 2690 O O . PHE A 1 332 ? 8.404 -1.174 -10.574 1.00 97.88 332 PHE A O 1
ATOM 2697 N N . ALA A 1 333 ? 7.668 -0.642 -8.515 1.00 98.12 333 ALA A N 1
ATOM 2698 C CA . ALA A 1 333 ? 8.713 0.342 -8.252 1.00 98.12 333 ALA A CA 1
ATOM 2699 C C . ALA A 1 333 ? 10.109 -0.292 -8.346 1.00 98.12 333 ALA A C 1
ATOM 2701 O O . ALA A 1 333 ? 10.977 0.238 -9.035 1.00 98.12 333 ALA A O 1
ATOM 2702 N N . ASP A 1 334 ? 10.289 -1.461 -7.726 1.00 96.19 334 ASP A N 1
ATOM 2703 C CA . ASP A 1 334 ? 11.529 -2.236 -7.780 1.00 96.19 334 ASP A CA 1
ATOM 2704 C C . ASP A 1 334 ? 11.915 -2.595 -9.224 1.00 96.19 334 ASP A C 1
ATOM 2706 O O . ASP A 1 334 ? 13.033 -2.321 -9.664 1.00 96.19 334 ASP A O 1
ATOM 2710 N N . LYS A 1 335 ? 10.971 -3.130 -10.009 1.00 94.94 335 LYS A N 1
ATOM 2711 C CA . LYS A 1 335 ? 11.239 -3.505 -11.404 1.00 94.94 335 LYS A CA 1
ATOM 2712 C C . LYS A 1 335 ? 11.526 -2.309 -12.302 1.00 94.94 335 LYS A C 1
ATOM 2714 O O . LYS A 1 335 ? 12.414 -2.400 -13.145 1.00 94.94 335 LYS A O 1
ATOM 2719 N N . MET A 1 336 ? 10.837 -1.187 -12.114 1.00 95.31 336 MET A N 1
ATOM 2720 C CA . MET A 1 336 ? 11.100 0.030 -12.884 1.00 95.31 336 MET A CA 1
ATOM 2721 C C . MET A 1 336 ? 12.469 0.629 -12.572 1.00 95.31 336 MET A C 1
ATOM 2723 O O . MET A 1 336 ? 13.180 1.026 -13.493 1.00 95.31 336 MET A O 1
ATOM 2727 N N . VAL A 1 337 ? 12.860 0.671 -11.297 1.00 96.25 337 VAL A N 1
ATOM 2728 C CA . VAL A 1 337 ? 14.175 1.186 -10.895 1.00 96.25 337 VAL A CA 1
ATOM 2729 C C . VAL A 1 337 ? 15.290 0.295 -11.420 1.00 96.25 337 VAL A C 1
ATOM 2731 O O . VAL A 1 337 ? 16.202 0.807 -12.064 1.00 96.25 337 VAL A O 1
ATOM 2734 N N . GLN A 1 338 ? 15.193 -1.025 -11.236 1.00 93.44 338 GLN A N 1
ATOM 2735 C CA . GLN A 1 338 ? 16.185 -1.960 -11.776 1.00 93.44 338 GLN A CA 1
ATOM 2736 C C . GLN A 1 338 ? 16.304 -1.829 -13.304 1.00 93.44 338 GLN A C 1
ATOM 2738 O O . GLN A 1 338 ? 17.405 -1.892 -13.847 1.00 93.44 338 GLN A O 1
ATOM 2743 N N . LEU A 1 339 ? 15.183 -1.633 -14.009 1.00 92.81 339 LEU A N 1
ATOM 2744 C CA . LEU A 1 339 ? 15.178 -1.432 -15.456 1.00 92.81 339 LEU A CA 1
ATOM 2745 C C . LEU A 1 339 ? 15.929 -0.151 -15.836 1.00 92.81 339 LEU A C 1
ATOM 2747 O O . LEU A 1 339 ? 16.812 -0.201 -16.688 1.00 92.81 339 LEU A O 1
ATOM 2751 N N . LEU A 1 340 ? 15.630 0.979 -15.188 1.00 93.69 340 LEU A N 1
ATOM 2752 C CA . LEU A 1 340 ? 16.311 2.252 -15.451 1.00 93.69 340 LEU A CA 1
ATOM 2753 C C . LEU A 1 340 ? 17.809 2.178 -15.125 1.00 93.69 340 LEU A C 1
ATOM 2755 O O . LEU A 1 340 ? 18.622 2.656 -15.911 1.00 93.69 340 LEU A O 1
ATOM 2759 N N . GLN A 1 341 ? 18.179 1.537 -14.016 1.00 93.06 341 GLN A N 1
ATOM 2760 C CA . GLN A 1 341 ? 19.577 1.357 -13.615 1.00 93.06 341 GLN A CA 1
ATOM 2761 C C . GLN A 1 341 ? 20.354 0.542 -14.649 1.00 93.06 341 GLN A C 1
ATOM 2763 O O . GLN A 1 341 ? 21.373 1.012 -15.147 1.00 93.06 341 GLN A O 1
ATOM 2768 N N . LYS A 1 342 ? 19.830 -0.615 -15.079 1.00 89.75 342 LYS A N 1
ATOM 2769 C CA . LYS A 1 342 ? 20.468 -1.400 -16.150 1.00 89.75 342 LYS A CA 1
ATOM 2770 C C . LYS A 1 342 ? 20.587 -0.599 -17.449 1.00 89.75 342 LYS A C 1
ATOM 2772 O O . LYS A 1 342 ? 21.615 -0.656 -18.122 1.00 89.75 342 LYS A O 1
ATOM 2777 N N . LEU A 1 343 ? 19.559 0.179 -17.804 1.00 89.31 343 LEU A N 1
ATOM 2778 C CA . LEU A 1 343 ? 19.610 1.072 -18.965 1.00 89.31 343 LEU A CA 1
ATOM 2779 C C . LEU A 1 343 ? 20.726 2.123 -18.848 1.00 89.31 343 LEU A C 1
ATOM 2781 O O . LEU A 1 343 ? 21.377 2.418 -19.856 1.00 89.31 343 LEU A O 1
ATOM 2785 N N . GLY A 1 344 ? 20.984 2.643 -17.645 1.00 85.06 344 GLY A N 1
ATOM 2786 C CA . GLY A 1 344 ? 22.083 3.562 -17.336 1.00 85.06 344 GLY A CA 1
ATOM 2787 C C . GLY A 1 344 ? 23.456 2.889 -17.422 1.00 85.06 344 GLY A C 1
ATOM 2788 O O . GLY A 1 344 ? 24.316 3.341 -18.182 1.00 85.06 344 GLY A O 1
ATOM 2789 N N . GLU A 1 345 ? 23.621 1.741 -16.764 1.00 82.12 345 GLU A N 1
ATOM 2790 C CA . GLU A 1 345 ? 24.884 0.998 -16.624 1.00 82.12 345 GLU A CA 1
ATOM 2791 C C . GLU A 1 345 ? 25.449 0.436 -17.931 1.00 82.12 345 GLU A C 1
ATOM 2793 O O . GLU A 1 345 ? 26.658 0.240 -18.031 1.00 82.12 345 GLU A O 1
ATOM 2798 N N . MET A 1 346 ? 24.612 0.175 -18.943 1.00 67.69 346 MET A N 1
ATOM 2799 C CA . MET A 1 346 ? 25.060 -0.446 -20.198 1.00 67.69 346 MET A CA 1
ATOM 2800 C C . MET A 1 346 ? 26.174 0.355 -20.905 1.00 67.69 346 MET A C 1
ATOM 2802 O O . MET A 1 346 ? 25.907 1.236 -21.724 1.00 67.69 346 MET A O 1
ATOM 2806 N N . GLN A 1 347 ? 27.440 0.048 -20.647 1.00 47.88 347 GLN A N 1
ATOM 2807 C CA . GLN A 1 347 ? 28.539 0.549 -21.463 1.00 47.88 347 GLN A CA 1
ATOM 2808 C C . GLN A 1 347 ? 28.430 -0.060 -22.856 1.00 47.88 347 GLN A C 1
ATOM 2810 O O . GLN A 1 347 ? 28.197 -1.261 -22.968 1.00 47.88 347 GLN A O 1
ATOM 2815 N N . HIS A 1 348 ? 28.568 0.789 -23.880 1.00 42.25 348 HIS A N 1
ATOM 2816 C CA . HIS A 1 348 ? 28.864 0.466 -25.282 1.00 42.25 348 HIS A CA 1
ATOM 2817 C C . HIS A 1 348 ? 28.774 -1.028 -25.651 1.00 42.25 348 HIS A C 1
ATOM 2819 O O . HIS A 1 348 ? 29.752 -1.668 -26.015 1.00 42.25 348 HIS A O 1
ATOM 2825 N N . SER A 1 349 ? 27.567 -1.580 -25.605 1.00 34.69 349 SER A N 1
ATOM 2826 C CA . SER A 1 349 ? 27.230 -2.831 -26.270 1.00 34.69 349 SER A CA 1
ATOM 2827 C C . SER A 1 349 ? 26.448 -2.437 -27.510 1.00 34.69 349 SER A C 1
ATOM 2829 O O . SER A 1 349 ? 25.242 -2.634 -27.636 1.00 34.69 349 SER A O 1
ATOM 2831 N N . GLY A 1 350 ? 27.175 -1.831 -28.451 1.00 38.09 350 GLY A N 1
ATOM 2832 C CA . GLY A 1 350 ? 26.863 -2.083 -29.845 1.00 38.09 350 GLY A CA 1
ATOM 2833 C C . GLY A 1 350 ? 27.013 -3.585 -30.045 1.00 38.09 350 GLY A C 1
ATOM 2834 O O . GLY A 1 350 ? 28.136 -4.075 -30.065 1.00 38.09 350 GLY A O 1
ATOM 2835 N N . ASN A 1 351 ? 25.885 -4.295 -29.993 1.00 33.72 351 ASN A N 1
ATOM 2836 C CA . ASN A 1 351 ? 25.585 -5.538 -30.705 1.00 33.72 351 ASN A CA 1
ATOM 2837 C C . ASN A 1 351 ? 24.274 -6.140 -30.173 1.00 33.72 351 ASN A C 1
ATOM 2839 O O . ASN A 1 351 ? 24.260 -7.196 -29.549 1.00 33.72 351 ASN A O 1
ATOM 2843 N N . PHE A 1 352 ? 23.146 -5.502 -30.499 1.00 34.69 352 PHE A N 1
ATOM 2844 C CA . PHE A 1 352 ? 22.003 -6.295 -30.952 1.00 34.69 352 PHE A CA 1
ATOM 2845 C C . PHE A 1 352 ? 22.161 -6.440 -32.445 1.00 34.69 352 PHE A C 1
ATOM 2847 O O . PHE A 1 352 ? 21.931 -5.475 -33.162 1.00 34.69 352 PHE A O 1
ATOM 2854 N N . ALA A 1 353 ? 22.620 -7.620 -32.860 1.00 34.78 353 ALA A N 1
ATOM 2855 C CA . ALA A 1 353 ? 22.490 -8.166 -34.203 1.00 34.78 353 ALA A CA 1
ATOM 2856 C C . ALA A 1 353 ? 22.370 -7.113 -35.323 1.00 34.78 353 ALA A C 1
ATOM 2858 O O . ALA A 1 353 ? 21.381 -7.082 -36.059 1.00 34.78 353 ALA A O 1
ATOM 2859 N N . GLU A 1 354 ? 23.421 -6.311 -35.538 1.00 36.34 354 GLU A N 1
ATOM 2860 C CA . GLU A 1 354 ? 23.775 -6.093 -36.934 1.00 36.34 354 GLU A CA 1
ATOM 2861 C C . GLU A 1 354 ? 23.956 -7.496 -37.506 1.00 36.34 354 GLU A C 1
ATOM 2863 O O . GLU A 1 354 ? 24.631 -8.336 -36.897 1.00 36.34 354 GLU A O 1
ATOM 2868 N N . LYS A 1 355 ? 23.282 -7.790 -38.626 1.00 41.00 355 LYS A N 1
ATOM 2869 C CA . LYS A 1 355 ? 23.606 -8.987 -39.408 1.00 41.00 355 LYS A CA 1
ATOM 2870 C C . LYS A 1 355 ? 25.134 -9.077 -39.432 1.00 41.00 355 LYS A C 1
ATOM 2872 O O . LYS A 1 355 ? 25.740 -8.043 -39.725 1.00 41.00 355 LYS A O 1
ATOM 2877 N N . PRO A 1 356 ? 25.738 -10.225 -39.061 1.00 44.50 356 PRO A N 1
ATOM 2878 C CA . PRO A 1 356 ? 27.189 -10.326 -38.927 1.00 44.50 356 PRO A CA 1
ATOM 2879 C C . PRO A 1 356 ? 27.825 -9.658 -40.140 1.00 44.50 356 PRO A C 1
ATOM 2881 O O . PRO A 1 356 ? 27.342 -9.890 -41.248 1.00 44.50 356 PRO A O 1
ATOM 2884 N N . LYS A 1 357 ? 28.813 -8.773 -39.939 1.00 64.44 357 LYS A N 1
ATOM 2885 C CA . LYS A 1 357 ? 29.518 -8.089 -41.034 1.00 64.44 357 LYS A CA 1
ATOM 2886 C C . LYS A 1 357 ? 30.090 -9.170 -41.955 1.00 64.44 357 LYS A C 1
ATOM 2888 O O . LYS A 1 357 ? 31.155 -9.714 -41.692 1.00 64.44 357 LYS A O 1
ATOM 2893 N N . VAL A 1 358 ? 29.343 -9.538 -42.993 1.00 79.12 358 VAL A N 1
ATOM 2894 C CA . VAL A 1 358 ? 29.748 -10.559 -43.954 1.00 79.12 358 VAL A CA 1
ATOM 2895 C C . VAL A 1 358 ? 30.728 -9.882 -44.897 1.00 79.12 358 VAL A C 1
ATOM 2897 O O . VAL A 1 358 ? 30.366 -8.949 -45.603 1.00 79.12 358 VAL A O 1
ATOM 2900 N N . PHE A 1 359 ? 31.979 -10.331 -44.898 1.00 86.25 359 PHE A N 1
ATOM 2901 C CA . PHE A 1 359 ? 33.011 -9.826 -45.805 1.00 86.25 359 PHE A CA 1
ATOM 2902 C C . PHE A 1 359 ? 32.808 -10.346 -47.240 1.00 86.25 359 PHE A C 1
ATOM 2904 O O . PHE A 1 359 ? 33.281 -9.742 -48.200 1.00 86.25 359 PHE A O 1
ATOM 2911 N N . GLY A 1 360 ? 32.074 -11.448 -47.399 1.00 90.06 360 GLY A N 1
ATOM 2912 C CA . GLY A 1 360 ? 31.704 -12.046 -48.677 1.00 90.06 360 GLY A CA 1
ATOM 2913 C C . GLY A 1 360 ? 31.165 -13.466 -48.504 1.00 90.06 360 GLY A C 1
ATOM 2914 O O . GLY A 1 360 ? 30.896 -13.912 -47.387 1.00 90.06 360 GLY A O 1
ATOM 2915 N N . TRP A 1 361 ? 31.055 -14.195 -49.607 1.00 94.06 361 TRP A N 1
ATOM 2916 C CA . TRP A 1 361 ? 30.626 -15.588 -49.649 1.00 94.06 361 TRP A CA 1
ATOM 2917 C C . TRP A 1 361 ? 31.631 -16.440 -50.421 1.00 94.06 361 TRP A C 1
ATOM 2919 O O . TRP A 1 361 ? 32.187 -16.006 -51.428 1.00 94.06 361 TRP A O 1
ATOM 2929 N N . LEU A 1 362 ? 31.826 -17.678 -49.974 1.00 93.88 362 LEU A N 1
ATOM 2930 C CA . LEU A 1 362 ? 32.395 -18.744 -50.792 1.00 93.88 362 LEU A CA 1
ATOM 2931 C C . LEU A 1 362 ? 31.260 -19.613 -51.317 1.00 93.88 362 LEU A C 1
ATOM 2933 O O . LEU A 1 362 ? 30.468 -20.124 -50.528 1.00 93.88 362 LEU A O 1
ATOM 2937 N N . VAL A 1 363 ? 31.186 -19.817 -52.629 1.00 93.69 363 VAL A N 1
ATOM 2938 C CA . VAL A 1 363 ? 30.124 -20.624 -53.246 1.00 93.69 363 VAL A CA 1
ATOM 2939 C C . VAL A 1 363 ? 30.722 -21.840 -53.938 1.00 93.69 363 VAL A C 1
ATOM 2941 O O . VAL A 1 363 ? 31.650 -21.720 -54.736 1.00 93.69 363 VAL A O 1
ATOM 2944 N N . VAL A 1 364 ? 30.172 -23.024 -53.665 1.00 92.56 364 VAL A N 1
ATOM 2945 C CA . VAL A 1 364 ? 30.578 -24.274 -54.318 1.00 92.56 364 VAL A CA 1
ATOM 2946 C C . VAL A 1 364 ? 30.241 -24.220 -55.807 1.00 92.56 364 VAL A C 1
ATOM 2948 O O . VAL A 1 364 ? 29.082 -24.152 -56.219 1.00 92.56 364 VAL A O 1
ATOM 2951 N N . HIS A 1 365 ? 31.277 -24.319 -56.635 1.00 92.06 365 HIS A N 1
ATOM 2952 C CA . HIS A 1 365 ? 31.211 -24.290 -58.093 1.00 92.06 365 HIS A CA 1
ATOM 2953 C C . HIS A 1 365 ? 31.755 -25.575 -58.724 1.00 92.06 365 HIS A C 1
ATOM 2955 O O . HIS A 1 365 ? 32.519 -25.559 -59.680 1.00 92.06 365 HIS A O 1
ATOM 2961 N N . THR A 1 366 ? 31.359 -26.717 -58.157 1.00 89.12 366 THR A N 1
ATOM 2962 C CA . THR A 1 366 ? 31.705 -28.054 -58.668 1.00 89.12 366 THR A CA 1
ATOM 2963 C C . THR A 1 366 ? 30.528 -28.642 -59.446 1.00 89.12 366 THR A C 1
ATOM 2965 O O . THR A 1 366 ? 29.389 -28.586 -58.977 1.00 89.12 366 THR A O 1
ATOM 2968 N N . ALA A 1 367 ? 30.775 -29.217 -60.627 1.00 84.12 367 ALA A N 1
ATOM 2969 C CA . ALA A 1 367 ? 29.727 -29.840 -61.438 1.00 84.12 367 ALA A CA 1
ATOM 2970 C C . ALA A 1 367 ? 29.048 -31.005 -60.689 1.00 84.12 367 ALA A C 1
ATOM 2972 O O . ALA A 1 367 ? 29.714 -31.831 -60.069 1.00 84.12 367 ALA A O 1
ATOM 2973 N N . GLY A 1 368 ? 27.713 -31.064 -60.735 1.00 81.12 368 GLY A N 1
ATOM 2974 C CA . GLY A 1 368 ? 26.925 -32.130 -60.099 1.00 81.12 368 GLY A CA 1
ATOM 2975 C C . GLY A 1 368 ? 26.812 -32.056 -58.570 1.00 81.12 368 GLY A C 1
ATOM 2976 O O . GLY A 1 368 ? 26.166 -32.920 -57.982 1.00 81.12 368 GLY A O 1
ATOM 2977 N N . ARG A 1 369 ? 27.394 -31.042 -57.914 1.00 83.44 369 ARG A N 1
ATOM 2978 C CA . ARG A 1 369 ? 27.223 -30.796 -56.474 1.00 83.44 369 ARG A CA 1
ATOM 2979 C C . ARG A 1 369 ? 26.199 -29.687 -56.208 1.00 83.44 369 ARG A C 1
ATOM 2981 O O . ARG A 1 369 ? 26.073 -28.776 -57.030 1.00 83.44 369 ARG A O 1
ATOM 2988 N N . PRO A 1 370 ? 25.479 -29.736 -55.070 1.00 84.06 370 PRO A N 1
ATOM 2989 C CA . PRO A 1 370 ? 24.585 -28.653 -54.683 1.00 84.06 370 PRO A CA 1
ATOM 2990 C C . PRO A 1 370 ? 25.365 -27.341 -54.542 1.00 84.06 370 PRO A C 1
ATOM 2992 O O . PRO A 1 370 ? 26.493 -27.320 -54.044 1.00 84.06 370 PRO A O 1
ATOM 2995 N N . LYS A 1 371 ? 24.751 -26.241 -54.989 1.00 83.25 371 LYS A N 1
ATOM 2996 C CA . LYS A 1 371 ? 25.294 -24.886 -54.855 1.00 83.25 371 LYS A CA 1
ATOM 2997 C C . LYS A 1 371 ? 25.155 -24.427 -53.406 1.00 83.25 371 LYS A C 1
ATOM 2999 O O . LYS A 1 371 ? 24.197 -23.754 -53.050 1.00 83.25 371 LYS A O 1
ATOM 3004 N N . GLN A 1 372 ? 26.092 -24.863 -52.571 1.00 89.94 372 GLN A N 1
ATOM 3005 C CA . GLN A 1 372 ? 26.192 -24.448 -51.179 1.00 89.94 372 GLN A CA 1
ATOM 3006 C C . GLN A 1 372 ? 27.059 -23.193 -51.070 1.00 89.94 372 GLN A C 1
ATOM 3008 O O . GLN A 1 372 ? 28.125 -23.113 -51.684 1.00 89.94 372 GLN A O 1
ATOM 3013 N N . SER A 1 373 ? 26.602 -22.230 -50.282 1.00 91.38 373 SER A N 1
ATOM 3014 C CA . SER A 1 373 ? 27.310 -21.002 -49.930 1.00 91.38 373 SER A CA 1
ATOM 3015 C C . SER A 1 373 ? 27.771 -21.043 -48.479 1.00 91.38 373 SER A C 1
ATOM 3017 O O . SER A 1 373 ? 27.122 -21.627 -47.613 1.00 91.38 373 SER A O 1
ATOM 3019 N N . TYR A 1 374 ? 28.893 -20.385 -48.219 1.00 92.00 374 TYR A N 1
ATOM 3020 C CA . TYR A 1 374 ? 29.446 -20.182 -46.890 1.00 92.00 374 TYR A CA 1
ATOM 3021 C C . TYR A 1 374 ? 29.726 -18.693 -46.716 1.00 92.00 374 TYR A C 1
ATOM 3023 O O . TYR A 1 374 ? 30.487 -18.111 -47.491 1.00 92.00 374 TYR A O 1
ATOM 3031 N N . ALA A 1 375 ? 29.093 -18.066 -45.727 1.00 90.00 375 ALA A N 1
ATOM 3032 C CA . ALA A 1 375 ? 29.380 -16.679 -45.379 1.00 90.00 375 ALA A CA 1
ATOM 3033 C C . ALA A 1 375 ? 30.792 -16.554 -44.786 1.00 90.00 375 ALA A C 1
ATOM 3035 O O . ALA A 1 375 ? 31.290 -17.480 -44.146 1.00 90.00 375 ALA A O 1
ATOM 3036 N N . ILE A 1 376 ? 31.418 -15.394 -44.976 1.00 90.50 376 ILE A N 1
ATOM 3037 C CA . ILE A 1 376 ? 32.729 -15.046 -44.417 1.00 90.50 376 ILE A CA 1
ATOM 3038 C C . ILE A 1 376 ? 32.495 -14.001 -43.311 1.00 90.50 376 ILE A C 1
ATOM 3040 O O . ILE A 1 376 ? 32.439 -12.810 -43.623 1.00 90.50 376 ILE A O 1
ATOM 3044 N N . PRO A 1 377 ? 32.279 -14.405 -42.043 1.00 79.75 377 PRO A N 1
ATOM 3045 C CA . PRO A 1 377 ? 31.859 -13.487 -40.978 1.00 79.75 377 PRO A CA 1
ATOM 3046 C C . PRO A 1 377 ? 33.022 -12.799 -40.247 1.00 79.75 377 PRO A C 1
ATOM 3048 O O . PRO A 1 377 ? 32.811 -11.809 -39.552 1.00 79.75 377 PRO A O 1
ATOM 3051 N N . GLU A 1 378 ? 34.246 -13.316 -40.369 1.00 79.44 378 GLU A N 1
ATOM 3052 C CA . GLU A 1 378 ? 35.404 -12.856 -39.598 1.00 79.44 378 GLU A CA 1
ATOM 3053 C C . GLU A 1 378 ? 36.724 -12.993 -40.367 1.00 79.44 378 GLU A C 1
ATOM 3055 O O . GLU A 1 378 ? 36.783 -13.504 -41.489 1.00 79.44 378 GLU A O 1
ATOM 3060 N N . LYS A 1 379 ? 37.802 -12.489 -39.760 1.00 79.75 379 LYS A N 1
ATOM 3061 C CA . LYS A 1 379 ? 39.153 -12.508 -40.326 1.00 79.75 379 LYS A CA 1
ATOM 3062 C C . LYS A 1 379 ? 39.842 -13.825 -39.942 1.00 79.75 379 LYS A C 1
ATOM 3064 O O . LYS A 1 379 ? 39.954 -14.113 -38.757 1.00 79.75 379 LYS A O 1
ATOM 3069 N N . ASN A 1 380 ? 40.402 -14.538 -40.926 1.00 88.19 380 ASN A N 1
ATOM 3070 C CA . ASN A 1 380 ? 41.174 -15.791 -40.784 1.00 88.19 380 ASN A CA 1
ATOM 3071 C C . ASN A 1 380 ? 40.326 -17.057 -40.551 1.00 88.19 380 ASN A C 1
ATOM 3073 O O . ASN A 1 380 ? 40.331 -17.625 -39.466 1.00 88.19 380 ASN A O 1
ATOM 3077 N N . LEU A 1 381 ? 39.673 -17.544 -41.605 1.00 91.12 381 LEU A N 1
ATOM 3078 C CA . LEU A 1 381 ? 38.856 -18.759 -41.592 1.00 91.12 381 LEU A CA 1
ATOM 3079 C C . LEU A 1 381 ? 39.645 -19.974 -42.087 1.00 91.12 381 LEU A C 1
ATOM 3081 O O . LEU A 1 381 ? 40.387 -19.902 -43.066 1.00 91.12 381 LEU A O 1
ATOM 3085 N N . VAL A 1 382 ? 39.460 -21.122 -41.453 1.00 92.31 382 VAL A N 1
ATOM 3086 C CA . VAL A 1 382 ? 40.020 -22.411 -41.857 1.00 92.31 382 VAL A CA 1
ATOM 3087 C C . VAL A 1 382 ? 38.972 -23.186 -42.642 1.00 92.31 382 VAL A C 1
ATOM 3089 O O . VAL A 1 382 ? 37.900 -23.492 -42.131 1.00 92.31 382 VAL A O 1
ATOM 3092 N N . LEU A 1 383 ? 39.301 -23.555 -43.877 1.00 92.81 383 LEU A N 1
ATOM 3093 C CA . LEU A 1 383 ? 38.486 -24.429 -44.714 1.00 92.81 383 LEU A CA 1
ATOM 3094 C C . LEU A 1 383 ? 38.954 -25.869 -44.513 1.00 92.81 383 LEU A C 1
ATOM 3096 O O . LEU A 1 383 ? 40.159 -26.151 -44.545 1.00 92.81 383 LEU A O 1
ATOM 3100 N N . GLY A 1 384 ? 38.020 -26.796 -44.337 1.00 91.12 384 GLY A N 1
ATOM 3101 C CA . GLY A 1 384 ? 38.372 -28.179 -44.048 1.00 91.12 384 GLY A CA 1
ATOM 3102 C C . GLY A 1 384 ? 37.205 -29.148 -44.110 1.00 91.12 384 GLY A C 1
ATOM 3103 O O . GLY A 1 384 ? 36.097 -28.789 -44.500 1.00 91.12 384 GLY A O 1
ATOM 3104 N N . ARG A 1 385 ? 37.482 -30.401 -43.751 1.00 89.31 385 ARG A N 1
ATOM 3105 C CA . ARG A 1 385 ? 36.488 -31.475 -43.673 1.00 89.31 385 ARG A CA 1
ATOM 3106 C C . ARG A 1 385 ? 36.067 -31.697 -42.223 1.00 89.31 385 ARG A C 1
ATOM 3108 O O . ARG A 1 385 ? 36.925 -31.935 -41.376 1.00 89.31 385 ARG A O 1
ATOM 3115 N N . GLU A 1 386 ? 34.763 -31.702 -41.973 1.00 79.69 386 GLU A N 1
ATOM 3116 C CA . GLU A 1 386 ? 34.173 -31.997 -40.662 1.00 79.69 386 GLU A CA 1
ATOM 3117 C C . GLU A 1 386 ? 34.417 -33.462 -40.231 1.00 79.69 386 GLU A C 1
ATOM 3119 O O . GLU A 1 386 ? 34.402 -34.377 -41.060 1.00 79.69 386 GLU A O 1
ATOM 3124 N N . GLU A 1 387 ? 34.661 -33.699 -38.936 1.00 69.56 387 GLU A N 1
ATOM 3125 C CA . GLU A 1 387 ? 34.925 -35.028 -38.361 1.00 69.56 387 GLU A CA 1
ATOM 3126 C C . GLU A 1 387 ? 34.086 -35.226 -37.085 1.00 69.56 387 GLU A C 1
ATOM 3128 O O . GLU A 1 387 ? 34.267 -34.498 -36.117 1.00 69.56 387 GLU A O 1
ATOM 3133 N N . PHE A 1 388 ? 33.159 -36.198 -37.095 1.00 58.84 388 PHE A N 1
ATOM 3134 C CA . PHE A 1 388 ? 32.428 -36.745 -35.932 1.00 58.84 388 PHE A CA 1
ATOM 3135 C C . PHE A 1 388 ? 32.101 -35.758 -34.787 1.00 58.84 388 PHE A C 1
ATOM 3137 O O . PHE A 1 388 ? 32.387 -36.029 -33.622 1.00 58.84 388 PHE A O 1
ATOM 3144 N N . GLY A 1 389 ? 31.487 -34.613 -35.103 1.00 58.47 389 GLY A N 1
ATOM 3145 C CA . GLY A 1 389 ? 31.036 -33.644 -34.096 1.00 58.47 389 GLY A CA 1
ATOM 3146 C C . GLY A 1 389 ? 32.143 -32.804 -33.443 1.00 58.47 389 GLY A C 1
ATOM 3147 O O . GLY A 1 389 ? 31.869 -32.101 -32.473 1.00 58.47 389 GLY A O 1
ATOM 3148 N N . GLN A 1 390 ? 33.378 -32.844 -33.957 1.00 59.16 390 GLN A N 1
ATOM 3149 C CA . GLN A 1 390 ? 34.455 -31.921 -33.593 1.00 59.16 390 GLN A CA 1
ATOM 3150 C C . GLN A 1 390 ? 34.662 -30.874 -34.700 1.00 59.16 390 GLN A C 1
ATOM 3152 O O . GLN A 1 390 ? 35.029 -31.196 -35.834 1.00 59.16 390 GLN A O 1
ATOM 3157 N N . LEU A 1 391 ? 34.470 -29.597 -34.353 1.00 63.62 391 LEU A N 1
ATOM 3158 C CA . LEU A 1 391 ? 34.753 -28.447 -35.219 1.00 63.62 391 LEU A CA 1
ATOM 3159 C C . LEU A 1 391 ? 36.272 -28.268 -35.363 1.00 63.62 391 LEU A C 1
ATOM 3161 O O . LEU A 1 391 ? 36.923 -27.619 -34.549 1.00 63.62 391 LEU A O 1
ATOM 3165 N N . THR A 1 392 ? 36.855 -28.886 -36.390 1.00 73.38 392 THR A N 1
ATOM 3166 C CA . THR A 1 392 ? 38.290 -28.753 -36.712 1.00 73.38 392 THR A CA 1
ATOM 3167 C C . THR A 1 392 ? 38.587 -27.628 -37.713 1.00 73.38 392 THR A C 1
ATOM 3169 O O . THR A 1 392 ? 39.758 -27.303 -37.934 1.00 73.38 392 THR A O 1
ATOM 3172 N N . CYS A 1 393 ? 37.546 -27.018 -38.286 1.00 82.56 393 CYS A N 1
ATOM 3173 C CA . CYS A 1 393 ? 37.596 -25.946 -39.279 1.00 82.56 393 CYS A CA 1
ATOM 3174 C C . CYS A 1 393 ? 36.374 -25.018 -39.157 1.00 82.56 393 CYS A C 1
ATOM 3176 O O . CYS A 1 393 ? 35.325 -25.449 -38.680 1.00 82.56 393 CYS A O 1
ATOM 3178 N N . ASP A 1 394 ? 36.503 -23.785 -39.646 1.00 88.62 394 ASP A N 1
ATOM 3179 C CA . ASP A 1 394 ? 35.467 -22.744 -39.569 1.00 88.62 394 ASP A CA 1
ATOM 3180 C C . ASP A 1 394 ? 34.480 -22.830 -40.746 1.00 88.62 394 ASP A C 1
ATOM 3182 O O . ASP A 1 394 ? 33.295 -22.542 -40.603 1.00 88.62 394 ASP A O 1
ATOM 3186 N N . ILE A 1 395 ? 34.955 -23.283 -41.914 1.00 90.31 395 ILE A N 1
ATOM 3187 C CA . ILE A 1 395 ? 34.133 -23.560 -43.100 1.00 90.31 395 ILE A CA 1
ATOM 3188 C C . ILE A 1 395 ? 34.184 -25.070 -43.402 1.00 90.31 395 ILE A C 1
ATOM 3190 O O . ILE A 1 395 ? 35.165 -25.539 -43.998 1.00 90.31 395 ILE A O 1
ATOM 3194 N N . PRO A 1 396 ? 33.153 -25.843 -42.997 1.00 89.88 396 PRO A N 1
ATOM 3195 C CA . PRO A 1 396 ? 33.100 -27.285 -43.210 1.00 89.88 396 PRO A CA 1
ATOM 3196 C C . PRO A 1 396 ? 32.630 -27.612 -44.632 1.00 89.88 396 PRO A C 1
ATOM 3198 O O . PRO A 1 396 ? 31.450 -27.523 -44.965 1.00 89.88 396 PRO A O 1
ATOM 3201 N N . LEU A 1 397 ? 33.564 -28.034 -45.480 1.00 88.69 397 LEU A N 1
ATOM 3202 C CA . LEU A 1 397 ? 33.290 -28.468 -46.845 1.00 88.69 397 LEU A CA 1
ATOM 3203 C C . LEU A 1 397 ? 32.862 -29.942 -46.837 1.00 88.69 397 LEU A C 1
ATOM 3205 O O . LEU A 1 397 ? 33.681 -30.854 -46.693 1.00 88.69 397 LEU A O 1
ATOM 3209 N N . THR A 1 398 ? 31.556 -30.176 -46.964 1.00 83.25 398 THR A N 1
ATOM 3210 C CA . THR A 1 398 ? 30.963 -31.520 -46.899 1.00 83.25 398 THR A CA 1
ATOM 3211 C C . THR A 1 398 ? 30.983 -32.244 -48.252 1.00 83.25 398 THR A C 1
ATOM 3213 O O . THR A 1 398 ? 31.087 -31.637 -49.319 1.00 83.25 398 THR A O 1
ATOM 3216 N N . GLY A 1 399 ? 30.901 -33.580 -48.222 1.00 80.06 399 GLY A N 1
ATOM 3217 C CA . GLY A 1 399 ? 30.782 -34.403 -49.435 1.00 80.06 399 GLY A CA 1
ATOM 3218 C C . GLY A 1 399 ? 32.090 -34.664 -50.192 1.00 80.06 399 GLY A C 1
ATOM 3219 O O . GLY A 1 399 ? 32.052 -35.203 -51.297 1.00 80.06 399 GLY A O 1
ATOM 3220 N N . ASP A 1 400 ? 33.246 -34.324 -49.610 1.00 85.25 400 ASP A N 1
ATOM 3221 C CA . ASP A 1 400 ? 34.553 -34.525 -50.234 1.00 85.25 400 ASP A CA 1
ATOM 3222 C C . ASP A 1 400 ? 35.595 -35.122 -49.278 1.00 85.25 400 ASP A C 1
ATOM 3224 O O . ASP A 1 400 ? 36.220 -34.438 -48.466 1.00 85.25 400 ASP A O 1
ATOM 3228 N N . LEU A 1 401 ? 35.826 -36.430 -49.403 1.00 85.62 401 LEU A N 1
ATOM 3229 C CA . LEU A 1 401 ? 36.797 -37.144 -48.570 1.00 85.62 401 LEU A CA 1
ATOM 3230 C C . LEU A 1 401 ? 38.253 -36.760 -48.862 1.00 85.62 401 LEU A C 1
ATOM 3232 O O . LEU A 1 401 ? 39.117 -37.050 -48.035 1.00 85.62 401 LEU A O 1
ATOM 3236 N N . SER A 1 402 ? 38.523 -36.107 -49.996 1.00 88.12 402 SER A N 1
ATOM 3237 C CA . SER A 1 402 ? 39.864 -35.657 -50.375 1.00 88.12 402 SER A CA 1
ATOM 3238 C C . SER A 1 402 ? 40.275 -34.343 -49.694 1.00 88.12 402 SER A C 1
ATOM 3240 O O . SER A 1 402 ? 41.424 -33.913 -49.802 1.00 88.12 402 SER A O 1
ATOM 3242 N N . ILE A 1 403 ? 39.372 -33.703 -48.949 1.00 90.19 403 ILE A N 1
ATOM 3243 C CA . ILE A 1 403 ? 39.682 -32.498 -48.183 1.00 90.19 403 ILE A CA 1
ATOM 3244 C C . ILE A 1 403 ? 40.304 -32.889 -46.833 1.00 90.19 403 ILE A C 1
ATOM 3246 O O . ILE A 1 403 ? 39.707 -33.608 -46.033 1.00 90.19 403 ILE A O 1
ATOM 3250 N N . SER A 1 404 ? 41.521 -32.409 -46.559 1.00 90.56 404 SER A N 1
ATOM 3251 C CA . SER A 1 404 ? 42.135 -32.467 -45.228 1.00 90.56 404 SER A CA 1
ATOM 3252 C C . SER A 1 404 ? 41.305 -31.716 -44.176 1.00 90.56 404 SER A C 1
ATOM 3254 O O . SER A 1 404 ? 40.688 -30.697 -44.464 1.00 90.56 404 SER A O 1
ATOM 3256 N N . ARG A 1 405 ? 41.340 -32.177 -42.920 1.00 88.94 405 ARG A N 1
ATOM 3257 C CA . ARG A 1 405 ? 40.597 -31.577 -41.788 1.00 88.94 405 ARG A CA 1
ATOM 3258 C C . ARG A 1 405 ? 40.852 -30.078 -41.611 1.00 88.94 405 ARG A C 1
ATOM 3260 O O . ARG A 1 405 ? 39.939 -29.324 -41.322 1.00 88.94 405 ARG A O 1
ATOM 3267 N N . ARG A 1 406 ? 42.089 -29.646 -41.856 1.00 90.69 406 ARG A N 1
ATOM 3268 C CA . ARG A 1 406 ? 42.485 -28.240 -41.991 1.00 90.69 406 ARG A CA 1
ATOM 3269 C C . ARG A 1 406 ? 43.217 -28.106 -43.315 1.00 90.69 406 ARG A C 1
ATOM 3271 O O . ARG A 1 406 ? 44.399 -28.414 -43.385 1.00 90.69 406 ARG A O 1
ATOM 3278 N N . HIS A 1 407 ? 42.496 -27.768 -44.374 1.00 91.25 407 HIS A N 1
ATOM 3279 C CA . HIS A 1 407 ? 43.035 -27.797 -45.731 1.00 91.25 407 HIS A CA 1
ATOM 3280 C C . HIS A 1 407 ? 43.655 -26.459 -46.119 1.00 91.25 407 HIS A C 1
ATOM 3282 O O . HIS A 1 407 ? 44.799 -26.396 -46.560 1.00 91.25 407 HIS A O 1
ATOM 3288 N N . ALA A 1 408 ? 42.901 -25.382 -45.922 1.00 92.25 408 ALA A N 1
ATOM 3289 C CA . ALA A 1 408 ? 43.290 -24.048 -46.340 1.00 92.25 408 ALA A CA 1
ATOM 3290 C C . ALA A 1 408 ? 42.962 -23.029 -45.255 1.00 92.25 408 ALA A C 1
ATOM 3292 O O . ALA A 1 408 ? 42.073 -23.249 -44.431 1.00 92.25 408 ALA A O 1
ATOM 3293 N N . ARG A 1 409 ? 43.659 -21.896 -45.276 1.00 93.50 409 ARG A N 1
ATOM 3294 C CA . ARG A 1 409 ? 43.308 -20.712 -44.493 1.00 93.50 409 ARG A CA 1
ATOM 3295 C C . ARG A 1 409 ? 42.961 -19.571 -45.434 1.00 93.50 409 ARG A C 1
ATOM 3297 O O . ARG A 1 409 ? 43.789 -19.214 -46.264 1.00 93.50 409 ARG A O 1
ATOM 3304 N N . LEU A 1 410 ? 41.772 -19.009 -45.274 1.00 94.19 410 LEU A N 1
ATOM 3305 C CA . LEU A 1 410 ? 41.316 -17.788 -45.918 1.00 94.19 410 LEU A CA 1
ATOM 3306 C C . LEU A 1 410 ? 41.500 -16.614 -44.952 1.00 94.19 410 LEU A C 1
ATOM 3308 O O . LEU A 1 410 ? 40.789 -16.501 -43.955 1.00 94.19 410 LEU A O 1
ATOM 3312 N N . ASN A 1 411 ? 42.437 -15.724 -45.249 1.00 91.75 411 ASN A N 1
ATOM 3313 C CA . ASN A 1 411 ? 42.649 -14.503 -44.484 1.00 91.75 411 ASN A CA 1
ATOM 3314 C C . ASN A 1 411 ? 41.940 -13.333 -45.163 1.00 91.75 411 ASN A C 1
ATOM 3316 O O . ASN A 1 411 ? 41.996 -13.189 -46.385 1.00 91.75 411 ASN A O 1
ATOM 3320 N N . VAL A 1 412 ? 41.324 -12.479 -44.348 1.00 90.81 412 VAL A N 1
ATOM 3321 C CA . VAL A 1 412 ? 40.678 -11.240 -44.791 1.00 90.81 412 VAL A CA 1
ATOM 3322 C C . VAL A 1 412 ? 41.359 -10.080 -44.080 1.00 90.81 412 VAL A C 1
ATOM 3324 O O . VAL A 1 412 ? 41.319 -9.988 -42.850 1.00 90.81 412 VAL A O 1
ATOM 3327 N N . LEU A 1 413 ? 41.998 -9.201 -44.845 1.00 85.38 413 LEU A N 1
ATOM 3328 C CA . LEU A 1 413 ? 42.592 -7.969 -44.345 1.00 85.38 413 LEU A CA 1
ATOM 3329 C C . LEU A 1 413 ? 41.664 -6.802 -44.677 1.00 85.38 413 LEU A C 1
ATOM 3331 O O . LEU A 1 413 ? 41.354 -6.539 -45.836 1.00 85.38 413 LEU A O 1
ATOM 3335 N N . ASP A 1 414 ? 41.214 -6.110 -43.633 1.00 80.38 414 ASP A N 1
ATOM 3336 C CA . ASP A 1 414 ? 40.408 -4.896 -43.760 1.00 80.38 414 ASP A CA 1
ATOM 3337 C C . ASP A 1 414 ? 41.360 -3.699 -43.840 1.00 80.38 414 ASP A C 1
ATOM 3339 O O . ASP A 1 414 ? 41.997 -3.349 -42.843 1.00 80.38 414 ASP A O 1
ATOM 3343 N N . LEU A 1 415 ? 41.498 -3.125 -45.037 1.00 77.25 415 LEU A N 1
ATOM 3344 C CA . LEU A 1 415 ? 42.363 -1.975 -45.321 1.00 77.25 415 LEU A CA 1
ATOM 3345 C C . LEU A 1 415 ? 41.581 -0.647 -45.256 1.00 77.25 415 LEU A C 1
ATOM 3347 O O . LEU A 1 415 ? 42.019 0.366 -45.801 1.00 77.25 415 LEU A O 1
ATOM 3351 N N . GLY A 1 416 ? 40.405 -0.641 -44.618 1.00 68.38 416 GLY A N 1
ATOM 3352 C CA . GLY A 1 416 ? 39.534 0.524 -44.463 1.00 68.38 416 GLY A CA 1
ATOM 3353 C C . GLY A 1 416 ? 38.604 0.732 -45.658 1.00 68.38 416 GLY A C 1
ATOM 3354 O O . GLY A 1 416 ? 37.393 0.606 -45.517 1.00 68.38 416 GLY A O 1
ATOM 3355 N N . ASN A 1 417 ? 39.163 1.013 -46.841 1.00 63.97 417 ASN A N 1
ATOM 3356 C CA . ASN A 1 417 ? 38.381 1.275 -48.064 1.00 63.97 417 ASN A CA 1
ATOM 3357 C C . ASN A 1 417 ? 38.224 0.049 -48.980 1.00 63.97 417 ASN A C 1
ATOM 3359 O O . ASN A 1 417 ? 37.520 0.123 -49.984 1.00 63.97 417 ASN A O 1
ATOM 3363 N N . ASN A 1 418 ? 38.910 -1.057 -48.683 1.00 74.25 418 ASN A N 1
ATOM 3364 C CA . ASN A 1 418 ? 38.841 -2.293 -49.460 1.00 74.25 418 ASN A CA 1
ATOM 3365 C C . ASN A 1 418 ? 39.158 -3.504 -48.571 1.00 74.25 418 ASN A C 1
ATOM 3367 O O . ASN A 1 418 ? 39.848 -3.381 -47.554 1.00 74.25 418 ASN A O 1
ATOM 3371 N N . LEU A 1 419 ? 38.675 -4.671 -48.985 1.00 84.56 419 LEU A N 1
ATOM 3372 C CA . LEU A 1 419 ? 38.956 -5.957 -48.362 1.00 84.56 419 LEU A CA 1
ATOM 3373 C C . LEU A 1 419 ? 39.928 -6.733 -49.250 1.00 84.56 419 LEU A C 1
ATOM 3375 O O . LEU A 1 419 ? 39.638 -6.992 -50.422 1.00 84.56 419 LEU A O 1
ATOM 3379 N N . ASP A 1 420 ? 41.071 -7.113 -48.688 1.00 87.88 420 ASP A N 1
ATOM 3380 C CA . ASP A 1 420 ? 42.022 -7.996 -49.355 1.00 87.88 420 ASP A CA 1
ATOM 3381 C C . ASP A 1 420 ? 41.828 -9.429 -48.853 1.00 87.88 420 ASP A C 1
ATOM 3383 O O . ASP A 1 420 ? 41.849 -9.697 -47.648 1.00 87.88 420 ASP A O 1
ATOM 3387 N N . PHE A 1 421 ? 41.596 -10.345 -49.789 1.00 92.81 421 PHE A N 1
ATOM 3388 C CA . PHE A 1 421 ? 41.368 -11.756 -49.508 1.00 92.81 421 PHE A CA 1
ATOM 3389 C C . PHE A 1 421 ? 42.599 -12.527 -49.922 1.00 92.81 421 PHE A C 1
ATOM 3391 O O . PHE A 1 421 ? 43.127 -12.324 -51.010 1.00 92.81 421 PHE A O 1
ATOM 3398 N N . SER A 1 422 ? 43.042 -13.452 -49.083 1.00 92.62 422 SER A N 1
ATOM 3399 C CA . SER A 1 422 ? 44.147 -14.320 -49.452 1.00 92.62 422 SER A CA 1
ATOM 3400 C C . SER A 1 422 ? 43.964 -15.731 -48.934 1.00 92.62 422 SER A C 1
ATOM 3402 O O . SER A 1 422 ? 43.398 -15.938 -47.863 1.00 92.62 422 SER A O 1
ATOM 3404 N N . ILE A 1 423 ? 44.434 -16.706 -49.704 1.00 93.50 423 ILE A N 1
ATOM 3405 C CA . ILE A 1 423 ? 44.333 -18.117 -49.359 1.00 93.50 423 ILE A CA 1
ATOM 3406 C C . ILE A 1 423 ? 45.709 -18.766 -49.261 1.00 93.50 423 ILE A C 1
ATOM 3408 O O . ILE A 1 423 ? 46.590 -18.531 -50.088 1.00 93.50 423 ILE A O 1
ATOM 3412 N N . THR A 1 424 ? 45.883 -19.586 -48.231 1.00 92.12 424 THR A N 1
ATOM 3413 C CA . THR A 1 424 ? 47.128 -20.297 -47.933 1.00 92.12 424 THR A CA 1
ATOM 3414 C C . THR A 1 424 ? 46.837 -21.786 -47.762 1.00 92.12 424 THR A C 1
ATOM 3416 O O . THR A 1 424 ? 45.923 -22.155 -47.021 1.00 92.12 424 THR A O 1
ATOM 3419 N N . ASP A 1 425 ? 47.633 -22.648 -48.400 1.00 91.44 425 ASP A N 1
ATOM 3420 C CA . ASP A 1 425 ? 47.583 -24.100 -48.175 1.00 91.44 425 ASP A CA 1
ATOM 3421 C C . ASP A 1 425 ? 48.193 -24.451 -46.812 1.00 91.44 425 ASP A C 1
ATOM 3423 O O . ASP A 1 425 ? 49.356 -24.136 -46.548 1.00 91.44 425 ASP A O 1
ATOM 3427 N N . LEU A 1 426 ? 47.418 -25.116 -45.950 1.00 89.62 426 LEU A N 1
ATOM 3428 C CA . LEU A 1 426 ? 47.839 -25.526 -44.604 1.00 89.62 426 LEU A CA 1
ATOM 3429 C C . LEU A 1 426 ? 48.531 -26.896 -44.617 1.00 89.62 426 LEU A C 1
ATOM 3431 O O . LEU A 1 426 ? 48.251 -27.748 -43.774 1.00 89.62 426 LEU A O 1
ATOM 3435 N N . ASN A 1 427 ? 49.430 -27.103 -45.582 1.00 86.75 427 ASN A N 1
ATOM 3436 C CA . ASN A 1 427 ? 50.104 -28.377 -45.827 1.00 86.75 427 ASN A CA 1
ATOM 3437 C C . ASN A 1 427 ? 49.100 -29.526 -46.036 1.00 86.75 427 ASN A C 1
ATOM 3439 O O . ASN A 1 427 ? 49.182 -30.584 -45.406 1.00 86.75 427 ASN A O 1
ATOM 3443 N N . SER A 1 428 ? 48.097 -29.281 -46.880 1.00 87.44 428 SER A N 1
ATOM 3444 C CA . SER A 1 428 ? 47.045 -30.258 -47.147 1.00 87.44 428 SER A CA 1
ATOM 3445 C C . SER A 1 428 ? 47.577 -31.429 -47.980 1.00 87.44 428 SER A C 1
ATOM 3447 O O . SER A 1 428 ? 48.582 -31.315 -48.684 1.00 87.44 428 SER A O 1
ATOM 3449 N N . ALA A 1 429 ? 46.896 -32.576 -47.948 1.00 85.06 429 ALA A N 1
ATOM 3450 C CA . ALA A 1 429 ? 47.324 -33.739 -48.734 1.00 85.06 429 ALA A CA 1
ATOM 3451 C C . ALA A 1 429 ? 47.253 -33.462 -50.250 1.00 85.06 429 ALA A C 1
ATOM 3453 O O . ALA A 1 429 ? 48.157 -33.819 -51.002 1.00 85.06 429 ALA A O 1
ATOM 3454 N N . ASN A 1 430 ? 46.198 -32.766 -50.681 1.00 86.06 430 ASN A N 1
ATOM 3455 C CA . ASN A 1 430 ? 45.835 -32.617 -52.090 1.00 86.06 430 ASN A CA 1
ATOM 3456 C C . ASN A 1 430 ? 46.092 -31.218 -52.665 1.00 86.06 430 ASN A C 1
ATOM 3458 O O . ASN A 1 430 ? 46.039 -31.053 -53.876 1.00 86.06 430 ASN A O 1
ATOM 3462 N N . GLY A 1 431 ? 46.450 -30.241 -51.832 1.00 86.62 431 GLY A N 1
ATOM 3463 C CA . GLY A 1 431 ? 46.814 -28.899 -52.270 1.00 86.62 431 GLY A CA 1
ATOM 3464 C C . GLY A 1 431 ? 45.644 -28.029 -52.713 1.00 86.62 431 GLY A C 1
ATOM 3465 O O . GLY A 1 431 ? 44.505 -28.475 -52.839 1.00 86.62 431 GLY A O 1
ATOM 3466 N N . ILE A 1 432 ? 45.979 -26.769 -52.994 1.00 90.12 432 ILE A N 1
ATOM 3467 C CA . ILE A 1 432 ? 45.068 -25.769 -53.550 1.00 90.12 432 ILE A CA 1
ATOM 3468 C C . ILE A 1 432 ? 45.482 -25.464 -54.990 1.00 90.12 432 ILE A C 1
ATOM 3470 O O . ILE A 1 432 ? 46.669 -25.259 -55.258 1.00 90.12 432 ILE A O 1
ATOM 3474 N N . TYR A 1 433 ? 44.506 -25.386 -55.894 1.00 89.62 433 TYR A N 1
ATOM 3475 C CA . TYR A 1 433 ? 44.703 -24.993 -57.295 1.00 89.62 433 TYR A CA 1
ATOM 3476 C C . TYR A 1 433 ? 43.876 -23.743 -57.596 1.00 89.62 433 TYR A C 1
ATOM 3478 O O . TYR A 1 433 ? 42.723 -23.667 -57.185 1.00 89.62 433 TYR A O 1
ATOM 3486 N N . ILE A 1 434 ? 44.442 -22.755 -58.289 1.00 88.44 434 ILE A N 1
ATOM 3487 C CA . ILE A 1 434 ? 43.776 -21.472 -58.589 1.00 88.44 434 ILE A CA 1
ATOM 3488 C C . ILE A 1 434 ? 43.469 -21.411 -60.095 1.00 88.44 434 ILE A C 1
ATOM 3490 O O . ILE A 1 434 ? 44.311 -21.811 -60.896 1.00 88.44 434 ILE A O 1
ATOM 3494 N N . HIS A 1 435 ? 42.300 -20.904 -60.498 1.00 76.19 435 HIS A N 1
ATOM 3495 C CA . HIS A 1 435 ? 41.944 -20.577 -61.893 1.00 76.19 435 HIS A CA 1
ATOM 3496 C C . HIS A 1 435 ? 42.113 -21.704 -62.928 1.00 76.19 435 HIS A C 1
ATOM 3498 O O . HIS A 1 435 ? 42.474 -21.418 -64.068 1.00 76.19 435 HIS A O 1
ATOM 3504 N N . ASP A 1 436 ? 41.877 -22.970 -62.557 1.00 66.19 436 ASP A N 1
ATOM 3505 C CA . ASP A 1 436 ? 42.095 -24.134 -63.447 1.00 66.19 436 ASP A CA 1
ATOM 3506 C C . ASP A 1 436 ? 43.567 -24.318 -63.872 1.00 66.19 436 ASP A C 1
ATOM 3508 O O . ASP A 1 436 ? 43.902 -24.975 -64.857 1.00 66.19 436 ASP A O 1
ATOM 3512 N N . THR A 1 437 ? 44.499 -23.738 -63.114 1.00 68.38 437 THR A N 1
ATOM 3513 C CA . THR A 1 437 ? 45.914 -24.059 -63.286 1.00 68.38 437 THR A CA 1
ATOM 3514 C C . THR A 1 437 ? 46.180 -25.460 -62.737 1.00 68.38 437 THR A C 1
ATOM 3516 O O . THR A 1 437 ? 45.804 -25.785 -61.614 1.00 68.38 437 THR A O 1
ATOM 3519 N N . GLN A 1 438 ? 46.904 -26.290 -63.493 1.00 69.56 438 GLN A N 1
ATOM 3520 C CA . GLN A 1 438 ? 47.422 -27.571 -62.982 1.00 69.56 438 GLN A CA 1
ATOM 3521 C C . GLN A 1 438 ? 48.562 -27.382 -61.961 1.00 69.56 438 GLN A C 1
ATOM 3523 O O . GLN A 1 438 ? 49.114 -28.349 -61.435 1.00 69.56 438 GLN A O 1
ATOM 3528 N N . THR A 1 439 ? 48.930 -26.133 -61.669 1.00 74.88 439 THR A N 1
ATOM 3529 C CA . THR A 1 439 ? 50.015 -25.786 -60.758 1.00 74.88 439 THR A CA 1
ATOM 3530 C C . THR A 1 439 ? 49.477 -25.629 -59.342 1.00 74.88 439 THR A C 1
ATOM 3532 O O . THR A 1 439 ? 48.766 -24.677 -59.027 1.00 74.88 439 THR A O 1
ATOM 3535 N N . ARG A 1 440 ? 49.866 -26.558 -58.468 1.00 83.94 440 ARG A N 1
ATOM 3536 C CA . ARG A 1 440 ? 49.548 -26.521 -57.038 1.00 83.94 440 ARG A CA 1
ATOM 3537 C C . ARG A 1 440 ? 50.212 -25.315 -56.359 1.00 83.94 440 ARG A C 1
ATOM 3539 O O . ARG A 1 440 ? 51.405 -25.069 -56.551 1.00 83.94 440 ARG A O 1
ATOM 3546 N N . LEU A 1 441 ? 49.465 -24.614 -55.505 1.00 85.25 441 LEU A N 1
ATOM 3547 C CA . LEU A 1 441 ? 50.009 -23.591 -54.610 1.00 85.25 441 LEU A CA 1
ATOM 3548 C C . LEU A 1 441 ? 51.055 -24.229 -53.679 1.00 85.25 441 LEU A C 1
ATOM 3550 O O . LEU A 1 441 ? 50.782 -25.254 -53.048 1.00 85.25 441 LEU A O 1
ATOM 3554 N N . LYS A 1 442 ? 52.266 -23.660 -53.593 1.00 77.12 442 LYS A N 1
ATOM 3555 C CA . LYS A 1 442 ? 53.310 -24.210 -52.711 1.00 77.12 442 LYS A CA 1
ATOM 3556 C C . LYS A 1 442 ? 52.836 -24.166 -51.253 1.00 77.12 442 LYS A C 1
ATOM 3558 O O . LYS A 1 442 ? 52.130 -23.241 -50.858 1.00 77.12 442 LYS A O 1
ATOM 3563 N N . ALA A 1 443 ? 53.243 -25.144 -50.444 1.00 68.12 443 ALA A N 1
ATOM 3564 C CA . ALA A 1 443 ? 52.888 -25.175 -49.024 1.00 68.12 443 ALA A CA 1
ATOM 3565 C C . ALA A 1 443 ? 53.306 -23.862 -48.333 1.00 68.12 443 ALA A C 1
ATOM 3567 O O . ALA A 1 443 ? 54.423 -23.384 -48.541 1.00 68.12 443 ALA A O 1
ATOM 3568 N N . ASN A 1 444 ? 52.406 -23.277 -47.534 1.00 68.69 444 ASN A N 1
ATOM 3569 C CA . ASN A 1 444 ? 52.559 -21.967 -46.879 1.00 68.69 444 ASN A CA 1
ATOM 3570 C C . ASN A 1 444 ? 52.718 -20.749 -47.812 1.00 68.69 444 ASN A C 1
ATOM 3572 O O . ASN A 1 444 ? 52.930 -19.639 -47.323 1.00 68.69 444 ASN A O 1
ATOM 3576 N N . GLN A 1 445 ? 52.597 -20.911 -49.133 1.00 80.94 445 GLN A N 1
ATOM 3577 C CA . GLN A 1 445 ? 52.478 -19.777 -50.042 1.00 80.94 445 GLN A CA 1
ATOM 3578 C C . GLN A 1 445 ? 51.064 -19.204 -49.938 1.00 80.94 445 GLN A C 1
ATOM 3580 O O . GLN A 1 445 ? 50.079 -19.940 -49.947 1.00 80.94 445 GLN A O 1
ATOM 3585 N N . THR A 1 446 ? 50.976 -17.882 -49.854 1.00 85.25 446 THR A N 1
ATOM 3586 C CA . THR A 1 446 ? 49.712 -17.149 -49.837 1.00 85.25 446 THR A CA 1
ATOM 3587 C C . THR A 1 446 ? 49.425 -16.598 -51.230 1.00 85.25 446 THR A C 1
ATOM 3589 O O . THR A 1 446 ? 50.311 -16.017 -51.858 1.00 85.25 446 THR A O 1
ATOM 3592 N N . PHE A 1 447 ? 48.198 -16.775 -51.710 1.00 90.25 447 PHE A N 1
ATOM 3593 C CA . PHE A 1 447 ? 47.705 -16.211 -52.966 1.00 90.25 447 PHE A CA 1
ATOM 3594 C C . PHE A 1 447 ? 46.626 -15.166 -52.666 1.00 90.25 447 PHE A C 1
ATOM 3596 O O . PHE A 1 447 ? 45.712 -15.464 -51.902 1.00 90.25 447 PHE A O 1
ATOM 3603 N N . SER A 1 448 ? 46.728 -13.959 -53.229 1.00 91.00 448 SER A N 1
ATOM 3604 C CA . SER A 1 448 ? 45.680 -12.930 -53.104 1.00 91.00 448 SER A CA 1
ATOM 3605 C C . SER A 1 448 ? 44.560 -13.232 -54.100 1.00 91.00 448 SER A C 1
ATOM 3607 O O . SER A 1 448 ? 44.826 -13.404 -55.285 1.00 91.00 448 SER A O 1
ATOM 3609 N N . LEU A 1 449 ? 43.331 -13.345 -53.600 1.00 91.62 449 LEU A N 1
ATOM 3610 C CA . LEU A 1 449 ? 42.126 -13.660 -54.362 1.00 91.62 449 LEU A CA 1
ATOM 3611 C C . LEU A 1 449 ? 41.373 -12.378 -54.690 1.00 91.62 449 LEU A C 1
ATOM 3613 O O . LEU A 1 449 ? 41.077 -11.605 -53.777 1.00 91.62 449 LEU A O 1
ATOM 3617 N N . VAL A 1 450 ? 40.973 -12.187 -55.944 1.00 90.88 450 VAL A N 1
ATOM 3618 C CA . VAL A 1 450 ? 40.021 -11.151 -56.367 1.00 90.88 450 VAL A CA 1
ATOM 3619 C C . VAL A 1 450 ? 38.592 -11.688 -56.478 1.00 90.88 450 VAL A C 1
ATOM 3621 O O . VAL A 1 450 ? 38.328 -12.880 -56.326 1.00 90.88 450 VAL A O 1
ATOM 3624 N N . ASP A 1 451 ? 37.630 -10.778 -56.613 1.00 90.75 451 ASP A N 1
ATOM 3625 C CA . ASP A 1 451 ? 36.222 -11.148 -56.734 1.00 90.75 451 ASP A CA 1
ATOM 3626 C C . ASP A 1 451 ? 35.971 -11.987 -57.999 1.00 90.75 451 ASP A C 1
ATOM 3628 O O . ASP A 1 451 ? 36.402 -11.625 -59.091 1.00 90.75 451 ASP A O 1
ATOM 3632 N N . GLY A 1 452 ? 35.263 -13.108 -57.850 1.00 89.38 452 GLY A N 1
ATOM 3633 C CA . GLY A 1 452 ? 35.022 -14.078 -58.920 1.00 89.38 452 GLY A CA 1
ATOM 3634 C C . GLY A 1 452 ? 36.117 -15.135 -59.094 1.00 89.38 452 GLY A C 1
ATOM 3635 O O . GLY A 1 452 ? 35.941 -16.050 -59.904 1.00 89.38 452 GLY A O 1
ATOM 3636 N N . ASP A 1 453 ? 37.214 -15.069 -58.334 1.00 92.38 453 ASP A N 1
ATOM 3637 C CA . ASP A 1 453 ? 38.273 -16.075 -58.409 1.00 92.38 453 ASP A CA 1
ATOM 3638 C C . ASP A 1 453 ? 37.757 -17.454 -58.013 1.00 92.38 453 ASP A C 1
ATOM 3640 O O . ASP A 1 453 ? 37.061 -17.622 -57.009 1.00 92.38 453 ASP A O 1
ATOM 3644 N N . THR A 1 454 ? 38.139 -18.456 -58.806 1.00 91.56 454 THR A N 1
ATOM 3645 C CA . THR A 1 454 ? 37.847 -19.863 -58.530 1.00 91.56 454 THR A CA 1
ATOM 3646 C C . THR A 1 454 ? 39.097 -20.559 -58.015 1.00 91.56 454 THR A C 1
ATOM 3648 O O . THR A 1 454 ? 40.158 -20.469 -58.638 1.00 91.56 454 THR A O 1
ATOM 3651 N N . PHE A 1 455 ? 38.964 -21.306 -56.925 1.00 92.44 455 PHE A N 1
ATOM 3652 C CA . PHE A 1 455 ? 40.020 -22.164 -56.402 1.00 92.44 455 PHE A CA 1
ATOM 3653 C C . PHE A 1 455 ? 39.484 -23.543 -56.005 1.00 92.44 455 PHE A C 1
ATOM 3655 O O . PHE A 1 455 ? 38.331 -23.689 -55.602 1.00 92.44 455 PHE A O 1
ATOM 3662 N N . GLN A 1 456 ? 40.330 -24.560 -56.121 1.00 92.12 456 GLN A N 1
ATOM 3663 C CA . GLN A 1 456 ? 40.030 -25.950 -55.804 1.00 92.12 456 GLN A CA 1
ATOM 3664 C C . GLN A 1 456 ? 40.638 -26.338 -54.455 1.00 92.12 456 GLN A C 1
ATOM 3666 O O . GLN A 1 456 ? 41.819 -26.097 -54.217 1.00 92.12 456 GLN A O 1
ATOM 3671 N N . VAL A 1 457 ? 39.843 -26.994 -53.610 1.00 91.00 457 VAL A N 1
ATOM 3672 C CA . VAL A 1 457 ? 40.246 -27.639 -52.352 1.00 91.00 457 VAL A CA 1
ATOM 3673 C C . VAL A 1 457 ? 39.757 -29.088 -52.410 1.00 91.00 457 VAL A C 1
ATOM 3675 O O . VAL A 1 457 ? 38.552 -29.342 -52.473 1.00 91.00 457 VAL A O 1
ATOM 3678 N N . GLY A 1 458 ? 40.673 -30.060 -52.426 1.00 88.75 458 GLY A N 1
ATOM 3679 C CA . GLY A 1 458 ? 40.305 -31.455 -52.705 1.00 88.75 458 GLY A CA 1
ATOM 3680 C C . GLY A 1 458 ? 39.703 -31.596 -54.110 1.00 88.75 458 GLY A C 1
ATOM 3681 O O . GLY A 1 458 ? 40.334 -31.201 -55.083 1.00 88.75 458 GLY A O 1
ATOM 3682 N N . LYS A 1 459 ? 38.477 -32.113 -54.234 1.00 89.12 459 LYS A N 1
ATOM 3683 C CA . LYS A 1 459 ? 37.690 -32.154 -55.484 1.00 89.12 459 LYS A CA 1
ATOM 3684 C C . LYS A 1 459 ? 36.581 -31.093 -55.507 1.00 89.12 459 LYS A C 1
ATOM 3686 O O . LYS A 1 459 ? 35.596 -31.249 -56.228 1.00 89.12 459 LYS A O 1
ATOM 3691 N N . THR A 1 460 ? 36.706 -30.046 -54.690 1.00 90.81 460 THR A N 1
ATOM 3692 C CA . THR A 1 460 ? 35.702 -28.987 -54.545 1.00 90.81 460 THR A CA 1
ATOM 3693 C C . THR A 1 460 ? 36.233 -27.673 -55.095 1.00 90.81 460 THR A C 1
ATOM 3695 O O . THR A 1 460 ? 37.134 -27.081 -54.510 1.00 90.81 460 THR A O 1
ATOM 3698 N N . ASN A 1 461 ? 35.637 -27.196 -56.184 1.00 92.00 461 ASN A N 1
ATOM 3699 C CA . ASN A 1 461 ? 35.838 -25.839 -56.683 1.00 92.00 461 ASN A CA 1
ATOM 3700 C C . ASN A 1 461 ? 34.945 -24.866 -55.905 1.00 92.00 461 ASN A C 1
ATOM 3702 O O . ASN A 1 461 ? 33.751 -25.126 -55.730 1.00 92.00 461 ASN A O 1
ATOM 3706 N N . LEU A 1 462 ? 35.523 -23.757 -55.455 1.00 93.56 462 LEU A N 1
ATOM 3707 C CA . LEU A 1 462 ? 34.880 -22.664 -54.732 1.00 93.56 462 LEU A CA 1
ATOM 3708 C C . LEU A 1 462 ? 35.127 -21.355 -55.477 1.00 93.56 462 LEU A C 1
ATOM 3710 O O . LEU A 1 462 ? 36.21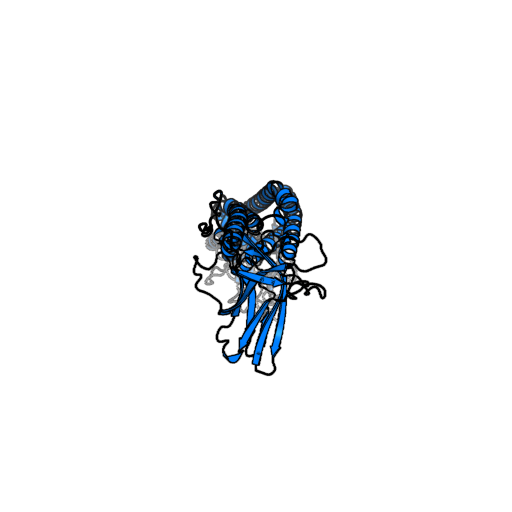4 -21.153 -56.012 1.00 93.56 462 LEU A O 1
ATOM 3714 N N . VAL A 1 463 ? 34.134 -20.470 -55.481 1.00 94.38 463 VAL A N 1
ATOM 3715 C CA . VAL A 1 463 ? 34.250 -19.108 -56.012 1.00 94.38 463 VAL A CA 1
ATOM 3716 C C . VAL A 1 463 ? 34.139 -18.107 -54.872 1.00 94.38 463 VAL A C 1
ATOM 3718 O O . VAL A 1 463 ? 33.230 -18.223 -54.048 1.00 94.38 463 VAL A O 1
ATOM 3721 N N . LEU A 1 464 ? 35.043 -17.125 -54.837 1.00 94.38 464 LEU A N 1
ATOM 3722 C CA . LEU A 1 464 ? 34.951 -15.984 -53.929 1.00 94.38 464 LEU A CA 1
ATOM 3723 C C . LEU A 1 464 ? 33.991 -14.928 -54.495 1.00 94.38 464 LEU A C 1
ATOM 3725 O O . LEU A 1 464 ? 34.185 -14.441 -55.604 1.00 94.38 464 LEU A O 1
ATOM 3729 N N . CYS A 1 465 ? 32.989 -14.534 -53.714 1.00 93.00 465 CYS A N 1
ATOM 3730 C CA . CYS A 1 465 ? 32.114 -13.395 -53.988 1.00 93.00 465 CYS A CA 1
ATOM 3731 C C . CYS A 1 465 ? 32.286 -12.363 -52.872 1.00 93.00 465 CYS A C 1
ATOM 3733 O O . CYS A 1 465 ? 31.899 -12.609 -51.730 1.00 93.00 465 CYS A O 1
ATOM 3735 N N . ARG A 1 466 ? 32.896 -11.220 -53.171 1.00 90.38 466 ARG A N 1
ATOM 3736 C CA . ARG A 1 466 ? 33.163 -10.157 -52.201 1.00 90.38 466 ARG A CA 1
ATOM 3737 C C . ARG A 1 466 ? 31.883 -9.391 -51.873 1.00 90.38 466 ARG A C 1
ATOM 3739 O O . ARG A 1 466 ? 31.029 -9.156 -52.734 1.00 90.38 466 ARG A O 1
ATOM 3746 N N . PHE A 1 467 ? 31.775 -8.963 -50.620 1.00 83.56 467 PHE A N 1
ATOM 3747 C CA . PHE A 1 467 ? 30.741 -8.025 -50.207 1.00 83.56 467 PHE A CA 1
ATOM 3748 C C . PHE A 1 467 ? 30.968 -6.666 -50.886 1.00 83.56 467 PHE A C 1
ATOM 3750 O O . PHE A 1 467 ? 32.093 -6.167 -50.910 1.00 83.56 467 PHE A O 1
ATOM 3757 N N . GLY A 1 468 ? 29.910 -6.091 -51.459 1.00 81.31 468 GLY A N 1
ATOM 3758 C CA . GLY A 1 468 ? 29.959 -4.875 -52.284 1.00 81.31 468 GLY A CA 1
ATOM 3759 C C . GLY A 1 468 ? 29.842 -5.152 -53.787 1.00 81.31 468 GLY A C 1
ATOM 3760 O O . GLY A 1 468 ? 29.158 -4.404 -54.478 1.00 81.31 468 GLY A O 1
ATOM 3761 N N . GLU A 1 469 ? 30.410 -6.264 -54.271 1.00 84.06 469 GLU A N 1
ATOM 3762 C CA . GLU A 1 469 ? 30.171 -6.793 -55.632 1.00 84.06 469 GLU A CA 1
ATOM 3763 C C . GLU A 1 469 ? 28.927 -7.695 -55.673 1.00 84.06 469 GLU A C 1
ATOM 3765 O O . GLU A 1 469 ? 28.250 -7.827 -56.690 1.00 84.06 469 GLU A O 1
ATOM 3770 N N . THR A 1 470 ? 28.626 -8.331 -54.540 1.00 84.38 470 THR A N 1
ATOM 3771 C CA . THR A 1 470 ? 27.368 -9.029 -54.255 1.00 84.38 470 THR A CA 1
ATOM 3772 C C . THR A 1 470 ? 26.883 -8.590 -52.876 1.00 84.38 470 THR A C 1
ATOM 3774 O O . THR A 1 470 ? 27.695 -8.402 -51.968 1.00 84.38 470 THR A O 1
ATOM 3777 N N . ASN A 1 471 ? 25.575 -8.384 -52.707 1.00 81.44 471 ASN A N 1
ATOM 3778 C CA . ASN A 1 471 ? 24.993 -7.837 -51.474 1.00 81.44 471 ASN A CA 1
ATOM 3779 C C . ASN A 1 471 ? 24.141 -8.856 -50.703 1.00 81.44 471 ASN A C 1
ATOM 3781 O O . ASN A 1 471 ? 23.667 -8.571 -49.601 1.00 81.44 471 ASN A O 1
ATOM 3785 N N . SER A 1 472 ? 23.938 -10.055 -51.257 1.00 85.69 472 SER A N 1
ATOM 3786 C CA . SER A 1 472 ? 23.216 -11.139 -50.591 1.00 85.69 472 SER A CA 1
ATOM 3787 C C . SER A 1 472 ? 23.716 -12.524 -51.004 1.00 85.69 472 SER A C 1
ATOM 3789 O O . SER A 1 472 ? 24.249 -12.714 -52.095 1.00 85.69 472 SER A O 1
ATOM 3791 N N . GLU A 1 473 ? 23.469 -13.518 -50.150 1.00 87.88 473 GLU A N 1
ATOM 3792 C CA . GLU A 1 473 ? 23.772 -14.927 -50.428 1.00 87.88 473 GLU A CA 1
ATOM 3793 C C . GLU A 1 473 ? 23.075 -15.436 -51.701 1.00 87.88 473 GLU A C 1
ATOM 3795 O O . GLU A 1 473 ? 23.693 -16.104 -52.526 1.00 87.88 473 GLU A O 1
ATOM 3800 N N . ALA A 1 474 ? 21.803 -15.071 -51.897 1.00 88.75 474 ALA A N 1
ATOM 3801 C CA . ALA A 1 474 ? 21.037 -15.458 -53.080 1.00 88.75 474 ALA A CA 1
ATOM 3802 C C . ALA A 1 474 ? 21.652 -14.892 -54.372 1.00 88.75 474 ALA A C 1
ATOM 3804 O O . ALA A 1 474 ? 21.750 -15.602 -55.373 1.00 88.75 474 ALA A O 1
ATOM 3805 N N . GLU A 1 475 ? 22.118 -13.642 -54.331 1.00 90.25 475 GLU A N 1
ATOM 3806 C CA . GLU A 1 475 ? 22.804 -12.990 -55.448 1.00 90.25 475 GLU A CA 1
ATOM 3807 C C . GLU A 1 475 ? 24.157 -13.653 -55.744 1.00 90.25 475 GLU A C 1
ATOM 3809 O O . GLU A 1 475 ? 24.464 -13.918 -56.907 1.00 90.25 475 GLU A O 1
ATOM 3814 N N . ALA A 1 476 ? 24.928 -14.011 -54.710 1.00 90.56 476 ALA A N 1
ATOM 3815 C CA . ALA A 1 476 ? 26.183 -14.744 -54.864 1.00 90.56 476 ALA A CA 1
ATOM 3816 C C . ALA A 1 476 ? 25.967 -16.126 -55.512 1.00 90.56 476 ALA A C 1
ATOM 3818 O O . ALA A 1 476 ? 26.645 -16.470 -56.482 1.00 90.56 476 ALA A O 1
ATOM 3819 N N . ILE A 1 477 ? 24.975 -16.901 -55.051 1.00 91.19 477 ILE A N 1
ATOM 3820 C CA . ILE A 1 477 ? 24.624 -18.200 -55.653 1.00 91.19 477 ILE A CA 1
ATOM 3821 C C . ILE A 1 477 ? 24.184 -18.025 -57.110 1.00 91.19 477 ILE A C 1
ATOM 3823 O O . ILE A 1 477 ? 24.633 -18.772 -57.987 1.00 91.19 477 ILE A O 1
ATOM 3827 N N . GLN A 1 478 ? 23.315 -17.051 -57.391 1.00 90.75 478 GLN A N 1
ATOM 3828 C CA . GLN A 1 478 ? 22.812 -16.796 -58.740 1.00 90.75 478 GLN A CA 1
ATOM 3829 C C . GLN A 1 478 ? 23.948 -16.409 -59.693 1.00 90.75 478 GLN A C 1
ATOM 3831 O O . GLN A 1 478 ? 24.037 -16.956 -60.795 1.00 90.75 478 GLN A O 1
ATOM 3836 N N . ARG A 1 479 ? 24.847 -15.524 -59.250 1.00 91.31 479 ARG A N 1
ATOM 3837 C CA . ARG A 1 479 ? 26.021 -15.083 -60.008 1.00 91.31 479 ARG A CA 1
ATOM 3838 C C . ARG A 1 479 ? 26.979 -16.233 -60.304 1.00 91.31 479 ARG A C 1
ATOM 3840 O O . ARG A 1 479 ? 27.429 -16.377 -61.433 1.00 91.31 479 ARG A O 1
ATOM 3847 N N . VAL A 1 480 ? 27.270 -17.084 -59.324 1.00 89.94 480 VAL A N 1
ATOM 3848 C CA . VAL A 1 480 ? 28.165 -18.235 -59.528 1.00 89.94 480 VAL A CA 1
ATOM 3849 C C . VAL A 1 480 ? 27.513 -19.297 -60.413 1.00 89.94 480 VAL A C 1
ATOM 3851 O O . VAL A 1 480 ? 28.188 -19.961 -61.193 1.00 89.94 480 VAL A O 1
ATOM 3854 N N . THR A 1 481 ? 26.187 -19.427 -60.383 1.00 88.06 481 THR A N 1
ATOM 3855 C CA . THR A 1 481 ? 25.464 -20.363 -61.258 1.00 88.06 481 THR A CA 1
ATOM 3856 C C . THR A 1 481 ? 25.580 -19.994 -62.741 1.00 88.06 481 THR A C 1
ATOM 3858 O O . THR A 1 481 ? 25.591 -20.894 -63.580 1.00 88.06 481 THR A O 1
ATOM 3861 N N . SER A 1 482 ? 25.718 -18.707 -63.078 1.00 85.88 482 SER A N 1
ATOM 3862 C CA . SER A 1 482 ? 25.924 -18.248 -64.459 1.00 85.88 482 SER A CA 1
ATOM 3863 C C . SER A 1 482 ? 27.394 -18.235 -64.905 1.00 85.88 482 SER A C 1
ATOM 3865 O O . SER A 1 482 ? 27.665 -18.013 -66.087 1.00 85.88 482 SER A O 1
ATOM 3867 N N . MET A 1 483 ? 28.351 -18.506 -64.008 1.00 87.25 483 MET A N 1
ATOM 3868 C CA . MET A 1 483 ? 29.772 -18.597 -64.353 1.00 87.25 483 MET A CA 1
ATOM 3869 C C . MET A 1 483 ? 30.102 -19.892 -65.102 1.00 87.25 483 MET A C 1
ATOM 3871 O O . MET A 1 483 ? 29.548 -20.961 -64.835 1.00 87.25 483 MET A O 1
ATOM 3875 N N . LYS A 1 484 ? 31.084 -19.816 -66.007 1.00 85.12 484 LYS A N 1
ATOM 3876 C CA . LYS A 1 484 ? 31.654 -20.994 -66.672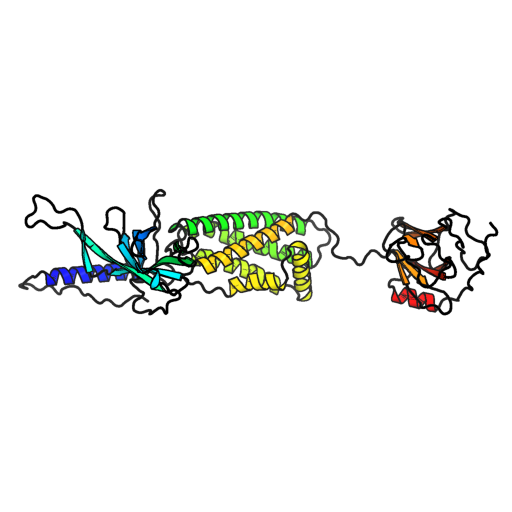 1.00 85.12 484 LYS A CA 1
ATOM 3877 C C . LYS A 1 484 ? 32.180 -21.978 -65.617 1.00 85.12 484 LYS A C 1
ATOM 3879 O O . LYS A 1 484 ? 32.840 -21.575 -64.664 1.00 85.12 484 LYS A O 1
ATOM 3884 N N . MET A 1 485 ? 31.876 -23.264 -65.775 1.00 81.44 485 MET A N 1
ATOM 3885 C CA . MET A 1 485 ? 32.429 -24.317 -64.917 1.00 81.44 485 MET A CA 1
ATOM 3886 C C . MET A 1 485 ? 33.889 -24.577 -65.281 1.00 81.44 485 MET A C 1
ATOM 3888 O O . MET A 1 485 ? 34.213 -24.747 -66.459 1.00 81.44 485 MET A O 1
ATOM 3892 N N . TYR A 1 486 ? 34.740 -24.654 -64.262 1.00 78.38 486 TYR A N 1
ATOM 3893 C CA . TYR A 1 486 ? 36.108 -25.140 -64.400 1.00 78.38 486 TYR A CA 1
ATOM 3894 C C . TYR A 1 486 ? 36.154 -26.636 -64.071 1.00 78.38 486 TYR A C 1
ATOM 3896 O O . TYR A 1 486 ? 35.486 -27.059 -63.116 1.00 78.38 486 TYR A O 1
ATOM 3904 N N . PRO A 1 487 ? 36.885 -27.450 -64.853 1.00 78.69 487 PRO A N 1
ATOM 3905 C CA . PRO A 1 487 ? 37.094 -28.848 -64.513 1.00 78.69 487 PRO A CA 1
ATOM 3906 C C . PRO A 1 487 ? 37.828 -28.959 -63.168 1.00 78.69 487 PRO A C 1
ATOM 3908 O O . PRO A 1 487 ? 38.529 -28.049 -62.733 1.00 78.69 487 PRO A O 1
ATOM 3911 N N . VAL A 1 488 ? 37.612 -30.071 -62.472 1.00 81.44 488 VAL A N 1
ATOM 3912 C CA . VAL A 1 488 ? 38.376 -30.397 -61.264 1.00 81.44 488 VAL A CA 1
ATOM 3913 C C . VAL A 1 488 ? 39.704 -30.984 -61.729 1.00 81.44 488 VAL A C 1
ATOM 3915 O O . VAL A 1 488 ? 39.703 -31.959 -62.479 1.00 81.44 488 VAL A O 1
ATOM 3918 N N . VAL A 1 489 ? 40.820 -30.399 -61.302 1.00 80.81 489 VAL A N 1
ATOM 3919 C CA . VAL A 1 489 ? 42.162 -30.923 -61.562 1.00 80.81 489 VAL A CA 1
ATOM 3920 C C . VAL A 1 489 ? 42.281 -32.297 -60.907 1.00 80.81 489 VAL A C 1
ATOM 3922 O O . VAL A 1 489 ? 41.961 -32.452 -59.721 1.00 80.81 489 VAL A O 1
ATOM 3925 N N . ASP A 1 490 ? 42.737 -33.291 -61.672 1.00 76.00 490 ASP A N 1
ATOM 3926 C CA . ASP A 1 490 ? 42.967 -34.639 -61.162 1.00 76.00 490 ASP A CA 1
ATOM 3927 C C . ASP A 1 490 ? 43.974 -34.603 -60.010 1.00 76.00 490 ASP A C 1
ATOM 3929 O O . ASP A 1 490 ? 45.085 -34.083 -60.128 1.00 76.00 490 ASP A O 1
ATOM 3933 N N . LEU A 1 491 ? 43.568 -35.166 -58.872 1.00 74.06 491 LEU A N 1
ATOM 3934 C CA . LEU A 1 491 ? 44.408 -35.235 -57.686 1.00 74.06 491 LEU A CA 1
ATOM 3935 C C . LEU A 1 491 ? 45.542 -36.227 -57.938 1.00 74.06 491 LEU A C 1
ATOM 3937 O O . LEU A 1 491 ? 45.339 -37.439 -57.876 1.00 74.06 491 LEU A O 1
ATOM 3941 N N . ILE A 1 492 ? 46.732 -35.710 -58.234 1.00 59.72 492 ILE A N 1
ATOM 3942 C CA . ILE A 1 492 ? 47.935 -36.528 -58.376 1.00 59.72 492 ILE A CA 1
ATOM 3943 C C . ILE A 1 492 ? 48.351 -36.976 -56.967 1.00 59.72 492 ILE A C 1
ATOM 3945 O O . ILE A 1 492 ? 48.644 -36.117 -56.129 1.00 59.72 492 ILE A O 1
ATOM 3949 N N . PRO A 1 493 ? 48.400 -38.289 -56.670 1.00 49.44 493 PRO A N 1
ATOM 3950 C CA . PRO A 1 493 ? 48.931 -38.759 -55.400 1.00 49.44 493 PRO A CA 1
ATOM 3951 C C . PRO A 1 493 ? 50.386 -38.308 -55.281 1.00 49.44 493 PRO A C 1
ATOM 3953 O O . PRO A 1 493 ? 51.192 -38.580 -56.174 1.00 49.44 493 PRO A O 1
ATOM 3956 N N . GLN A 1 494 ? 50.745 -37.648 -54.180 1.00 46.88 494 GLN A N 1
ATOM 3957 C CA . GLN A 1 494 ? 52.153 -37.562 -53.812 1.00 46.88 494 GLN A CA 1
ATOM 3958 C C . GLN A 1 494 ? 52.636 -38.995 -53.555 1.00 46.88 494 GLN A C 1
ATOM 3960 O O . GLN A 1 494 ? 52.228 -39.633 -52.585 1.00 46.88 494 GLN A O 1
ATOM 3965 N N . LEU A 1 495 ? 53.462 -39.520 -54.465 1.00 34.59 495 LEU A N 1
ATOM 3966 C CA . LEU A 1 495 ? 54.425 -40.554 -54.106 1.00 34.59 495 LEU A CA 1
ATOM 3967 C C . LEU A 1 495 ? 55.278 -39.959 -52.978 1.00 34.59 495 LEU A C 1
ATOM 3969 O O . LEU A 1 495 ? 55.801 -38.855 -53.129 1.00 34.59 495 LEU A O 1
ATOM 3973 N N . ILE A 1 496 ? 55.266 -40.671 -51.852 1.00 34.41 496 ILE A N 1
ATOM 3974 C CA . ILE A 1 496 ? 55.875 -40.346 -50.553 1.00 34.41 496 ILE A CA 1
ATOM 3975 C C . ILE A 1 496 ? 57.306 -39.830 -50.691 1.00 34.41 496 ILE A C 1
ATOM 3977 O O . ILE A 1 496 ? 58.070 -40.441 -51.474 1.00 34.41 496 ILE A O 1
#

Sequence (496 aa):
MLPHLKHFPVNWIDGMKISKAHFLQQENALSDQIRDVAGMQMNAYSYGLLPQSSSTKQPLDIQLNFDHSGYVKVKVIECRAVTPGGVRIEITHQTQPVEASLQIQEMRAQAYELILVADPFTRVPMGQPDPEETPKRPPHTITNYRLEILPYPQTYHPEFSVFQLSIGRLRVEGELVKLSEHYIPPCMQVSSYPRMLAIYNRLLQQLNNAEIAATEVIQKMLSKPNPTNVDNGILAVAQQTMIFLANGMDTFRLIYHQQPPLLMVEYFVRWARVISLTLNTLLRKDREDLLNYLHAWFELAPREFENLLRGLLTLEYAHNESQEALSKVEYFADKMVQLLQKLGEMQHSGNFAEKPKVFGWLVVHTAGRPKQSYAIPEKNLVLGREEFGQLTCDIPLTGDLSISRRHARLNVLDLGNNLDFSITDLNSANGIYIHDTQTRLKANQTFSLVDGDTFQVGKTNLVLCRFGETNSEAEAIQRVTSMKMYPVVDLIPQLI

Secondary structure (DSSP, 8-state):
-PPPP--------TTPPP-HHHHHHHHHHHHHHHHHHHHHT--TTS-EEPPPSSTTS-SEEEEEEE-TTSEEEEEEEEEEEE-TTSPEEEE-TTSPPEEEEEEGGG--SSEEEEEEEEEEEEEEEESPPPTTSSS---SEEEEEEEEEEEESS----TTTGGGEEEEEEEEEETTEEEE-TT----BSSGGGSHHHHHHHHHHHHHHHHHHHHHHHHHHHHHT-SS--HHHHHHHHHHHHHHHHHHHHHHHHHHTGGGS-HHHHHHHHHHHHHHHHHHHHHS-HHHHHHHHHHHHHHH---HHHHHHHHHHHHTPPP-GGGHHHHHHHHHHHHHHHHHHHHHHHH------S-------EEEEE--TTS---EEEE-SSSEEEE--BTTB---SEE--S-TTS-SS-EEEEEEE-SS-EEEEEEE-S-SS-EEETT-S-BPPTT-EEEEPTT-EEEETTEEEEEEEBTTB-SHHHHHHHHHTSPPPPPPP------

InterPro domains:
  IPR000253 Forkhead-associated (FHA) domain [PF00498] (382-458)
  IPR000253 Forkhead-associated (FHA) domain [PS50006] (381-439)
  IPR000253 Forkhead-associated (FHA) domain [SM00240] (380-439)
  IPR008984 SMAD/FHA domain superfamily [SSF49879] (354-467)

Organism: NCBI:txid670289